Protein AF-0000000078023649 (afdb_homodimer)

Solvent-accessible surface area (backbone atoms only — not comparable to full-atom values): 36908 Å² total; per-residue (Å²): 114,70,68,65,34,49,43,49,63,65,55,51,54,44,46,54,42,48,53,51,37,50,54,46,42,53,52,38,46,53,52,41,53,49,56,52,53,49,59,76,74,43,96,65,57,76,69,56,55,54,53,51,54,51,48,48,48,50,42,55,51,49,47,55,50,39,54,50,50,44,53,52,48,48,54,45,43,43,65,66,44,53,50,52,46,50,50,52,38,52,48,36,45,39,44,41,66,22,41,54,66,72,78,81,72,87,64,49,66,17,79,69,18,62,38,46,58,35,49,51,52,29,43,52,54,46,50,51,41,45,52,50,47,51,53,42,22,52,50,39,36,52,43,18,51,49,44,40,50,52,30,52,52,51,47,53,46,40,52,51,45,51,53,37,51,52,52,36,52,53,36,50,52,52,40,51,52,42,37,51,49,39,32,51,44,23,51,51,38,31,51,40,28,53,52,33,42,53,36,30,51,52,20,35,52,25,33,53,50,27,51,54,34,48,52,52,41,47,55,46,50,53,53,41,49,53,47,36,52,52,41,31,50,47,19,50,50,39,28,49,52,17,48,53,41,30,53,51,16,58,72,52,47,81,85,13,52,71,47,30,52,52,18,51,50,43,28,51,46,17,52,51,41,32,51,47,31,52,51,44,50,54,48,48,54,52,36,50,52,38,46,53,54,26,47,53,26,42,50,49,26,36,52,26,30,52,52,34,41,53,37,36,52,51,37,34,50,46,26,51,51,38,32,51,40,28,51,52,38,51,51,37,52,50,54,39,51,52,35,51,52,53,46,51,52,49,40,55,49,48,55,53,49,30,52,55,43,43,52,44,19,53,51,36,38,51,43,18,50,52,45,43,57,57,39,62,54,41,49,57,78,75,76,126,115,70,68,66,33,48,44,51,64,65,56,51,54,45,47,53,42,49,51,53,39,50,55,46,42,51,53,37,47,54,51,42,53,49,56,52,54,49,61,75,75,44,96,65,55,77,68,56,56,55,53,50,54,51,49,47,49,51,41,54,50,48,46,56,48,41,53,50,50,45,54,52,50,48,53,46,43,43,66,66,43,52,49,53,46,50,51,52,36,53,48,37,44,40,43,41,65,22,41,55,63,74,79,80,72,88,64,50,66,18,79,70,18,62,39,45,58,35,48,52,52,29,44,53,54,48,50,52,43,46,51,51,48,51,51,42,22,50,51,38,38,52,43,17,51,49,44,41,49,51,29,51,52,51,47,53,46,39,52,51,46,53,51,36,49,51,52,36,51,53,36,49,52,53,40,51,51,41,36,52,48,40,32,52,44,22,52,52,39,31,51,38,28,53,52,34,40,54,37,29,52,53,21,36,51,25,33,52,50,28,50,53,34,46,52,52,41,48,54,46,50,52,52,40,49,53,46,34,52,50,42,31,49,45,19,50,53,39,27,49,51,16,51,52,40,31,53,52,15,58,73,50,48,83,82,12,51,71,49,30,53,51,18,51,50,42,27,51,47,18,52,51,40,32,51,46,31,51,50,43,50,53,48,48,54,52,38,50,51,38,46,52,53,27,48,54,27,41,51,48,26,34,51,27,30,52,53,35,39,53,37,35,52,52,38,33,51,45,24,51,50,38,31,52,38,28,52,52,38,53,52,36,51,50,52,39,51,52,35,50,52,52,47,50,51,48,40,56,50,48,56,51,48,31,53,55,43,44,53,44,19,53,50,36,38,51,44,20,50,50,45,43,56,55,39,64,53,41,49,60,77,74,77,128

Sequence (768 aa):
MKFIRNIKIRVMVVLILVFSTVAWLAISGLALWFLNDLEQNLALNAEQKRWIDIIQFLLGSSVVASIAITLITERYLYHCLVKPVENIREHMHILARGELETELPDLGSNCIGLMVSPIQKMQSNWKKAVSNIRTSATTIRGNATEVAGVNGELSSRSEQLAAALEETTASMEQLSSTVTLNAENASHASQLAKNATQTARNGGESVKKVMTTMETITSSSHKIVDITTVINSISFQTNILALNAAVEAARAGEQGRGFAVVASEVRNLAQRSALAAKEIETLLKESVDNIHTGSEQVKKAGEAMGEILDAVMQVNNIMGDIANASGEQSKGIGQVGIAVRQMDAVTQQNVSLVHQSALSSVDLEKQAHQLNDIVAMFRIAKSAMKFIRNIKIRVMVVLILVFSTVAWLAISGLALWFLNDLEQNLALNAEQKRWIDIIQFLLGSSVVASIAITLITERYLYHCLVKPVENIREHMHILARGELETELPDLGSNCIGLMVSPIQKMQSNWKKAVSNIRTSATTIRGNATEVAGVNGELSSRSEQLAAALEETTASMEQLSSTVTLNAENASHASQLAKNATQTARNGGESVKKVMTTMETITSSSHKIVDITTVINSISFQTNILALNAAVEAARAGEQGRGFAVVASEVRNLAQRSALAAKEIETLLKESVDNIHTGSEQVKKAGEAMGEILDAVMQVNNIMGDIANASGEQSKGIGQVGIAVRQMDAVTQQNVSLVHQSALSSVDLEKQAHQLNDIVAMFRIAKSA

Structure (mmCIF, N/CA/C/O backbone):
data_AF-0000000078023649-model_v1
#
loop_
_entity.id
_entity.type
_entity.pdbx_description
1 polymer 'Chemotaxis protein'
#
loop_
_atom_site.group_PDB
_atom_site.id
_atom_site.type_symbol
_atom_site.label_atom_id
_atom_site.label_alt_id
_atom_site.label_comp_id
_atom_site.label_asym_id
_atom_site.label_entity_id
_atom_site.label_seq_id
_atom_site.pdbx_PDB_ins_code
_atom_site.Cartn_x
_atom_site.Cartn_y
_atom_site.Cartn_z
_atom_site.occupancy
_atom_site.B_iso_or_equiv
_atom_site.auth_seq_id
_atom_site.auth_comp_id
_atom_site.auth_asym_id
_atom_site.auth_atom_id
_atom_site.pdbx_PDB_model_num
ATOM 1 N N . MET A 1 1 ? -1.94 74.5 53.031 1 43.94 1 MET A N 1
ATOM 2 C CA . MET A 1 1 ? -1.472 74.375 51.656 1 43.94 1 MET A CA 1
ATOM 3 C C . MET A 1 1 ? -2.48 73.562 50.812 1 43.94 1 MET A C 1
ATOM 5 O O . MET A 1 1 ? -2.605 73.875 49.625 1 43.94 1 MET A O 1
ATOM 9 N N . LYS A 1 2 ? -3.1 72.688 51.531 1 56.78 2 LYS A N 1
ATOM 10 C CA . LYS A 1 2 ? -4.148 71.938 50.906 1 56.78 2 LYS A CA 1
ATOM 11 C C . LYS A 1 2 ? -5.383 72.75 50.594 1 56.78 2 LYS A C 1
ATOM 13 O O . LYS A 1 2 ? -6.016 72.562 49.562 1 56.78 2 LYS A O 1
ATOM 18 N N . PHE A 1 3 ? -5.711 73.625 51.438 1 50.81 3 PHE A N 1
ATOM 19 C CA . PHE A 1 3 ? -6.891 74.5 51.312 1 50.81 3 PHE A CA 1
ATOM 20 C C . PHE A 1 3 ? -6.758 75.438 50.094 1 50.81 3 PHE A C 1
ATOM 22 O O . PHE A 1 3 ? -7.711 75.625 49.344 1 50.81 3 PHE A O 1
ATOM 29 N N . ILE A 1 4 ? -5.695 75.938 49.906 1 53.75 4 ILE A N 1
ATOM 30 C CA . ILE A 1 4 ? -5.441 76.875 48.812 1 53.75 4 ILE A CA 1
ATOM 31 C C . ILE A 1 4 ? -5.461 76.188 47.469 1 53.75 4 ILE A C 1
ATOM 33 O O . ILE A 1 4 ? -5.867 76.75 46.469 1 53.75 4 ILE A O 1
ATOM 37 N N . ARG A 1 5 ? -5.199 74.938 47.562 1 60.53 5 ARG A N 1
ATOM 38 C CA . ARG A 1 5 ? -5.129 74.188 46.344 1 60.53 5 ARG A CA 1
ATOM 39 C C . ARG A 1 5 ? -6.52 73.812 45.875 1 60.53 5 ARG A C 1
ATOM 41 O O . ARG A 1 5 ? -6.684 73.375 44.719 1 60.53 5 ARG A O 1
ATOM 48 N N . ASN A 1 6 ? -7.496 74.188 46.625 1 60.22 6 ASN A N 1
ATOM 49 C CA . ASN A 1 6 ? -8.859 73.75 46.281 1 60.22 6 ASN A CA 1
ATOM 50 C C . ASN A 1 6 ? -9.656 74.938 45.75 1 60.22 6 ASN A C 1
ATOM 52 O O . ASN A 1 6 ? -10.766 74.812 45.25 1 60.22 6 ASN A O 1
ATOM 56 N N . ILE A 1 7 ? -9.023 76.125 45.938 1 63.75 7 ILE A N 1
ATOM 57 C CA . ILE A 1 7 ? -9.773 77.25 45.531 1 63.75 7 ILE A CA 1
ATOM 58 C C . ILE A 1 7 ? -9.469 77.625 44.062 1 63.75 7 ILE A C 1
ATOM 60 O O . ILE A 1 7 ? -8.328 77.5 43.625 1 63.75 7 ILE A O 1
ATOM 64 N N . LYS A 1 8 ? -10.602 78 43.375 1 73.94 8 LYS A N 1
ATOM 65 C CA . LYS A 1 8 ? -10.453 78.375 41.969 1 73.94 8 LYS A CA 1
ATOM 66 C C . LYS A 1 8 ? -9.477 79.562 41.844 1 73.94 8 LYS A C 1
ATOM 68 O O . LYS A 1 8 ? -9.633 80.562 42.531 1 73.94 8 LYS A O 1
ATOM 73 N N . ILE A 1 9 ? -8.281 79.312 41.156 1 71.62 9 ILE A N 1
ATOM 74 C CA . ILE A 1 9 ? -7.207 80.25 41 1 71.62 9 ILE A CA 1
ATOM 75 C C . ILE A 1 9 ? -7.781 81.625 40.562 1 71.62 9 ILE A C 1
ATOM 77 O O . ILE A 1 9 ? -7.406 82.688 41.094 1 71.62 9 ILE A O 1
ATOM 81 N N . ARG A 1 10 ? -8.805 81.562 39.688 1 73.06 10 ARG A N 1
ATOM 82 C CA . ARG A 1 10 ? -9.43 82.812 39.219 1 73.06 10 ARG A CA 1
ATOM 83 C C . ARG A 1 10 ? -10.094 83.562 40.375 1 73.06 10 ARG A C 1
ATOM 85 O O . ARG A 1 10 ? -9.906 84.75 40.531 1 73.06 10 ARG A O 1
ATOM 92 N N . VAL A 1 11 ? -10.742 82.812 41.25 1 74.25 11 VAL A N 1
ATOM 93 C CA . VAL A 1 11 ? -11.508 83.438 42.312 1 74.25 11 VAL A CA 1
ATOM 94 C C . VAL A 1 11 ? -10.547 84.062 43.344 1 74.25 11 VAL A C 1
ATOM 96 O O . VAL A 1 11 ? -10.773 85.125 43.844 1 74.25 11 VAL A O 1
ATOM 99 N N . MET A 1 12 ? -9.555 83.312 43.438 1 76.56 12 MET A N 1
ATOM 100 C CA . MET A 1 12 ? -8.617 83.812 44.469 1 76.56 12 MET A CA 1
ATOM 101 C C . MET A 1 12 ? -7.91 85.062 44 1 76.56 12 MET A C 1
ATOM 103 O O . MET A 1 12 ? -7.789 86.062 44.75 1 76.56 12 MET A O 1
ATOM 107 N N . VAL A 1 13 ? -7.496 85.125 42.719 1 76.25 13 VAL A N 1
ATOM 108 C CA . VAL A 1 13 ? -6.797 86.312 42.219 1 76.25 13 VAL A CA 1
ATOM 109 C C . VAL A 1 13 ? -7.754 87.5 42.156 1 76.25 13 VAL A C 1
ATOM 111 O O . VAL A 1 13 ? -7.395 88.562 42.531 1 76.25 13 VAL A O 1
ATOM 114 N N . VAL A 1 14 ? -8.945 87.188 41.844 1 76.69 14 VAL A N 1
ATOM 115 C CA . VAL A 1 14 ? -9.93 88.25 41.75 1 76.69 14 VAL A CA 1
ATOM 116 C C . VAL A 1 14 ? -10.305 88.75 43.125 1 76.69 14 VAL A C 1
ATOM 118 O O . VAL A 1 14 ? -10.484 89.938 43.344 1 76.69 14 VAL A O 1
ATOM 121 N N . LEU A 1 15 ? -10.312 87.812 44.031 1 76.5 15 LEU A N 1
ATOM 122 C CA . LEU A 1 15 ? -10.625 88.25 45.406 1 76.5 15 LEU A CA 1
ATOM 123 C C . LEU A 1 15 ? -9.523 89.125 45.969 1 76.5 15 LEU A C 1
ATOM 125 O O . LEU A 1 15 ? -9.812 90.125 46.656 1 76.5 15 LEU A O 1
ATOM 129 N N . ILE A 1 16 ? -8.344 88.75 45.594 1 76.56 16 ILE A N 1
ATOM 130 C CA . ILE A 1 16 ? -7.211 89.5 46.094 1 76.56 16 ILE A CA 1
ATOM 131 C C . ILE A 1 16 ? -7.254 90.938 45.469 1 76.56 16 ILE A C 1
ATOM 133 O O . ILE A 1 16 ? -7.039 91.938 46.125 1 76.56 16 ILE A O 1
ATOM 137 N N . LEU A 1 17 ? -7.684 90.938 44.219 1 76.12 17 LEU A N 1
ATOM 138 C CA . LEU A 1 17 ? -7.75 92.25 43.531 1 76.12 17 LEU A CA 1
ATOM 139 C C . LEU A 1 17 ? -8.93 93.062 44 1 76.12 17 LEU A C 1
ATOM 141 O O . LEU A 1 17 ? -8.828 94.25 44.125 1 76.12 17 LEU A O 1
ATOM 145 N N . VAL A 1 18 ? -9.984 92.438 44.375 1 76.25 18 VAL A N 1
ATOM 146 C CA . VAL A 1 18 ? -11.164 93.188 44.875 1 76.25 18 VAL A CA 1
ATOM 147 C C . VAL A 1 18 ? -10.875 93.75 46.281 1 76.25 18 VAL A C 1
ATOM 149 O O . VAL A 1 18 ? -11.227 94.875 46.562 1 76.25 18 VAL A O 1
ATOM 152 N N . PHE A 1 19 ? -10.219 92.938 47 1 75.44 19 PHE A N 1
ATOM 153 C CA . PHE A 1 19 ? -9.875 93.438 48.344 1 75.44 19 PHE A CA 1
ATOM 154 C C . PHE A 1 19 ? -8.945 94.625 48.25 1 75.44 19 PHE A C 1
ATOM 156 O O . PHE A 1 19 ? -9.109 95.625 49.031 1 75.44 19 PHE A O 1
ATOM 163 N N . SER A 1 20 ? -8.07 94.562 47.281 1 74.25 20 SER A N 1
ATOM 164 C CA . SER A 1 20 ? -7.152 95.625 47.094 1 74.25 20 SER A CA 1
ATOM 165 C C . SER A 1 20 ? -7.887 96.875 46.625 1 74.25 20 SER A C 1
ATOM 167 O O . SER A 1 20 ? -7.617 98 47.094 1 74.25 20 SER A O 1
ATOM 169 N N . THR A 1 21 ? -8.898 96.688 45.844 1 73.94 21 THR A N 1
ATOM 170 C CA . THR A 1 21 ? -9.656 97.812 45.312 1 73.94 21 THR A CA 1
ATOM 171 C C . THR A 1 21 ? -10.562 98.438 46.375 1 73.94 21 THR A C 1
ATOM 173 O O . THR A 1 21 ? -10.719 99.688 46.438 1 73.94 21 THR A O 1
ATOM 176 N N . VAL A 1 22 ? -11.047 97.75 47.25 1 73.44 22 VAL A N 1
ATOM 177 C CA . VAL A 1 22 ? -11.93 98.25 48.312 1 73.44 22 VAL A CA 1
ATOM 178 C C . VAL A 1 22 ? -11.117 99 49.312 1 73.44 22 VAL A C 1
ATOM 180 O O . VAL A 1 22 ? -11.555 100.062 49.781 1 73.44 22 VAL A O 1
ATOM 183 N N . ALA A 1 23 ? -10.023 98.5 49.562 1 71.81 23 ALA A N 1
ATOM 184 C CA . ALA A 1 23 ? -9.141 99.188 50.5 1 71.81 23 ALA A CA 1
ATOM 185 C C . ALA A 1 23 ? -8.734 100.562 49.938 1 71.81 23 ALA A C 1
ATOM 187 O O . ALA A 1 23 ? -8.703 101.562 50.656 1 71.81 23 ALA A O 1
ATOM 188 N N . TRP A 1 24 ? -8.625 100.562 48.625 1 72.19 24 TRP A N 1
ATOM 189 C CA . TRP A 1 24 ? -8.242 101.812 47.969 1 72.19 24 TRP A CA 1
ATOM 190 C C . TRP A 1 24 ? -9.414 102.75 47.906 1 72.19 24 TRP A C 1
ATOM 192 O O . TRP A 1 24 ? -9.234 104 48.062 1 72.19 24 TRP A O 1
ATOM 202 N N . LEU A 1 25 ? -10.531 102.25 47.844 1 73.25 25 LEU A N 1
ATOM 203 C CA . LEU A 1 25 ? -11.727 103.125 47.812 1 73.25 25 LEU A CA 1
ATOM 204 C C . LEU A 1 25 ? -11.984 103.75 49.188 1 73.25 25 LEU A C 1
ATOM 206 O O . LEU A 1 25 ? -12.352 104.938 49.25 1 73.25 25 LEU A O 1
ATOM 210 N N . ALA A 1 26 ? -11.672 103 50.156 1 73.06 26 ALA A N 1
ATOM 211 C CA . ALA A 1 26 ? -11.898 103.438 51.5 1 73.06 26 ALA A CA 1
ATOM 212 C C . ALA A 1 26 ? -10.906 104.562 51.875 1 73.06 26 ALA A C 1
ATOM 214 O O . ALA A 1 26 ? -11.289 105.625 52.406 1 73.06 26 ALA A O 1
ATOM 215 N N . ILE A 1 27 ? -9.734 104.312 51.438 1 73.31 27 ILE A N 1
ATOM 216 C CA . ILE A 1 27 ? -8.688 105.25 51.812 1 73.31 27 ILE A CA 1
ATOM 217 C C . ILE A 1 27 ? -8.82 106.5 50.969 1 73.31 27 ILE A C 1
ATOM 219 O O . ILE A 1 27 ? -8.703 107.625 51.5 1 73.31 27 ILE A O 1
ATOM 223 N N . SER A 1 28 ? -9.195 106.312 49.719 1 73.31 28 SER A N 1
ATOM 224 C CA . SER A 1 28 ? -9.375 107.438 48.812 1 73.31 28 SER A CA 1
ATOM 225 C C . SER A 1 28 ? -10.625 108.25 49.188 1 73.31 28 SER A C 1
ATOM 227 O O . SER A 1 28 ? -10.641 109.5 49.094 1 73.31 28 SER A O 1
ATOM 229 N N . GLY A 1 29 ? -11.562 107.562 49.719 1 71.38 29 GLY A N 1
ATOM 230 C CA . GLY A 1 29 ? -12.781 108.25 50.156 1 71.38 29 GLY A CA 1
ATOM 231 C C . GLY A 1 29 ? -12.594 109.062 51.406 1 71.38 29 GLY A C 1
ATOM 232 O O . GLY A 1 29 ? -13.07 110.188 51.469 1 71.38 29 GLY A O 1
ATOM 233 N N . LEU A 1 30 ? -11.883 108.562 52.281 1 71.62 30 LEU A N 1
ATOM 234 C CA . LEU A 1 30 ? -11.602 109.312 53.5 1 71.62 30 LEU A CA 1
ATOM 235 C C . LEU A 1 30 ? -10.711 110.5 53.25 1 71.62 30 LEU A C 1
ATOM 237 O O . LEU A 1 30 ? -10.922 111.562 53.844 1 71.62 30 LEU A O 1
ATOM 241 N N . ALA A 1 31 ? -9.844 110.25 52.312 1 70.81 31 ALA A N 1
ATOM 242 C CA . ALA A 1 31 ? -8.93 111.312 51.969 1 70.81 31 ALA A CA 1
ATOM 243 C C . ALA A 1 31 ? -9.664 112.438 51.219 1 70.81 31 ALA A C 1
ATOM 245 O O . ALA A 1 31 ? -9.43 113.625 51.5 1 70.81 31 ALA A O 1
ATOM 246 N N . LEU A 1 32 ? -10.672 112.125 50.531 1 71.5 32 LEU A N 1
ATOM 247 C CA . LEU A 1 32 ? -11.453 113.125 49.781 1 71.5 32 LEU A CA 1
ATOM 248 C C . LEU A 1 32 ? -12.414 113.875 50.688 1 71.5 32 LEU A C 1
ATOM 250 O O . LEU A 1 32 ? -12.586 115.062 50.531 1 71.5 32 LEU A O 1
ATOM 254 N N . TRP A 1 33 ? -12.906 113.125 51.625 1 71.19 33 TRP A N 1
ATOM 255 C CA . TRP A 1 33 ? -13.805 113.75 52.594 1 71.19 33 TRP A CA 1
ATOM 256 C C . TRP A 1 33 ? -13.07 114.75 53.438 1 71.19 33 TRP A C 1
ATOM 258 O O . TRP A 1 33 ? -13.562 115.875 53.688 1 71.19 33 TRP A O 1
ATOM 268 N N . PHE A 1 34 ? -11.859 114.438 53.688 1 69 34 PHE A N 1
ATOM 269 C CA . PHE A 1 34 ? -11.055 115.312 54.531 1 69 34 PHE A CA 1
ATOM 270 C C . PHE A 1 34 ? -10.617 116.562 53.75 1 69 34 PHE A C 1
ATOM 272 O O . PHE A 1 34 ? -10.688 117.688 54.25 1 69 34 PHE A O 1
ATOM 279 N N . LEU A 1 35 ? -10.336 116.438 52.531 1 70.38 35 LEU A N 1
ATOM 280 C CA . LEU A 1 35 ? -9.867 117.5 51.719 1 70.38 35 LEU A CA 1
ATOM 281 C C . LEU A 1 35 ? -11.008 118.5 51.406 1 70.38 35 LEU A C 1
ATOM 283 O O . LEU A 1 35 ? -10.805 119.688 51.344 1 70.38 35 LEU A O 1
ATOM 287 N N . ASN A 1 36 ? -12.156 117.875 51.375 1 69.25 36 ASN A N 1
ATOM 288 C CA . ASN A 1 36 ? -13.328 118.688 51.156 1 69.25 36 ASN A CA 1
ATOM 289 C C . ASN A 1 36 ? -13.719 119.5 52.406 1 69.25 36 ASN A C 1
ATOM 291 O O . ASN A 1 36 ? -14.141 120.625 52.312 1 69.25 36 ASN A O 1
ATOM 295 N N . ASP A 1 37 ? -13.484 118.875 53.562 1 69.06 37 ASP A N 1
ATOM 296 C CA . ASP A 1 37 ? -13.766 119.562 54.844 1 69.06 37 ASP A CA 1
ATOM 297 C C . ASP A 1 37 ? -12.758 120.625 55.125 1 69.06 37 ASP A C 1
ATOM 299 O O . ASP A 1 37 ? -13.109 121.688 55.656 1 69.06 37 ASP A O 1
ATOM 303 N N . LEU A 1 38 ? -11.625 120.562 54.656 1 66.69 38 LEU A N 1
ATOM 304 C CA . LEU A 1 38 ? -10.578 121.562 54.844 1 66.69 38 LEU A CA 1
ATOM 305 C C . LEU A 1 38 ? -10.828 122.75 53.938 1 66.69 38 LEU A C 1
ATOM 307 O O . LEU A 1 38 ? -10.609 123.875 54.375 1 66.69 38 LEU A O 1
ATOM 311 N N . GLU A 1 39 ? -11.367 122.562 52.812 1 66.25 39 GLU A N 1
ATOM 312 C CA . GLU A 1 39 ? -11.648 123.625 51.844 1 66.25 39 GLU A CA 1
ATOM 313 C C . GLU A 1 39 ? -12.797 124.5 52.344 1 66.25 39 GLU A C 1
ATOM 315 O O . GLU A 1 39 ? -12.766 125.688 52.156 1 66.25 39 GLU A O 1
ATOM 320 N N . GLN A 1 40 ? -13.742 124.062 53.062 1 64.81 40 GLN A N 1
ATOM 321 C CA . GLN A 1 40 ? -14.922 124.812 53.469 1 64.81 40 GLN A CA 1
ATOM 322 C C . GLN A 1 40 ? -14.664 125.562 54.75 1 64.81 40 GLN A C 1
ATOM 324 O O . GLN A 1 40 ? -15.211 126.688 54.969 1 64.81 40 GLN A O 1
ATOM 329 N N . ASN A 1 41 ? -13.844 125.125 55.625 1 62.91 41 ASN A N 1
ATOM 330 C CA . ASN A 1 41 ? -13.75 125.75 56.938 1 62.91 41 ASN A CA 1
ATOM 331 C C . ASN A 1 41 ? -12.516 126.625 57.031 1 62.91 41 ASN A C 1
ATOM 333 O O . ASN A 1 41 ? -12.367 127.375 58 1 62.91 41 ASN A O 1
ATOM 337 N N . LEU A 1 42 ? -11.477 126.438 56.156 1 63.56 42 LEU A N 1
ATOM 338 C CA . LEU A 1 42 ? -10.281 127.25 56.344 1 63.56 42 LEU A CA 1
ATOM 339 C C . LEU A 1 42 ? -10.078 128.25 55.188 1 63.56 42 LEU A C 1
ATOM 341 O O . LEU A 1 42 ? -10.438 127.875 54.031 1 63.56 42 LEU A O 1
ATOM 345 N N . ALA A 1 43 ? -9.945 129.5 55.438 1 61.16 43 ALA A N 1
ATOM 346 C CA . ALA A 1 43 ? -9.641 130.625 54.469 1 61.16 43 ALA A CA 1
ATOM 347 C C . ALA A 1 43 ? -8.344 130.25 53.719 1 61.16 43 ALA A C 1
ATOM 349 O O . ALA A 1 43 ? -7.25 130.625 54.188 1 61.16 43 ALA A O 1
ATOM 350 N N . LEU A 1 44 ? -8.344 129.375 52.812 1 64.31 44 LEU A N 1
ATOM 351 C CA . LEU A 1 44 ? -7.148 128.875 52.094 1 64.31 44 LEU A CA 1
ATOM 352 C C . LEU A 1 44 ? -6.793 129.875 50.938 1 64.31 44 LEU A C 1
ATOM 354 O O . LEU A 1 44 ? -7.668 130.5 50.406 1 64.31 44 LEU A O 1
ATOM 358 N N . ASN A 1 45 ? -5.574 130.125 50.781 1 68.38 45 ASN A N 1
ATOM 359 C CA . ASN A 1 45 ? -5.082 131 49.688 1 68.38 45 ASN A CA 1
ATOM 360 C C . ASN A 1 45 ? -5.363 130.25 48.344 1 68.38 45 ASN A C 1
ATOM 362 O O . ASN A 1 45 ? -5.625 129.125 48.281 1 68.38 45 ASN A O 1
ATOM 366 N N . ALA A 1 46 ? -5.527 131 47.281 1 67.75 46 ALA A N 1
ATOM 367 C CA . ALA A 1 46 ? -5.875 130.625 45.906 1 67.75 46 ALA A CA 1
ATOM 368 C C . ALA A 1 46 ? -5 129.5 45.469 1 67.75 46 ALA A C 1
ATOM 370 O O . ALA A 1 46 ? -5.484 128.5 44.812 1 67.75 46 ALA A O 1
ATOM 371 N N . GLU A 1 47 ? -3.805 129.375 45.812 1 69.56 47 GLU A N 1
ATOM 372 C CA . GLU A 1 47 ? -2.873 128.25 45.406 1 69.56 47 GLU A CA 1
ATOM 373 C C . GLU A 1 47 ? -3.172 127 46.125 1 69.56 47 GLU A C 1
ATOM 375 O O . GLU A 1 47 ? -3.115 125.938 45.5 1 69.56 47 GLU A O 1
ATOM 380 N N . GLN A 1 48 ? -3.635 127.062 47.281 1 72 48 GLN A N 1
ATOM 381 C CA . GLN A 1 48 ? -3.914 125.812 48.031 1 72 48 GLN A CA 1
ATOM 382 C C . GLN A 1 48 ? -5.215 125.188 47.594 1 72 48 GLN A C 1
ATOM 384 O O . GLN A 1 48 ? -5.32 123.938 47.562 1 72 48 GLN A O 1
ATOM 389 N N . LYS A 1 49 ? -6.113 126.062 47.125 1 73.56 49 LYS A N 1
ATOM 390 C CA . LYS A 1 49 ? -7.367 125.5 46.594 1 73.56 49 LYS A CA 1
ATOM 391 C C . LYS A 1 49 ? -7.148 124.75 45.281 1 73.56 49 LYS A C 1
ATOM 393 O O . LYS A 1 49 ? -7.762 123.688 45.062 1 73.56 49 LYS A O 1
ATOM 398 N N . ARG A 1 50 ? -6.188 125.125 44.469 1 74.56 50 ARG A N 1
ATOM 399 C CA . ARG A 1 50 ? -5.883 124.438 43.219 1 74.56 50 ARG A CA 1
ATOM 400 C C . ARG A 1 50 ? -5.242 123.125 43.469 1 74.56 50 ARG A C 1
ATOM 402 O O . ARG A 1 50 ? -5.562 122.125 42.812 1 74.56 50 ARG A O 1
ATOM 409 N N . TRP A 1 51 ? -4.469 122.938 44.5 1 71.62 51 TRP A N 1
ATOM 410 C CA . TRP A 1 51 ? -3.809 121.688 44.812 1 71.62 51 TRP A CA 1
ATOM 411 C C . TRP A 1 51 ? -4.805 120.688 45.375 1 71.62 51 TRP A C 1
ATOM 413 O O . TRP A 1 51 ? -4.711 119.5 45.094 1 71.62 51 TRP A O 1
ATOM 423 N N . ILE A 1 52 ? -5.832 121.125 46.031 1 73.75 52 ILE A N 1
ATOM 424 C CA . ILE A 1 52 ? -6.832 120.25 46.594 1 73.75 52 ILE A CA 1
ATOM 425 C C . ILE A 1 52 ? -7.707 119.688 45.469 1 73.75 52 ILE A C 1
ATOM 427 O O . ILE A 1 52 ? -8.047 118.5 45.469 1 73.75 52 ILE A O 1
ATOM 431 N N . ASP A 1 53 ? -7.953 120.438 44.406 1 76.31 53 ASP A N 1
ATOM 432 C CA . ASP A 1 53 ? -8.75 119.938 43.281 1 76.31 53 ASP A CA 1
ATOM 433 C C . ASP A 1 53 ? -7.98 118.875 42.469 1 76.31 53 ASP A C 1
ATOM 435 O O . ASP A 1 53 ? -8.555 117.875 42.031 1 76.31 53 ASP A O 1
ATOM 439 N N . ILE A 1 54 ? -6.656 119 42.469 1 75.19 54 ILE A N 1
ATOM 440 C CA . ILE A 1 54 ? -5.836 118.062 41.719 1 75.19 54 ILE A CA 1
ATOM 441 C C . ILE A 1 54 ? -5.746 116.75 42.469 1 75.19 54 ILE A C 1
ATOM 443 O O . ILE A 1 54 ? -5.871 115.688 41.875 1 75.19 54 ILE A O 1
ATOM 447 N N . ILE A 1 55 ? -5.703 116.875 43.719 1 71.75 55 ILE A N 1
ATOM 448 C CA . ILE A 1 55 ? -5.562 115.625 44.5 1 71.75 55 ILE A CA 1
ATOM 449 C C . ILE A 1 55 ? -6.898 114.875 44.531 1 71.75 55 ILE A C 1
ATOM 451 O O . ILE A 1 55 ? -6.934 113.688 44.469 1 71.75 55 ILE A O 1
ATOM 455 N N . GLN A 1 56 ? -7.996 115.688 44.656 1 77.81 56 GLN A N 1
ATOM 456 C CA . GLN A 1 56 ? -9.305 115 44.625 1 77.81 56 GLN A CA 1
ATOM 457 C C . GLN A 1 56 ? -9.555 114.375 43.281 1 77.81 56 GLN A C 1
ATOM 459 O O . GLN A 1 56 ? -10.086 113.25 43.25 1 77.81 56 GLN A O 1
ATOM 464 N N . PHE A 1 57 ? -9 115 42.281 1 76.94 57 PHE A N 1
ATOM 465 C CA . PHE A 1 57 ? -9.18 114.375 40.969 1 76.94 57 PHE A CA 1
ATOM 466 C C . PHE A 1 57 ? -8.305 113.125 40.812 1 76.94 57 PHE A C 1
ATOM 468 O O . PHE A 1 57 ? -8.742 112.125 40.281 1 76.94 57 PHE A O 1
ATOM 475 N N . LEU A 1 58 ? -7.137 113.125 41.406 1 74.88 58 LEU A N 1
ATOM 476 C CA . LEU A 1 58 ? -6.215 112 41.281 1 74.88 58 LEU A CA 1
ATOM 477 C C . LEU A 1 58 ? -6.703 110.812 42.125 1 74.88 58 LEU A C 1
ATOM 479 O O . LEU A 1 58 ? -6.598 109.688 41.688 1 74.88 58 LEU A O 1
ATOM 483 N N . LEU A 1 59 ? -7.297 111.125 43.219 1 75.31 59 LEU A N 1
ATOM 484 C CA . LEU A 1 59 ? -7.809 110 44.062 1 75.31 59 LEU A CA 1
ATOM 485 C C . LEU A 1 59 ? -9.047 109.375 43.469 1 75.31 59 LEU A C 1
ATOM 487 O O . LEU A 1 59 ? -9.18 108.188 43.469 1 75.31 59 LEU A O 1
ATOM 491 N N . GLY A 1 60 ? -9.906 110.25 42.844 1 74.31 60 GLY A N 1
ATOM 492 C CA . GLY A 1 60 ? -11.086 109.75 42.156 1 74.31 60 GLY A CA 1
ATOM 493 C C . GLY A 1 60 ? -10.75 108.875 40.938 1 74.31 60 GLY A C 1
ATOM 494 O O . GLY A 1 60 ? -11.305 107.812 40.75 1 74.31 60 GLY A O 1
ATOM 495 N N . SER A 1 61 ? -9.727 109.312 40.188 1 77.25 61 SER A N 1
ATOM 496 C CA . SER A 1 61 ? -9.32 108.625 39 1 77.25 61 SER A CA 1
ATOM 497 C C . SER A 1 61 ? -8.625 107.312 39.344 1 77.25 61 SER A C 1
ATOM 499 O O . SER A 1 61 ? -8.742 106.312 38.594 1 77.25 61 SER A O 1
ATOM 501 N N . SER A 1 62 ? -8.055 107.188 40.469 1 76.75 62 SER A N 1
ATOM 502 C CA . SER A 1 62 ? -7.352 106 40.875 1 76.75 62 SER A CA 1
ATOM 503 C C . SER A 1 62 ? -8.336 104.875 41.25 1 76.75 62 SER A C 1
ATOM 505 O O . SER A 1 62 ? -8.07 103.688 41.031 1 76.75 62 SER A O 1
ATOM 507 N N . VAL A 1 63 ? -9.469 105.25 41.844 1 75.31 63 VAL A N 1
ATOM 508 C CA . VAL A 1 63 ? -10.477 104.312 42.188 1 75.31 63 VAL A CA 1
ATOM 509 C C . VAL A 1 63 ? -11.078 103.688 40.938 1 75.31 63 VAL A C 1
ATOM 511 O O . VAL A 1 63 ? -11.234 102.438 40.812 1 75.31 63 VAL A O 1
ATOM 514 N N . VAL A 1 64 ? -11.266 104.562 39.938 1 80.5 64 VAL A N 1
ATOM 515 C CA . VAL A 1 64 ? -11.852 104.062 38.688 1 80.5 64 VAL A CA 1
ATOM 516 C C . VAL A 1 64 ? -10.859 103.125 37.969 1 80.5 64 VAL A C 1
ATOM 518 O O . VAL A 1 64 ? -11.234 102.125 37.438 1 80.5 64 VAL A O 1
ATOM 521 N N . ALA A 1 65 ? -9.625 103.5 38.094 1 78.19 65 ALA A N 1
ATOM 522 C CA . ALA A 1 65 ? -8.586 102.688 37.469 1 78.19 65 ALA A CA 1
ATOM 523 C C . ALA A 1 65 ? -8.453 101.312 38.125 1 78.19 65 ALA A C 1
ATOM 525 O O . ALA A 1 65 ? -8.25 100.312 37.438 1 78.19 65 ALA A O 1
ATOM 526 N N . SER A 1 66 ? -8.641 101.25 39.406 1 78.31 66 SER A N 1
ATOM 527 C CA . SER A 1 66 ? -8.5 100 40.125 1 78.31 66 SER A CA 1
ATOM 528 C C . SER A 1 66 ? -9.641 99.062 39.781 1 78.31 66 SER A C 1
ATOM 530 O O . SER A 1 66 ? -9.43 97.875 39.656 1 78.31 66 SER A O 1
ATOM 532 N N . ILE A 1 67 ? -10.781 99.625 39.625 1 80.69 67 ILE A N 1
ATOM 533 C CA . ILE A 1 67 ? -11.93 98.75 39.25 1 80.69 67 ILE A CA 1
ATOM 534 C C . ILE A 1 67 ? -11.75 98.25 37.844 1 80.69 67 ILE A C 1
ATOM 536 O O . ILE A 1 67 ? -12.016 97.062 37.562 1 80.69 67 ILE A O 1
ATOM 540 N N . ALA A 1 68 ? -11.211 99.062 37.062 1 82.5 68 ALA A N 1
ATOM 541 C CA . ALA A 1 68 ? -11 98.688 35.656 1 82.5 68 ALA A CA 1
ATOM 542 C C . ALA A 1 68 ? -9.945 97.562 35.562 1 82.5 68 ALA A C 1
ATOM 544 O O . ALA A 1 68 ? -10.117 96.625 34.844 1 82.5 68 ALA A O 1
ATOM 545 N N . ILE A 1 69 ? -8.953 97.625 36.344 1 79.56 69 ILE A N 1
ATOM 546 C CA . ILE A 1 69 ? -7.871 96.625 36.344 1 79.56 69 ILE A CA 1
ATOM 547 C C . ILE A 1 69 ? -8.383 95.312 36.844 1 79.56 69 ILE A C 1
ATOM 549 O O . ILE A 1 69 ? -8.039 94.25 36.281 1 79.56 69 ILE A O 1
ATOM 553 N N . THR A 1 70 ? -9.25 95.375 37.844 1 79.62 70 THR A N 1
ATOM 554 C CA . THR A 1 70 ? -9.805 94.125 38.375 1 79.62 70 THR A CA 1
ATOM 555 C C . THR A 1 70 ? -10.672 93.438 37.344 1 79.62 70 THR A C 1
ATOM 557 O O . THR A 1 70 ? -10.602 92.188 37.188 1 79.62 70 THR A O 1
ATOM 560 N N . LEU A 1 71 ? -11.336 94.188 36.562 1 82.81 71 LEU A N 1
ATOM 561 C CA . LEU A 1 71 ? -12.234 93.625 35.594 1 82.81 71 LEU A CA 1
ATOM 562 C C . LEU A 1 71 ? -11.445 93.062 34.406 1 82.81 71 LEU A C 1
ATOM 564 O O . LEU A 1 71 ? -11.766 91.938 33.906 1 82.81 71 LEU A O 1
ATOM 568 N N . ILE A 1 72 ? -10.383 93.688 34.094 1 81.69 72 ILE A N 1
ATOM 569 C CA . ILE A 1 72 ? -9.562 93.312 32.969 1 81.69 72 ILE A CA 1
ATOM 570 C C . ILE A 1 72 ? -8.82 92 33.344 1 81.69 72 ILE A C 1
ATOM 572 O O . ILE A 1 72 ? -8.742 91.062 32.531 1 81.69 72 ILE A O 1
ATOM 576 N N . THR A 1 73 ? -8.367 91.875 34.531 1 80.56 73 THR A N 1
ATOM 577 C CA . THR A 1 73 ? -7.645 90.688 34.969 1 80.56 73 THR A CA 1
ATOM 578 C C . THR A 1 73 ? -8.578 89.5 35.031 1 80.56 73 THR A C 1
ATOM 580 O O . THR A 1 73 ? -8.188 88.375 34.688 1 80.56 73 THR A O 1
ATOM 583 N N . GLU A 1 74 ? -9.742 89.75 35.438 1 80.44 74 GLU A N 1
ATOM 584 C CA . GLU A 1 74 ? -10.727 88.688 35.531 1 80.44 74 GLU A CA 1
ATOM 585 C C . GLU A 1 74 ? -11.039 88.125 34.156 1 80.44 74 GLU A C 1
ATOM 587 O O . GLU A 1 74 ? -11.078 86.938 33.969 1 80.44 74 GLU A O 1
ATOM 592 N N . ARG A 1 75 ? -11.234 88.938 33.219 1 80.44 75 ARG A N 1
ATOM 593 C CA . ARG A 1 75 ? -11.547 88.562 31.859 1 80.44 75 ARG A CA 1
ATOM 594 C C . ARG A 1 75 ? -10.344 87.875 31.203 1 80.44 75 ARG A C 1
ATOM 596 O O . ARG A 1 75 ? -10.5 86.875 30.5 1 80.44 75 ARG A O 1
ATOM 603 N N . TYR A 1 76 ? -9.172 88.25 31.578 1 80.5 76 TYR A N 1
ATOM 604 C CA . TYR A 1 76 ? -7.945 87.688 31.047 1 80.5 76 TYR A CA 1
ATOM 605 C C . TYR A 1 76 ? -7.727 86.312 31.594 1 80.5 76 TYR A C 1
ATOM 607 O O . TYR A 1 76 ? -7.441 85.375 30.828 1 80.5 76 TYR A O 1
ATOM 615 N N . LEU A 1 77 ? -7.922 86.188 32.844 1 81.75 77 LEU A N 1
ATOM 616 C CA . LEU A 1 77 ? -7.711 84.875 33.438 1 81.75 77 LEU A CA 1
ATOM 617 C C . LEU A 1 77 ? -8.742 83.875 32.938 1 81.75 77 LEU A C 1
ATOM 619 O O . LEU A 1 77 ? -8.422 82.688 32.75 1 81.75 77 LEU A O 1
ATOM 623 N N . TYR A 1 78 ? -9.867 84.312 32.719 1 81.19 78 TYR A N 1
ATOM 624 C CA . TYR A 1 78 ? -10.914 83.438 32.25 1 81.19 78 TYR A CA 1
ATOM 625 C C . TYR A 1 78 ? -10.602 82.938 30.844 1 81.19 78 TYR A C 1
ATOM 627 O O . TYR A 1 78 ? -10.648 81.688 30.594 1 81.19 78 TYR A O 1
ATOM 635 N N . HIS A 1 79 ? -10.219 83.812 30 1 81.56 79 HIS A N 1
ATOM 636 C CA . HIS A 1 79 ? -10.039 83.438 28.594 1 81.56 79 HIS A CA 1
ATOM 637 C C . HIS A 1 79 ? -8.688 82.75 28.375 1 81.56 79 HIS A C 1
ATOM 639 O O . HIS A 1 79 ? -8.547 81.938 27.484 1 81.56 79 HIS A O 1
ATOM 645 N N . CYS A 1 80 ? -7.754 83 29.25 1 79.56 80 CYS A N 1
ATOM 646 C CA . CYS A 1 80 ? -6.406 82.5 28.969 1 79.56 80 CYS A CA 1
ATOM 647 C C . CYS A 1 80 ? -6.059 81.375 29.875 1 79.56 80 CYS A C 1
ATOM 649 O O . CYS A 1 80 ? -5.148 80.562 29.562 1 79.56 80 CYS A O 1
ATOM 651 N N . LEU A 1 81 ? -6.742 81.125 30.875 1 80.88 81 LEU A N 1
ATOM 652 C CA . LEU A 1 81 ? -6.414 80.062 31.797 1 80.88 81 LEU A CA 1
ATOM 653 C C . LEU A 1 81 ? -7.566 79.062 31.906 1 80.88 81 LEU A C 1
ATOM 655 O O . LEU A 1 81 ? -7.414 77.875 31.562 1 80.88 81 LEU A O 1
ATOM 659 N N . VAL A 1 82 ? -8.703 79.562 32.344 1 81.56 82 VAL A N 1
ATOM 660 C CA . VAL A 1 82 ? -9.812 78.688 32.656 1 81.56 82 VAL A CA 1
ATOM 661 C C . VAL A 1 82 ? -10.32 78 31.391 1 81.56 82 VAL A C 1
ATOM 663 O O . VAL A 1 82 ? -10.461 76.75 31.359 1 81.56 82 VAL A O 1
ATOM 666 N N . LYS A 1 83 ? -10.539 78.625 30.359 1 84.56 83 LYS A N 1
ATOM 667 C CA . LYS A 1 83 ? -11.117 78.125 29.141 1 84.56 83 LYS A CA 1
ATOM 668 C C . LYS A 1 83 ? -10.172 77.125 28.484 1 84.56 83 LYS A C 1
ATOM 670 O O . LYS A 1 83 ? -10.57 75.938 28.188 1 84.56 83 LYS A O 1
ATOM 675 N N . PRO A 1 84 ? -8.883 77.438 28.312 1 83.94 84 PRO A N 1
ATOM 676 C CA . PRO A 1 84 ? -7.973 76.438 27.703 1 83.94 84 PRO A CA 1
ATOM 677 C C . PRO A 1 84 ? -7.789 75.188 28.562 1 83.94 84 PRO A C 1
ATOM 679 O O . PRO A 1 84 ? -7.672 74.125 28.031 1 83.94 84 PRO A O 1
ATOM 682 N N . VAL A 1 85 ? -7.707 75.312 29.781 1 83.94 85 VAL A N 1
ATOM 683 C CA . VAL A 1 85 ? -7.555 74.188 30.672 1 83.94 85 VAL A CA 1
ATOM 684 C C . VAL A 1 85 ? -8.781 73.312 30.578 1 83.94 85 VAL A C 1
ATOM 686 O O . VAL A 1 85 ? -8.656 72.062 30.609 1 83.94 85 VAL A O 1
ATOM 689 N N . GLU A 1 86 ? -9.906 73.938 30.516 1 86.12 86 GLU A N 1
ATOM 690 C CA . GLU A 1 86 ? -11.133 73.188 30.359 1 86.12 86 GLU A CA 1
ATOM 691 C C . GLU A 1 86 ? -11.148 72.375 29.047 1 86.12 86 GLU A C 1
ATOM 693 O O . GLU A 1 86 ? -11.609 71.25 28.984 1 86.12 86 GLU A O 1
ATOM 698 N N . ASN A 1 87 ? -10.617 73 28.031 1 88.19 87 ASN A N 1
ATOM 699 C CA . ASN A 1 87 ? -10.516 72.312 26.734 1 88.19 87 ASN A CA 1
ATOM 700 C C . ASN A 1 87 ? -9.602 71.125 26.797 1 88.19 87 ASN A C 1
ATOM 702 O O . ASN A 1 87 ? -9.938 70.062 26.266 1 88.19 87 ASN A O 1
ATOM 706 N N . ILE A 1 88 ? -8.5 71.188 27.375 1 88.56 88 ILE A N 1
ATOM 707 C CA . ILE A 1 88 ? -7.566 70.125 27.516 1 88.56 88 ILE A CA 1
ATOM 708 C C . ILE A 1 88 ? -8.195 69 28.375 1 88.56 88 ILE A C 1
ATOM 710 O O . ILE A 1 88 ? -8.078 67.812 28.078 1 88.56 88 ILE A O 1
ATOM 714 N N . ARG A 1 89 ? -8.82 69.5 29.469 1 87.88 89 ARG A N 1
ATOM 715 C CA . ARG A 1 89 ? -9.484 68.5 30.344 1 87.88 89 ARG A CA 1
ATOM 716 C C . ARG A 1 89 ? -10.539 67.688 29.578 1 87.88 89 ARG A C 1
ATOM 718 O O . ARG A 1 89 ? -10.609 66.5 29.703 1 87.88 89 ARG A O 1
ATOM 725 N N . GLU A 1 90 ? -11.359 68.375 28.859 1 89.44 90 GLU A N 1
ATOM 726 C CA . GLU A 1 90 ? -12.383 67.688 28.062 1 89.44 90 GLU A CA 1
ATOM 727 C C . GLU A 1 90 ? -11.758 66.75 27.047 1 89.44 90 GLU A C 1
ATOM 729 O O . GLU A 1 90 ? -12.25 65.625 26.844 1 89.44 90 GLU A O 1
ATOM 734 N N . HIS A 1 91 ? -10.688 67.188 26.453 1 90.31 91 HIS A N 1
ATOM 735 C CA . HIS A 1 91 ? -9.992 66.375 25.484 1 90.31 91 HIS A CA 1
ATOM 736 C C . HIS A 1 91 ? -9.422 65.125 26.156 1 90.31 91 HIS A C 1
ATOM 738 O O . HIS A 1 91 ? -9.477 64 25.594 1 90.31 91 HIS A O 1
ATOM 744 N N . MET A 1 92 ? -8.891 65.25 27.297 1 87.62 92 MET A N 1
ATOM 745 C CA . MET A 1 92 ? -8.359 64.125 28.031 1 87.62 92 MET A CA 1
ATOM 746 C C . MET A 1 92 ? -9.469 63.125 28.391 1 87.62 92 MET A C 1
ATOM 748 O O . MET A 1 92 ? -9.242 61.906 28.391 1 87.62 92 MET A O 1
ATOM 752 N N . HIS A 1 93 ? -10.688 63.656 28.656 1 88.75 93 HIS A N 1
ATOM 753 C CA . HIS A 1 93 ? -11.828 62.781 28.891 1 88.75 93 HIS A CA 1
ATOM 754 C C . HIS A 1 93 ? -12.172 61.969 27.641 1 88.75 93 HIS A C 1
ATOM 756 O O . HIS A 1 93 ? -12.484 60.781 27.719 1 88.75 93 HIS A O 1
ATOM 762 N N . ILE A 1 94 ? -12.055 62.625 26.578 1 88.5 94 ILE A N 1
ATOM 763 C CA . ILE A 1 94 ? -12.328 62 25.312 1 88.5 94 ILE A CA 1
ATOM 764 C C . ILE A 1 94 ? -11.305 60.906 25.047 1 88.5 94 ILE A C 1
ATOM 766 O O . ILE A 1 94 ? -11.656 59.781 24.656 1 88.5 94 ILE A O 1
ATOM 770 N N . LEU A 1 95 ? -10.094 61.156 25.281 1 86.06 95 LEU A N 1
ATOM 771 C CA . LEU A 1 95 ? -9.031 60.188 25.094 1 86.06 95 LEU A CA 1
ATOM 772 C C . LEU A 1 95 ? -9.172 59.031 26.094 1 86.06 95 LEU A C 1
ATOM 774 O O . LEU A 1 95 ? -8.898 57.875 25.75 1 86.06 95 LEU A O 1
ATOM 778 N N . ALA A 1 96 ? -9.555 59.344 27.266 1 84.75 96 ALA A N 1
ATOM 779 C CA . ALA A 1 96 ? -9.742 58.312 28.281 1 84.75 96 ALA A CA 1
ATOM 780 C C . ALA A 1 96 ? -10.852 57.344 27.891 1 84.75 96 ALA A C 1
ATOM 782 O O . ALA A 1 96 ? -10.852 56.188 28.312 1 84.75 96 ALA A O 1
ATOM 783 N N . ARG A 1 97 ? -11.836 57.812 27.094 1 83.88 97 ARG A N 1
ATOM 784 C CA . ARG A 1 97 ? -12.922 56.969 26.609 1 83.88 97 ARG A CA 1
ATOM 785 C C . ARG A 1 97 ? -12.508 56.219 25.359 1 83.88 97 ARG A C 1
ATOM 787 O O . ARG A 1 97 ? -13.273 55.406 24.844 1 83.88 97 ARG A O 1
ATOM 794 N N . GLY A 1 98 ? -11.344 56.5 24.891 1 84.56 98 GLY A N 1
ATOM 795 C CA . GLY A 1 98 ? -10.812 55.75 23.781 1 84.56 98 GLY A CA 1
ATOM 796 C C . GLY A 1 98 ? -10.984 56.406 22.438 1 84.56 98 GLY A C 1
ATOM 797 O O . GLY A 1 98 ? -10.641 55.844 21.406 1 84.56 98 GLY A O 1
ATOM 798 N N . GLU A 1 99 ? -11.492 57.625 22.406 1 86.81 99 GLU A N 1
ATOM 799 C CA . GLU A 1 99 ? -11.672 58.375 21.156 1 86.81 99 GLU A CA 1
ATOM 800 C C . GLU A 1 99 ? -10.383 59.062 20.734 1 86.81 99 GLU A C 1
ATOM 802 O O . GLU A 1 99 ? -10.008 60.094 21.297 1 86.81 99 GLU A O 1
ATOM 807 N N . LEU A 1 100 ? -9.789 58.469 19.719 1 87.38 100 LEU A N 1
ATOM 808 C CA . LEU A 1 100 ? -8.484 58.969 19.312 1 87.38 100 LEU A CA 1
ATOM 809 C C . LEU A 1 100 ? -8.602 59.844 18.062 1 87.38 100 LEU A C 1
ATOM 811 O O . LEU A 1 100 ? -7.598 60.375 17.578 1 87.38 100 LEU A O 1
ATOM 815 N N . GLU A 1 101 ? -9.758 60.125 17.625 1 87.38 101 GLU A N 1
ATOM 816 C CA . GLU A 1 101 ? -9.953 60.812 16.359 1 87.38 101 GLU A CA 1
ATOM 817 C C . GLU A 1 101 ? -10.023 62.344 16.578 1 87.38 101 GLU A C 1
ATOM 819 O O . GLU A 1 101 ? -9.633 63.125 15.703 1 87.38 101 GLU A O 1
ATOM 824 N N . THR A 1 102 ? -10.469 62.719 17.734 1 86.25 102 THR A N 1
ATOM 825 C CA . THR A 1 102 ? -10.656 64.125 18 1 86.25 102 THR A CA 1
ATOM 826 C C . THR A 1 102 ? -9.312 64.812 18.125 1 86.25 102 THR A C 1
ATOM 828 O O . THR A 1 102 ? -8.422 64.375 18.828 1 86.25 102 THR A O 1
ATOM 831 N N . GLU A 1 103 ? -9.141 65.875 17.438 1 87.12 103 GLU A N 1
ATOM 832 C CA . GLU A 1 103 ? -7.898 66.625 17.453 1 87.12 103 GLU A CA 1
ATOM 833 C C . GLU A 1 103 ? -7.953 67.75 18.5 1 87.12 103 GLU A C 1
ATOM 835 O O . GLU A 1 103 ? -9.008 68.375 18.719 1 87.12 103 GLU A O 1
ATOM 840 N N . LEU A 1 104 ? -6.879 67.938 19.172 1 86.69 104 LEU A N 1
ATOM 841 C CA . LEU A 1 104 ? -6.723 69 20.109 1 86.69 104 LEU A CA 1
ATOM 842 C C . LEU A 1 104 ? -6.168 70.25 19.406 1 86.69 104 LEU A C 1
ATOM 844 O O . LEU A 1 104 ? -5.07 70.25 18.859 1 86.69 104 LEU A O 1
ATOM 848 N N . PRO A 1 105 ? -6.992 71.312 19.406 1 84.38 105 PRO A N 1
ATOM 849 C CA . PRO A 1 105 ? -6.523 72.562 18.734 1 84.38 105 PRO A CA 1
ATOM 850 C C . PRO A 1 105 ? -5.355 73.188 19.469 1 84.38 105 PRO A C 1
ATOM 852 O O . PRO A 1 105 ? -5.133 72.938 20.656 1 84.38 105 PRO A O 1
ATOM 855 N N . ASP A 1 106 ? -4.633 74 18.719 1 82.81 106 ASP A N 1
ATOM 856 C CA . ASP A 1 106 ? -3.533 74.75 19.297 1 82.81 106 ASP A CA 1
ATOM 857 C C . ASP A 1 106 ? -4.051 75.875 20.234 1 82.81 106 ASP A C 1
ATOM 859 O O . ASP A 1 106 ? -4.945 76.625 19.875 1 82.81 106 ASP A O 1
ATOM 863 N N . LEU A 1 107 ? -3.602 75.875 21.453 1 79.81 107 LEU A N 1
ATOM 864 C CA . LEU A 1 107 ? -4.098 76.812 22.469 1 79.81 107 LEU A CA 1
ATOM 865 C C . LEU A 1 107 ? -3.059 77.875 22.781 1 79.81 107 LEU A C 1
ATOM 867 O O . LEU A 1 107 ? -3.154 78.562 23.797 1 79.81 107 LEU A O 1
ATOM 871 N N . GLY A 1 108 ? -2.053 78 21.891 1 77.38 108 GLY A N 1
ATOM 872 C CA . GLY A 1 108 ? -1.076 79.062 22.094 1 77.38 108 GLY A CA 1
ATOM 873 C C . GLY A 1 108 ? 0.232 78.562 22.672 1 77.38 108 GLY A C 1
ATOM 874 O O . GLY A 1 108 ? 0.493 77.375 22.688 1 77.38 108 GLY A O 1
ATOM 875 N N . SER A 1 109 ? 1.113 79.688 23.156 1 75.88 109 SER A N 1
ATOM 876 C CA . SER A 1 109 ? 2.453 79.312 23.625 1 75.88 109 SER A CA 1
ATOM 877 C C . SER A 1 109 ? 2.615 79.625 25.109 1 75.88 109 SER A C 1
ATOM 879 O O . SER A 1 109 ? 3.738 79.75 25.609 1 75.88 109 SER A O 1
ATOM 881 N N . ASN A 1 110 ? 1.479 79.75 25.734 1 76.25 110 ASN A N 1
ATOM 882 C CA . ASN A 1 110 ? 1.566 79.938 27.172 1 76.25 110 ASN A CA 1
ATOM 883 C C . ASN A 1 110 ? 1.753 78.625 27.906 1 76.25 110 ASN A C 1
ATOM 885 O O . ASN A 1 110 ? 1.947 77.625 27.266 1 76.25 110 ASN A O 1
ATOM 889 N N . CYS A 1 111 ? 1.718 78.688 29.281 1 75.88 111 CYS A N 1
ATOM 890 C CA . CYS A 1 111 ? 1.973 77.5 30.078 1 75.88 111 CYS A CA 1
ATOM 891 C C . CYS A 1 111 ? 0.982 76.375 29.75 1 75.88 111 CYS A C 1
ATOM 893 O O . CYS A 1 111 ? 1.34 75.188 29.766 1 75.88 111 CYS A O 1
ATOM 895 N N . ILE A 1 112 ? -0.2 76.688 29.359 1 78 112 ILE A N 1
ATOM 896 C CA . ILE A 1 112 ? -1.24 75.75 29.047 1 78 112 ILE A CA 1
ATOM 897 C C . ILE A 1 112 ? -1.081 75.25 27.609 1 78 112 ILE A C 1
ATOM 899 O O . ILE A 1 112 ? -1.225 74.062 27.344 1 78 112 ILE A O 1
ATOM 903 N N . GLY A 1 113 ? -0.784 76.188 26.719 1 80.5 113 GLY A N 1
ATOM 904 C CA . GLY A 1 113 ? -0.622 75.812 25.312 1 80.5 113 GLY A CA 1
ATOM 905 C C . GLY A 1 113 ? 0.516 74.875 25.062 1 80.5 113 GLY A C 1
ATOM 906 O O . GLY A 1 113 ? 0.456 74.062 24.125 1 80.5 113 GLY A O 1
ATOM 907 N N . LEU A 1 114 ? 1.523 74.812 25.844 1 84.06 114 LEU A N 1
ATOM 908 C CA . LEU A 1 114 ? 2.697 74 25.688 1 84.06 114 LEU A CA 1
ATOM 909 C C . LEU A 1 114 ? 2.361 72.5 26.016 1 84.06 114 LEU A C 1
ATOM 911 O O . LEU A 1 114 ? 3.115 71.625 25.672 1 84.06 114 LEU A O 1
ATOM 915 N N . MET A 1 115 ? 1.208 72.25 26.547 1 86.06 115 MET A N 1
ATOM 916 C CA . MET A 1 115 ? 0.783 70.875 26.875 1 86.06 115 MET A CA 1
ATOM 917 C C . MET A 1 115 ? 0.155 70.25 25.656 1 86.06 115 MET A C 1
ATOM 919 O O . MET A 1 115 ? 0.015 69 25.625 1 86.06 115 MET A O 1
ATOM 923 N N . VAL A 1 116 ? -0.233 71 24.703 1 88.44 116 VAL A N 1
ATOM 924 C CA . VAL A 1 116 ? -0.989 70.5 23.562 1 88.44 116 VAL A CA 1
ATOM 925 C C . VAL A 1 116 ? -0.1 69.625 22.719 1 88.44 116 VAL A C 1
ATOM 927 O O . VAL A 1 116 ? -0.519 68.5 22.297 1 88.44 116 VAL A O 1
ATOM 930 N N . SER A 1 117 ? 1.209 69.938 22.516 1 88.5 117 SER A N 1
ATOM 931 C CA . SER A 1 117 ? 2.113 69.188 21.625 1 88.5 117 SER A CA 1
ATOM 932 C C . SER A 1 117 ? 2.361 67.75 22.109 1 88.5 117 SER A C 1
ATOM 934 O O . SER A 1 117 ? 2.174 66.812 21.359 1 88.5 117 SER A O 1
ATOM 936 N N . PRO A 1 118 ? 2.717 67.562 23.328 1 87.38 118 PRO A N 1
ATOM 937 C CA . PRO A 1 118 ? 2.916 66.188 23.797 1 87.38 118 PRO A CA 1
ATOM 938 C C . PRO A 1 118 ? 1.633 65.312 23.766 1 87.38 118 PRO A C 1
ATOM 940 O O . PRO A 1 118 ? 1.679 64.125 23.516 1 87.38 118 PRO A O 1
ATOM 943 N N . ILE A 1 119 ? 0.521 65.938 23.984 1 88.75 119 ILE A N 1
ATOM 944 C CA . ILE A 1 119 ? -0.755 65.25 23.938 1 88.75 119 ILE A CA 1
ATOM 945 C C . ILE A 1 119 ? -1.043 64.812 22.5 1 88.75 119 ILE A C 1
ATOM 947 O O . ILE A 1 119 ? -1.45 63.656 22.266 1 88.75 119 ILE A O 1
ATOM 951 N N . GLN A 1 120 ? -0.777 65.75 21.609 1 90 120 GLN A N 1
ATOM 952 C CA . GLN A 1 120 ? -0.986 65.438 20.203 1 90 120 GLN A CA 1
ATOM 953 C C . GLN A 1 120 ? -0.059 64.25 19.766 1 90 120 GLN A C 1
ATOM 955 O O . GLN A 1 120 ? -0.472 63.375 19.031 1 90 120 GLN A O 1
ATOM 960 N N . LYS A 1 121 ? 1.187 64.25 20.125 1 88.62 121 LYS A N 1
ATOM 961 C CA . LYS A 1 121 ? 2.148 63.219 19.781 1 88.62 121 LYS A CA 1
ATOM 962 C C . LYS A 1 121 ? 1.729 61.875 20.375 1 88.62 121 LYS A C 1
ATOM 964 O O . LYS A 1 121 ? 1.789 60.844 19.688 1 88.62 121 LYS A O 1
ATOM 969 N N . MET A 1 122 ? 1.349 61.938 21.562 1 86.56 122 MET A N 1
ATOM 970 C CA . MET A 1 122 ? 0.863 60.719 22.219 1 86.56 122 MET A CA 1
ATOM 971 C C . MET A 1 122 ? -0.354 60.156 21.5 1 86.56 122 MET A C 1
ATOM 973 O O . MET A 1 122 ? -0.438 58.938 21.266 1 86.56 122 MET A O 1
ATOM 977 N N . GLN A 1 123 ? -1.325 61 21.219 1 88.25 123 GLN A N 1
ATOM 978 C CA . GLN A 1 123 ? -2.533 60.562 20.516 1 88.25 123 GLN A CA 1
ATOM 979 C C . GLN A 1 123 ? -2.193 59.969 19.156 1 88.25 123 GLN A C 1
ATOM 981 O O . GLN A 1 123 ? -2.76 58.938 18.766 1 88.25 123 GLN A O 1
ATOM 986 N N . SER A 1 124 ? -1.263 60.531 18.438 1 88.62 124 SER A N 1
ATOM 987 C CA . SER A 1 124 ? -0.848 60.031 17.125 1 88.62 124 SER A CA 1
ATOM 988 C C . SER A 1 124 ? -0.187 58.656 17.25 1 88.62 124 SER A C 1
ATOM 990 O O . SER A 1 124 ? -0.462 57.781 16.453 1 88.62 124 SER A O 1
ATOM 992 N N . ASN A 1 125 ? 0.661 58.469 18.172 1 85.44 125 ASN A N 1
ATOM 993 C CA . ASN A 1 125 ? 1.319 57.188 18.422 1 85.44 125 ASN A CA 1
ATOM 994 C C . ASN A 1 125 ? 0.311 56.094 18.75 1 85.44 125 ASN A C 1
ATOM 996 O O . ASN A 1 125 ? 0.419 54.969 18.266 1 85.44 125 ASN A O 1
ATOM 1000 N N . TRP A 1 126 ? -0.651 56.375 19.406 1 86.81 126 TRP A N 1
ATOM 1001 C CA . TRP A 1 126 ? -1.656 55.406 19.812 1 86.81 126 TRP A CA 1
ATOM 1002 C C . TRP A 1 126 ? -2.572 55.031 18.656 1 86.81 126 TRP A C 1
ATOM 1004 O O . TRP A 1 126 ? -2.957 53.875 18.484 1 86.81 126 TRP A O 1
ATOM 1014 N N . LYS A 1 127 ? -2.887 56.125 17.984 1 88.81 127 LYS A N 1
ATOM 1015 C CA . LYS A 1 127 ? -3.689 55.875 16.797 1 88.81 127 LYS A CA 1
ATOM 1016 C C . LYS A 1 127 ? -2.992 54.875 15.859 1 88.81 127 LYS A C 1
ATOM 1018 O O . LYS A 1 127 ? -3.613 53.938 15.367 1 88.81 127 LYS A O 1
ATOM 1023 N N . LYS A 1 128 ? -1.705 55.031 15.633 1 87.56 128 LYS A N 1
ATOM 1024 C CA . LYS A 1 128 ? -0.918 54.125 14.789 1 87.56 128 LYS A CA 1
ATOM 1025 C C . LYS A 1 128 ? -0.842 52.719 15.383 1 87.56 128 LYS A C 1
ATOM 1027 O O . LYS A 1 128 ? -0.985 51.75 14.664 1 87.56 128 LYS A O 1
ATOM 1032 N N . ALA A 1 129 ? -0.633 52.656 16.625 1 86 129 ALA A N 1
ATOM 1033 C CA . ALA A 1 129 ? -0.553 51.375 17.297 1 86 129 ALA A CA 1
ATOM 1034 C C . ALA A 1 129 ? -1.865 50.594 17.172 1 86 129 ALA A C 1
ATOM 1036 O O . ALA A 1 129 ? -1.867 49.406 16.828 1 86 129 ALA A O 1
ATOM 1037 N N . VAL A 1 130 ? -2.967 51.25 17.484 1 87.81 130 VAL A N 1
ATOM 1038 C CA . VAL A 1 130 ? -4.281 50.625 17.422 1 87.81 130 VAL A CA 1
ATOM 1039 C C . VAL A 1 130 ? -4.562 50.156 15.992 1 87.81 130 VAL A C 1
ATOM 1041 O O . VAL A 1 130 ? -5.055 49.062 15.781 1 87.81 130 VAL A O 1
ATOM 1044 N N . SER A 1 131 ? -4.199 50.969 15.047 1 89.69 131 SER A N 1
ATOM 1045 C CA . SER A 1 131 ? -4.391 50.594 13.648 1 89.69 131 SER A CA 1
ATOM 1046 C C . SER A 1 131 ? -3.578 49.375 13.289 1 89.69 131 SER A C 1
ATOM 1048 O O . SER A 1 131 ? -4.094 48.438 12.648 1 89.69 131 SER A O 1
ATOM 1050 N N . ASN A 1 132 ? -2.369 49.344 13.688 1 87.94 132 ASN A N 1
ATOM 1051 C CA . ASN A 1 132 ? -1.495 48.219 13.406 1 87.94 132 ASN A CA 1
ATOM 1052 C C . ASN A 1 132 ? -1.991 46.938 14.086 1 87.94 132 ASN A C 1
ATOM 1054 O O . ASN A 1 132 ? -1.931 45.844 13.508 1 87.94 132 ASN A O 1
ATOM 1058 N N . ILE A 1 133 ? -2.459 47.031 15.242 1 88.19 133 ILE A N 1
ATOM 1059 C CA . ILE A 1 133 ? -2.982 45.875 15.969 1 88.19 133 ILE A CA 1
ATOM 1060 C C . ILE A 1 133 ? -4.23 45.344 15.273 1 88.19 133 ILE A C 1
ATOM 1062 O O . ILE A 1 133 ? -4.422 44.125 15.164 1 88.19 133 ILE A O 1
ATOM 1066 N N . ARG A 1 134 ? -5.066 46.219 14.828 1 88 134 ARG A N 1
ATOM 1067 C CA . ARG A 1 134 ? -6.258 45.812 14.102 1 88 134 ARG A CA 1
ATOM 1068 C C . ARG A 1 134 ? -5.887 45.031 12.844 1 88 134 ARG A C 1
ATOM 1070 O O . ARG A 1 134 ? -6.488 44 12.547 1 88 134 ARG A O 1
ATOM 1077 N N . THR A 1 135 ? -4.895 45.5 12.133 1 88.94 135 THR A N 1
ATOM 1078 C CA . THR A 1 135 ? -4.418 44.812 10.938 1 88.94 135 THR A CA 1
ATOM 1079 C C . THR A 1 135 ? -3.855 43.438 11.289 1 88.94 135 THR A C 1
ATOM 1081 O O . THR A 1 135 ? -4.145 42.438 10.609 1 88.94 135 THR A O 1
ATOM 1084 N N . SER A 1 136 ? -3.068 43.375 12.312 1 88.38 136 SER A N 1
ATOM 1085 C CA . SER A 1 136 ? -2.502 42.125 12.766 1 88.38 136 SER A CA 1
ATOM 1086 C C . SER A 1 136 ? -3.598 41.125 13.156 1 88.38 136 SER A C 1
ATOM 1088 O O . SER A 1 136 ? -3.529 39.938 12.812 1 88.38 136 SER A O 1
ATOM 1090 N N . ALA A 1 137 ? -4.59 41.594 13.898 1 89.12 137 ALA A N 1
ATOM 1091 C CA . ALA A 1 137 ? -5.703 40.75 14.32 1 89.12 137 ALA A CA 1
ATOM 1092 C C . ALA A 1 137 ? -6.418 40.156 13.109 1 89.12 137 ALA A C 1
ATOM 1094 O O . ALA A 1 137 ? -6.754 38.969 13.109 1 89.12 137 ALA A O 1
ATOM 1095 N N . THR A 1 138 ? -6.578 40.938 12.062 1 89.31 138 THR A N 1
ATOM 1096 C CA . THR A 1 138 ? -7.219 40.469 10.836 1 89.31 138 THR A CA 1
ATOM 1097 C C . THR A 1 138 ? -6.367 39.375 10.156 1 89.31 138 THR A C 1
ATOM 1099 O O . THR A 1 138 ? -6.883 38.375 9.719 1 89.31 138 THR A O 1
ATOM 1102 N N . THR A 1 139 ? -5.113 39.656 10.133 1 89 139 THR A N 1
ATOM 1103 C CA . THR A 1 139 ? -4.203 38.688 9.508 1 89 139 THR A CA 1
ATOM 1104 C C . THR A 1 139 ? -4.176 37.375 10.297 1 89 139 THR A C 1
ATOM 1106 O O . THR A 1 139 ? -4.199 36.312 9.703 1 89 139 THR A O 1
ATOM 1109 N N . ILE A 1 140 ? -4.117 37.469 11.57 1 89 140 ILE A N 1
ATOM 1110 C CA . ILE A 1 140 ? -4.102 36.281 12.422 1 89 140 ILE A CA 1
ATOM 1111 C C . ILE A 1 140 ? -5.395 35.5 12.234 1 89 140 ILE A C 1
ATOM 1113 O O . ILE A 1 140 ? -5.375 34.25 12.164 1 89 140 ILE A O 1
ATOM 1117 N N . ARG A 1 141 ? -6.48 36.156 12.148 1 88.94 141 ARG A N 1
ATOM 1118 C CA . ARG A 1 141 ? -7.754 35.5 11.898 1 88.94 141 ARG A CA 1
ATOM 1119 C C . ARG A 1 141 ? -7.73 34.781 10.555 1 88.94 141 ARG A C 1
ATOM 1121 O O . ARG A 1 141 ? -8.203 33.625 10.453 1 88.94 141 ARG A O 1
ATOM 1128 N N . GLY A 1 142 ? -7.227 35.406 9.586 1 89.5 142 GLY A N 1
ATOM 1129 C CA . GLY A 1 142 ? -7.062 34.781 8.297 1 89.5 142 GLY A CA 1
ATOM 1130 C C . GLY A 1 142 ? -6.207 33.531 8.359 1 89.5 142 GLY A C 1
ATOM 1131 O O . GLY A 1 142 ? -6.57 32.469 7.805 1 89.5 142 GLY A O 1
ATOM 1132 N N . ASN A 1 143 ? -5.125 33.594 9.016 1 86.88 143 ASN A N 1
ATOM 1133 C CA . ASN A 1 143 ? -4.238 32.438 9.172 1 86.88 143 ASN A CA 1
ATOM 1134 C C . ASN A 1 143 ? -4.918 31.328 9.945 1 86.88 143 ASN A C 1
ATOM 1136 O O . ASN A 1 143 ? -4.734 30.156 9.617 1 86.88 143 ASN A O 1
ATOM 1140 N N . ALA A 1 144 ? -5.633 31.672 10.984 1 87.75 144 ALA A N 1
ATOM 1141 C CA . ALA A 1 144 ? -6.379 30.672 11.75 1 87.75 144 ALA A CA 1
ATOM 1142 C C . ALA A 1 144 ? -7.352 29.922 10.852 1 87.75 144 ALA A C 1
ATOM 1144 O O . ALA A 1 144 ? -7.465 28.688 10.945 1 87.75 144 ALA A O 1
ATOM 1145 N N . THR A 1 145 ? -7.977 30.625 9.977 1 87.75 145 THR A N 1
ATOM 1146 C CA . THR A 1 145 ? -8.906 30.016 9.023 1 87.75 145 THR A CA 1
ATOM 1147 C C . THR A 1 145 ? -8.164 29.094 8.055 1 87.75 145 THR A C 1
ATOM 1149 O O . THR A 1 145 ? -8.648 28 7.738 1 87.75 145 THR A O 1
ATOM 1152 N N . GLU A 1 146 ? -7.098 29.531 7.668 1 85.69 146 GLU A N 1
ATOM 1153 C CA . GLU A 1 146 ? -6.293 28.734 6.758 1 85.69 146 GLU A CA 1
ATOM 1154 C C . GLU A 1 146 ? -5.824 27.438 7.43 1 85.69 146 GLU A C 1
ATOM 1156 O O . GLU A 1 146 ? -5.906 26.359 6.844 1 85.69 146 GLU A O 1
ATOM 1161 N N . VAL A 1 147 ? -5.332 27.531 8.594 1 84.5 147 VAL A N 1
ATOM 1162 C CA . VAL A 1 147 ? -4.875 26.359 9.336 1 84.5 147 VAL A CA 1
ATOM 1163 C C . VAL A 1 147 ? -6.043 25.406 9.578 1 84.5 147 VAL A C 1
ATOM 1165 O O . VAL A 1 147 ? -5.895 24.188 9.461 1 84.5 147 VAL A O 1
ATOM 1168 N N . ALA A 1 148 ? -7.129 25.969 9.891 1 86 148 ALA A N 1
ATOM 1169 C CA . ALA A 1 148 ? -8.328 25.156 10.062 1 86 148 ALA A CA 1
ATOM 1170 C C . ALA A 1 148 ? -8.68 24.422 8.773 1 86 148 ALA A C 1
ATOM 1172 O O . ALA A 1 148 ? -9.062 23.25 8.805 1 86 148 ALA A O 1
ATOM 1173 N N . GLY A 1 149 ? -8.562 25.062 7.695 1 85.12 149 GLY A N 1
ATOM 1174 C CA . GLY A 1 149 ? -8.781 24.438 6.402 1 85.12 149 GLY A CA 1
ATOM 1175 C C . GLY A 1 149 ? -7.812 23.297 6.125 1 85.12 149 GLY A C 1
ATOM 1176 O O . GLY A 1 149 ? -8.219 22.234 5.676 1 85.12 149 GLY A O 1
ATOM 1177 N N . VAL A 1 150 ? -6.578 23.5 6.355 1 83.06 150 VAL A N 1
ATOM 1178 C CA . VAL A 1 150 ? -5.543 22.484 6.191 1 83.06 150 VAL A CA 1
ATOM 1179 C C . VAL A 1 150 ? -5.875 21.266 7.047 1 83.06 150 VAL A C 1
ATOM 1181 O O . VAL A 1 150 ? -5.734 20.125 6.598 1 83.06 150 VAL A O 1
ATOM 1184 N N . ASN A 1 151 ? -6.32 21.469 8.203 1 85.12 151 ASN A N 1
ATOM 1185 C CA . ASN A 1 151 ? -6.691 20.391 9.109 1 85.12 151 ASN A CA 1
ATOM 1186 C C . ASN A 1 151 ? -7.855 19.578 8.562 1 85.12 151 ASN A C 1
ATOM 1188 O O . ASN A 1 151 ? -7.875 18.359 8.688 1 85.12 151 ASN A O 1
ATOM 1192 N N . GLY A 1 152 ? -8.75 20.281 8.094 1 85.81 152 GLY A N 1
ATOM 1193 C CA . GLY A 1 152 ? -9.867 19.594 7.492 1 85.81 152 GLY A CA 1
ATOM 1194 C C . GLY A 1 152 ? -9.461 18.703 6.332 1 85.81 152 GLY A C 1
ATOM 1195 O O . GLY A 1 152 ? -9.906 17.547 6.238 1 85.81 152 GLY A O 1
ATOM 1196 N N . GLU A 1 153 ? -8.664 19.156 5.535 1 85.88 153 GLU A N 1
ATOM 1197 C CA . GLU A 1 153 ? -8.172 18.391 4.391 1 85.88 153 GLU A CA 1
ATOM 1198 C C . GLU A 1 153 ? -7.32 17.219 4.84 1 85.88 153 GLU A C 1
ATOM 1200 O O . GLU A 1 153 ? -7.449 16.109 4.309 1 85.88 153 GLU A O 1
ATOM 1205 N N . LEU A 1 154 ? -6.457 17.516 5.762 1 84.88 154 LEU A N 1
ATOM 1206 C CA . LEU A 1 154 ? -5.594 16.469 6.281 1 84.88 154 LEU A CA 1
ATOM 1207 C C . LEU A 1 154 ? -6.418 15.344 6.91 1 84.88 154 LEU A C 1
ATOM 1209 O O . LEU A 1 154 ? -6.102 14.164 6.738 1 84.88 154 LEU A O 1
ATOM 1213 N N . SER A 1 155 ? -7.406 15.711 7.637 1 89.5 155 SER A N 1
ATOM 1214 C CA . SER A 1 155 ? -8.289 14.727 8.258 1 89.5 155 SER A CA 1
ATOM 1215 C C . SER A 1 155 ? -8.969 13.852 7.211 1 89.5 155 SER A C 1
ATOM 1217 O O . SER A 1 155 ? -8.961 12.625 7.324 1 89.5 155 SER A O 1
ATOM 1219 N N . SER A 1 156 ? -9.523 14.43 6.234 1 90.31 156 SER A N 1
ATOM 1220 C CA . SER A 1 156 ? -10.203 13.695 5.168 1 90.31 156 SER A CA 1
ATOM 1221 C C . SER A 1 156 ? -9.234 12.758 4.441 1 90.31 156 SER A C 1
ATOM 1223 O O . SER A 1 156 ? -9.578 11.609 4.16 1 90.31 156 SER A O 1
ATOM 1225 N N . ARG A 1 157 ? -8.125 13.227 4.219 1 86.19 157 ARG A N 1
ATOM 1226 C CA . ARG A 1 157 ? -7.117 12.438 3.52 1 86.19 157 ARG A CA 1
ATOM 1227 C C . ARG A 1 157 ? -6.645 11.273 4.379 1 86.19 157 ARG A C 1
ATOM 1229 O O . ARG A 1 157 ? -6.391 10.18 3.863 1 86.19 157 ARG A O 1
ATOM 1236 N N . SER A 1 158 ? -6.484 11.516 5.594 1 87.12 158 SER A N 1
ATOM 1237 C CA . SER A 1 158 ? -6.098 10.445 6.508 1 87.12 158 SER A CA 1
ATOM 1238 C C . SER A 1 158 ? -7.152 9.344 6.543 1 87.12 158 SER A C 1
ATOM 1240 O O . SER A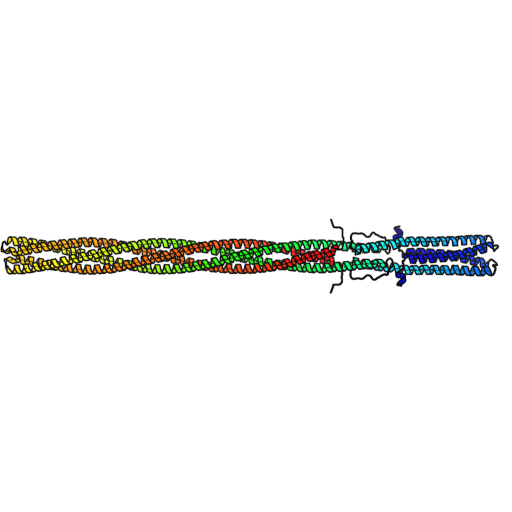 1 158 ? -6.816 8.156 6.617 1 87.12 158 SER A O 1
ATOM 1242 N N . GLU A 1 159 ? -8.383 9.727 6.438 1 90.69 159 GLU A N 1
ATOM 1243 C CA . GLU A 1 159 ? -9.469 8.75 6.398 1 90.69 159 GLU A CA 1
ATOM 1244 C C . GLU A 1 159 ? -9.422 7.922 5.117 1 90.69 159 GLU A C 1
ATOM 1246 O O . GLU A 1 159 ? -9.609 6.707 5.156 1 90.69 159 GLU A O 1
ATOM 1251 N N . GLN A 1 160 ? -9.18 8.578 4.082 1 88.88 160 GLN A N 1
ATOM 1252 C CA . GLN A 1 160 ? -9.062 7.891 2.801 1 88.88 160 GLN A CA 1
ATOM 1253 C C . GLN A 1 160 ? -7.883 6.918 2.803 1 88.88 160 GLN A C 1
ATOM 1255 O O . GLN A 1 160 ? -7.992 5.801 2.299 1 88.88 160 GLN A O 1
ATOM 1260 N N . LEU A 1 161 ? -6.785 7.355 3.34 1 88.94 161 LEU A N 1
ATOM 1261 C CA . LEU A 1 161 ? -5.605 6.5 3.434 1 88.94 161 LEU A CA 1
ATOM 1262 C C . LEU A 1 161 ? -5.895 5.27 4.289 1 88.94 161 LEU A C 1
ATOM 1264 O O . LEU A 1 161 ? -5.508 4.156 3.934 1 88.94 161 LEU A O 1
ATOM 1268 N N . ALA A 1 162 ? -6.578 5.508 5.387 1 90.5 162 ALA A N 1
ATOM 1269 C CA . ALA A 1 162 ? -6.922 4.391 6.258 1 90.5 162 ALA A CA 1
ATOM 1270 C C . ALA A 1 162 ? -7.77 3.359 5.52 1 90.5 162 ALA A C 1
ATOM 1272 O O . ALA A 1 162 ? -7.531 2.154 5.633 1 90.5 162 ALA A O 1
ATOM 1273 N N . ALA A 1 163 ? -8.68 3.803 4.766 1 91.56 163 ALA A N 1
ATOM 1274 C CA . ALA A 1 163 ? -9.547 2.908 4 1 91.56 163 ALA A CA 1
ATOM 1275 C C . ALA A 1 163 ? -8.742 2.141 2.951 1 91.56 163 ALA A C 1
ATOM 1277 O O . ALA A 1 163 ? -8.914 0.929 2.795 1 91.56 163 ALA A O 1
ATOM 1278 N N . ALA A 1 164 ? -7.922 2.857 2.25 1 91 164 ALA A N 1
ATOM 1279 C CA . ALA A 1 164 ? -7.082 2.238 1.228 1 91 164 ALA A CA 1
ATOM 1280 C C . ALA A 1 164 ? -6.148 1.201 1.842 1 91 164 ALA A C 1
ATOM 1282 O O . ALA A 1 164 ? -5.91 0.143 1.253 1 91 164 ALA A O 1
ATOM 1283 N N . LEU A 1 165 ? -5.672 1.486 2.982 1 92.44 165 LEU A N 1
ATOM 1284 C CA . LEU A 1 165 ? -4.777 0.567 3.678 1 92.44 165 LEU A CA 1
ATOM 1285 C C . LEU A 1 165 ? -5.52 -0.69 4.113 1 92.44 165 LEU A C 1
ATOM 1287 O O . LEU A 1 165 ? -4.977 -1.795 4.035 1 92.44 165 LEU A O 1
ATOM 1291 N N . GLU A 1 166 ? -6.738 -0.568 4.566 1 92.88 166 GLU A N 1
ATOM 1292 C CA . GLU A 1 166 ? -7.551 -1.723 4.93 1 92.88 166 GLU A CA 1
ATOM 1293 C C . GLU A 1 166 ? -7.805 -2.621 3.723 1 92.88 166 GLU A C 1
ATOM 1295 O O . GLU A 1 166 ? -7.688 -3.846 3.816 1 92.88 166 GLU A O 1
ATOM 1300 N N . GLU A 1 167 ? -8.125 -1.995 2.662 1 92.06 167 GLU A N 1
ATOM 1301 C CA . GLU A 1 167 ? -8.344 -2.744 1.429 1 92.06 167 GLU A CA 1
ATOM 1302 C C . GLU A 1 167 ? -7.07 -3.461 0.987 1 92.06 167 GLU A C 1
ATOM 1304 O O . GLU A 1 167 ? -7.113 -4.625 0.583 1 92.06 167 GLU A O 1
ATOM 1309 N N . THR A 1 168 ? -5.988 -2.797 1.051 1 93.25 168 THR A N 1
ATOM 1310 C CA . THR A 1 168 ? -4.707 -3.379 0.661 1 93.25 168 THR A CA 1
ATOM 1311 C C . THR A 1 168 ? -4.355 -4.562 1.557 1 93.25 168 THR A C 1
ATOM 1313 O O . THR A 1 168 ? -3.922 -5.609 1.069 1 93.25 168 THR A O 1
ATOM 1316 N N . THR A 1 169 ? -4.57 -4.383 2.82 1 95.31 169 THR A N 1
ATOM 1317 C CA . THR A 1 169 ? -4.289 -5.461 3.762 1 95.31 169 THR A CA 1
ATOM 1318 C C . THR A 1 169 ? -5.133 -6.691 3.441 1 95.31 169 THR A C 1
ATOM 1320 O O . THR A 1 169 ? -4.625 -7.812 3.422 1 95.31 169 THR A O 1
ATOM 1323 N N . ALA A 1 170 ? -6.375 -6.5 3.168 1 94.44 170 ALA A N 1
ATOM 1324 C CA . ALA A 1 170 ? -7.27 -7.602 2.818 1 94.44 170 ALA A CA 1
ATOM 1325 C C . ALA A 1 170 ? -6.809 -8.297 1.545 1 94.44 170 ALA A C 1
ATOM 1327 O O . ALA A 1 170 ? -6.773 -9.531 1.483 1 94.44 170 ALA A O 1
ATOM 1328 N N . SER A 1 171 ? -6.5 -7.527 0.562 1 94.25 171 SER A N 1
ATOM 1329 C CA . SER A 1 171 ? -6.023 -8.078 -0.704 1 94.25 171 SER A CA 1
ATOM 1330 C C . SER A 1 171 ? -4.727 -8.859 -0.515 1 94.25 171 SER A C 1
ATOM 1332 O O . SER A 1 171 ? -4.547 -9.922 -1.11 1 94.25 171 SER A O 1
ATOM 1334 N N . MET A 1 172 ? -3.896 -8.375 0.315 1 93.38 172 MET A N 1
ATOM 1335 C CA . MET A 1 172 ? -2.623 -9.047 0.559 1 93.38 172 MET A CA 1
ATOM 1336 C C . MET A 1 172 ? -2.836 -10.375 1.282 1 93.38 172 MET A C 1
ATOM 1338 O O . MET A 1 172 ? -2.107 -11.336 1.047 1 93.38 172 MET A O 1
ATOM 1342 N N . GLU A 1 173 ? -3.771 -10.414 2.146 1 94.56 173 GLU A N 1
ATOM 1343 C CA . GLU A 1 173 ? -4.105 -11.672 2.814 1 94.56 173 GLU A CA 1
ATOM 1344 C C . GLU A 1 173 ? -4.625 -12.703 1.818 1 94.56 173 GLU A C 1
ATOM 1346 O O . GLU A 1 173 ? -4.242 -13.875 1.877 1 94.56 173 GLU A O 1
ATOM 1351 N N . GLN A 1 174 ? -5.465 -12.266 0.956 1 94.62 174 GLN A N 1
ATOM 1352 C CA . GLN A 1 174 ? -5.98 -13.148 -0.083 1 94.62 174 GLN A CA 1
ATOM 1353 C C . GLN A 1 174 ? -4.859 -13.641 -0.997 1 94.62 174 GLN A C 1
ATOM 1355 O O . GLN A 1 174 ? -4.812 -14.812 -1.356 1 94.62 174 GLN A O 1
ATOM 1360 N N . LEU A 1 175 ? -4.012 -12.742 -1.361 1 94.62 175 LEU A N 1
ATOM 1361 C CA . LEU A 1 175 ? -2.875 -13.102 -2.201 1 94.62 175 LEU A CA 1
ATOM 1362 C C . LEU A 1 175 ? -1.983 -14.125 -1.501 1 94.62 175 LEU A C 1
ATOM 1364 O O . LEU A 1 175 ? -1.549 -15.102 -2.115 1 94.62 175 LEU A O 1
ATOM 1368 N N . SER A 1 176 ? -1.734 -13.906 -0.256 1 96.56 176 SER A N 1
ATOM 1369 C CA . SER A 1 176 ? -0.917 -14.828 0.523 1 96.56 176 SER A CA 1
ATOM 1370 C C . SER A 1 176 ? -1.523 -16.234 0.535 1 96.56 176 SER A C 1
ATOM 1372 O O . SER A 1 176 ? -0.815 -17.219 0.348 1 96.56 176 SER A O 1
ATOM 1374 N N . SER A 1 177 ? -2.771 -16.328 0.693 1 96.94 177 SER A N 1
ATOM 1375 C CA . SER A 1 177 ? -3.473 -17.609 0.728 1 96.94 177 SER A CA 1
ATOM 1376 C C . SER A 1 177 ? -3.391 -18.312 -0.618 1 96.94 177 SER A C 1
ATOM 1378 O O . SER A 1 177 ? -3.096 -19.516 -0.675 1 96.94 177 SER A O 1
ATOM 1380 N N . THR A 1 178 ? -3.656 -17.562 -1.614 1 96.19 178 THR A N 1
ATOM 1381 C CA . THR A 1 178 ? -3.662 -18.156 -2.943 1 96.19 178 THR A CA 1
ATOM 1382 C C . THR A 1 178 ? -2.256 -18.594 -3.348 1 96.19 178 THR A C 1
ATOM 1384 O O . THR A 1 178 ? -2.086 -19.609 -4.031 1 96.19 178 THR A O 1
ATOM 1387 N N . VAL A 1 179 ? -1.246 -17.859 -2.977 1 96.88 179 VAL A N 1
ATOM 1388 C CA . VAL A 1 179 ? 0.141 -18.203 -3.27 1 96.88 179 VAL A CA 1
ATOM 1389 C C . VAL A 1 179 ? 0.522 -19.484 -2.531 1 96.88 179 VAL A C 1
ATOM 1391 O O . VAL A 1 179 ? 1.19 -20.359 -3.092 1 96.88 179 VAL A O 1
ATOM 1394 N N . THR A 1 180 ? 0.087 -19.562 -1.289 1 96.44 180 THR A N 1
ATOM 1395 C CA . THR A 1 180 ? 0.33 -20.781 -0.522 1 96.44 180 THR A CA 1
ATOM 1396 C C . THR A 1 180 ? -0.343 -21.984 -1.183 1 96.44 180 THR A C 1
ATOM 1398 O O . THR A 1 180 ? 0.26 -23.047 -1.302 1 96.44 180 THR A O 1
ATOM 1401 N N . LEU A 1 181 ? -1.504 -21.781 -1.652 1 95.5 181 LEU A N 1
ATOM 1402 C CA . LEU A 1 181 ? -2.234 -22.828 -2.348 1 95.5 181 LEU A CA 1
ATOM 1403 C C . LEU A 1 181 ? -1.506 -23.25 -3.619 1 95.5 181 LEU A C 1
ATOM 1405 O O . LEU A 1 181 ? -1.414 -24.438 -3.926 1 95.5 181 LEU A O 1
ATOM 1409 N N . ASN A 1 182 ? -1.031 -22.312 -4.371 1 96.69 182 ASN A N 1
ATOM 1410 C CA . ASN A 1 182 ? -0.282 -22.609 -5.586 1 96.69 182 ASN A CA 1
ATOM 1411 C C . ASN A 1 182 ? 0.972 -23.422 -5.285 1 96.69 182 ASN A C 1
ATOM 1413 O O . ASN A 1 182 ? 1.284 -24.375 -6 1 96.69 182 ASN A O 1
ATOM 1417 N N . ALA A 1 183 ? 1.662 -23.031 -4.23 1 96.5 183 ALA A N 1
ATOM 1418 C CA . ALA A 1 183 ? 2.863 -23.766 -3.84 1 96.5 183 ALA A CA 1
ATOM 1419 C C . ALA A 1 183 ? 2.529 -25.203 -3.459 1 96.5 183 ALA A C 1
ATOM 1421 O O . ALA A 1 183 ? 3.219 -26.141 -3.871 1 96.5 183 ALA A O 1
ATOM 1422 N N . GLU A 1 184 ? 1.445 -25.438 -2.738 1 96.62 184 GLU A N 1
ATOM 1423 C CA . GLU A 1 184 ? 1.005 -26.766 -2.336 1 96.62 184 GLU A CA 1
ATOM 1424 C C . GLU A 1 184 ? 0.567 -27.594 -3.545 1 96.62 184 GLU A C 1
ATOM 1426 O O . GLU A 1 184 ? 0.915 -28.766 -3.658 1 96.62 184 GLU A O 1
ATOM 1431 N N . ASN A 1 185 ? -0.151 -26.938 -4.379 1 97.25 185 ASN A N 1
ATOM 1432 C CA . ASN A 1 185 ? -0.595 -27.594 -5.602 1 97.25 185 ASN A CA 1
ATOM 1433 C C . ASN A 1 185 ? 0.586 -28.016 -6.469 1 97.25 185 ASN A C 1
ATOM 1435 O O . ASN A 1 185 ? 0.595 -29.125 -7.008 1 97.25 185 ASN A O 1
ATOM 1439 N N . ALA A 1 186 ? 1.54 -27.141 -6.566 1 97.25 186 ALA A N 1
ATOM 1440 C CA . ALA A 1 186 ? 2.729 -27.469 -7.352 1 97.25 186 ALA A CA 1
ATOM 1441 C C . ALA A 1 186 ? 3.473 -28.656 -6.746 1 97.25 186 ALA A C 1
ATOM 1443 O O . ALA A 1 186 ? 3.898 -29.562 -7.469 1 97.25 186 ALA A O 1
ATOM 1444 N N . SER A 1 187 ? 3.564 -28.703 -5.457 1 96.94 187 SER A N 1
ATOM 1445 C CA . SER A 1 187 ? 4.223 -29.797 -4.766 1 96.94 187 SER A CA 1
ATOM 1446 C C . SER A 1 187 ? 3.473 -31.109 -4.98 1 96.94 187 SER A C 1
ATOM 1448 O O . SER A 1 187 ? 4.086 -32.156 -5.266 1 96.94 187 SER A O 1
ATOM 1450 N N . HIS A 1 188 ? 2.199 -31.062 -4.887 1 96.81 188 HIS A N 1
ATOM 1451 C CA . HIS A 1 188 ? 1.372 -32.25 -5.102 1 96.81 188 HIS A CA 1
ATOM 1452 C C . HIS A 1 188 ? 1.494 -32.75 -6.535 1 96.81 188 HIS A C 1
ATOM 1454 O O . HIS A 1 188 ? 1.662 -33.938 -6.762 1 96.81 188 HIS A O 1
ATOM 1460 N N . ALA A 1 189 ? 1.431 -31.828 -7.43 1 96.56 189 ALA A N 1
ATOM 1461 C CA . ALA A 1 189 ? 1.558 -32.188 -8.836 1 96.56 189 ALA A CA 1
ATOM 1462 C C . ALA A 1 189 ? 2.928 -32.812 -9.125 1 96.56 189 ALA A C 1
ATOM 1464 O O . ALA A 1 189 ? 3.041 -33.75 -9.891 1 96.56 189 ALA A O 1
ATOM 1465 N N . SER A 1 190 ? 3.941 -32.219 -8.523 1 96.31 190 SER A N 1
ATOM 1466 C CA . SER A 1 190 ? 5.293 -32.75 -8.68 1 96.31 190 SER A CA 1
ATOM 1467 C C . SER A 1 190 ? 5.383 -34.188 -8.18 1 96.31 190 SER A C 1
ATOM 1469 O O . SER A 1 190 ? 6 -35.062 -8.828 1 96.31 190 SER A O 1
ATOM 1471 N N . GLN A 1 191 ? 4.742 -34.5 -7.066 1 96.19 191 GLN A N 1
ATOM 1472 C CA . GLN A 1 191 ? 4.734 -35.875 -6.52 1 96.19 191 GLN A CA 1
ATOM 1473 C C . GLN A 1 191 ? 4.004 -36.812 -7.449 1 96.19 191 GLN A C 1
ATOM 1475 O O . GLN A 1 191 ? 4.465 -37.938 -7.676 1 96.19 191 GLN A O 1
ATOM 1480 N N . LEU A 1 192 ? 2.906 -36.375 -7.973 1 94.44 192 LEU A N 1
ATOM 1481 C CA . LEU A 1 192 ? 2.154 -37.188 -8.93 1 94.44 192 LEU A CA 1
ATOM 1482 C C . LEU A 1 192 ? 2.99 -37.469 -10.172 1 94.44 192 LEU A C 1
ATOM 1484 O O . LEU A 1 192 ? 2.994 -38.594 -10.672 1 94.44 192 LEU A O 1
ATOM 1488 N N . ALA A 1 193 ? 3.676 -36.469 -10.633 1 94.38 193 ALA A N 1
ATOM 1489 C CA . ALA A 1 193 ? 4.523 -36.594 -11.812 1 94.38 193 ALA A CA 1
ATOM 1490 C C . ALA A 1 193 ? 5.66 -37.594 -11.555 1 94.38 193 ALA A C 1
ATOM 1492 O O . ALA A 1 193 ? 5.969 -38.438 -12.406 1 94.38 193 ALA A O 1
ATOM 1493 N N . LYS A 1 194 ? 6.246 -37.562 -10.391 1 93.88 194 LYS A N 1
ATOM 1494 C CA . LYS A 1 194 ? 7.316 -38.5 -10.023 1 93.88 194 LYS A CA 1
ATOM 1495 C C . LYS A 1 194 ? 6.812 -39.938 -9.984 1 93.88 194 LYS A C 1
ATOM 1497 O O . LYS A 1 194 ? 7.461 -40.844 -10.508 1 93.88 194 LYS A O 1
ATOM 1502 N N . ASN A 1 195 ? 5.656 -40.062 -9.422 1 93.94 195 ASN A N 1
ATOM 1503 C CA . ASN A 1 195 ? 5.051 -41.406 -9.383 1 93.94 195 ASN A CA 1
ATOM 1504 C C . ASN A 1 195 ? 4.742 -41.906 -10.781 1 93.94 195 ASN A C 1
ATOM 1506 O O . ASN A 1 195 ? 4.984 -43.094 -11.094 1 93.94 195 ASN A O 1
ATOM 1510 N N . ALA A 1 196 ? 4.242 -41.031 -11.586 1 94.12 196 ALA A N 1
ATOM 1511 C CA . ALA A 1 196 ? 3.93 -41.406 -12.961 1 94.12 196 ALA A CA 1
ATOM 1512 C C . ALA A 1 196 ? 5.195 -41.781 -13.727 1 94.12 196 ALA A C 1
ATOM 1514 O O . ALA A 1 196 ? 5.18 -42.719 -14.539 1 94.12 196 ALA A O 1
ATOM 1515 N N . THR A 1 197 ? 6.277 -41.062 -13.453 1 93.19 197 THR A N 1
ATOM 1516 C CA . THR A 1 197 ? 7.559 -41.375 -14.086 1 93.19 197 THR A CA 1
ATOM 1517 C C . THR A 1 197 ? 8.023 -42.781 -13.727 1 93.19 197 THR A C 1
ATOM 1519 O O . THR A 1 197 ? 8.43 -43.531 -14.609 1 93.19 197 THR A O 1
ATOM 1522 N N . GLN A 1 198 ? 7.887 -43.156 -12.516 1 93.94 198 GLN A N 1
ATOM 1523 C CA . GLN A 1 198 ? 8.289 -44.5 -12.07 1 93.94 198 GLN A CA 1
ATOM 1524 C C . GLN A 1 198 ? 7.402 -45.562 -12.68 1 93.94 198 GLN A C 1
ATOM 1526 O O . GLN A 1 198 ? 7.895 -46.625 -13.117 1 93.94 198 GLN A O 1
ATOM 1531 N N . THR A 1 199 ? 6.176 -45.281 -12.75 1 94.19 199 THR A N 1
ATOM 1532 C CA . THR A 1 199 ? 5.227 -46.219 -13.336 1 94.19 199 THR A CA 1
ATOM 1533 C C . THR A 1 199 ? 5.512 -46.406 -14.82 1 94.19 199 THR A C 1
ATOM 1535 O O . THR A 1 199 ? 5.5 -47.562 -15.312 1 94.19 199 THR A O 1
ATOM 1538 N N . ALA A 1 200 ? 5.781 -45.344 -15.508 1 92.88 200 ALA A N 1
ATOM 1539 C CA . ALA A 1 200 ? 6.094 -45.406 -16.938 1 92.88 200 ALA A CA 1
ATOM 1540 C C . ALA A 1 200 ? 7.375 -46.188 -17.188 1 92.88 200 ALA A C 1
ATOM 1542 O O . ALA A 1 200 ? 7.457 -46.969 -18.125 1 92.88 200 ALA A O 1
ATOM 1543 N N . ARG A 1 201 ? 8.375 -46.031 -16.328 1 93.44 201 ARG A N 1
ATOM 1544 C CA . ARG A 1 201 ? 9.625 -46.781 -16.453 1 93.44 201 ARG A CA 1
ATOM 1545 C C . ARG A 1 201 ? 9.398 -48.281 -16.266 1 93.44 201 ARG A C 1
ATOM 1547 O O . ARG A 1 201 ? 9.898 -49.094 -17.047 1 93.44 201 ARG A O 1
ATOM 1554 N N . ASN A 1 202 ? 8.586 -48.625 -15.305 1 93.69 202 ASN A N 1
ATOM 1555 C CA . ASN A 1 202 ? 8.25 -50 -15.062 1 93.69 202 ASN A CA 1
ATOM 1556 C C . ASN A 1 202 ? 7.453 -50.594 -16.219 1 93.69 202 ASN A C 1
ATOM 1558 O O . ASN A 1 202 ? 7.707 -51.719 -16.656 1 93.69 202 ASN A O 1
ATOM 1562 N N . GLY A 1 203 ? 6.562 -49.75 -16.641 1 91.62 203 GLY A N 1
ATOM 1563 C CA . GLY A 1 203 ? 5.801 -50.188 -17.812 1 91.62 203 GLY A CA 1
ATOM 1564 C C . GLY A 1 203 ? 6.664 -50.406 -19.031 1 91.62 203 GLY A C 1
ATOM 1565 O O . GLY A 1 203 ? 6.496 -51.375 -19.766 1 91.62 203 GLY A O 1
ATOM 1566 N N . GLY A 1 204 ? 7.59 -49.5 -19.25 1 91.25 204 GLY A N 1
ATOM 1567 C CA . GLY A 1 204 ? 8.523 -49.625 -20.359 1 91.25 204 GLY A CA 1
ATOM 1568 C C . GLY A 1 204 ? 9.367 -50.875 -20.281 1 91.25 204 GLY A C 1
ATOM 1569 O O . GLY A 1 204 ? 9.602 -51.531 -21.297 1 91.25 204 GLY A O 1
ATOM 1570 N N . GLU A 1 205 ? 9.797 -51.312 -19.141 1 93.94 205 GLU A N 1
ATOM 1571 C CA . GLU A 1 205 ? 10.578 -52.531 -18.938 1 93.94 205 GLU A CA 1
ATOM 1572 C C . GLU A 1 205 ? 9.742 -53.781 -19.25 1 93.94 205 GLU A C 1
ATOM 1574 O O . GLU A 1 205 ? 10.234 -54.75 -19.828 1 93.94 205 GLU A O 1
ATOM 1579 N N . SER A 1 206 ? 8.516 -53.688 -18.812 1 93.88 206 SER A N 1
ATOM 1580 C CA . SER A 1 206 ? 7.609 -54.812 -19.094 1 93.88 206 SER A CA 1
ATOM 1581 C C . SER A 1 206 ? 7.418 -55 -20.594 1 93.88 206 SER A C 1
ATOM 1583 O O . SER A 1 206 ? 7.422 -56.125 -21.078 1 93.88 206 SER A O 1
ATOM 1585 N N . VAL A 1 207 ? 7.309 -53.906 -21.266 1 93.88 207 VAL A N 1
ATOM 1586 C CA . VAL A 1 207 ? 7.133 -53.938 -22.719 1 93.88 207 VAL A CA 1
ATOM 1587 C C . VAL A 1 207 ? 8.367 -54.531 -23.375 1 93.88 207 VAL A C 1
ATOM 1589 O O . VAL A 1 207 ? 8.25 -55.344 -24.297 1 93.88 207 VAL A O 1
ATOM 1592 N N . LYS A 1 208 ? 9.539 -54.219 -22.906 1 93.5 208 LYS A N 1
ATOM 1593 C CA . LYS A 1 208 ? 10.781 -54.75 -23.453 1 93.5 208 LYS A CA 1
ATOM 1594 C C . LYS A 1 208 ? 10.844 -56.281 -23.266 1 93.5 208 LYS A C 1
ATOM 1596 O O . LYS A 1 208 ? 11.273 -57 -24.172 1 93.5 208 LYS A O 1
ATOM 1601 N N . LYS A 1 209 ? 10.367 -56.75 -22.172 1 94.06 209 LYS A N 1
ATOM 1602 C CA . LYS A 1 209 ? 10.344 -58.188 -21.906 1 94.06 209 LYS A CA 1
ATOM 1603 C C . LYS A 1 209 ? 9.375 -58.906 -22.844 1 94.06 209 LYS A C 1
ATOM 1605 O O . LYS A 1 209 ? 9.656 -60.031 -23.312 1 94.06 209 LYS A O 1
ATOM 1610 N N . VAL A 1 210 ? 8.289 -58.219 -23.094 1 93.69 210 VAL A N 1
ATOM 1611 C CA . VAL A 1 210 ? 7.312 -58.812 -24.016 1 93.69 210 VAL A CA 1
ATOM 1612 C C . VAL A 1 210 ? 7.918 -58.938 -25.406 1 93.69 210 VAL A C 1
ATOM 1614 O O . VAL A 1 210 ? 7.742 -59.938 -26.078 1 93.69 210 VAL A O 1
ATOM 1617 N N . MET A 1 211 ? 8.648 -57.938 -25.812 1 92.12 211 MET A N 1
ATOM 1618 C CA . MET A 1 211 ? 9.281 -57.938 -27.141 1 92.12 211 MET A CA 1
ATOM 1619 C C . MET A 1 211 ? 10.258 -59.125 -27.266 1 92.12 211 MET A C 1
ATOM 1621 O O . MET A 1 211 ? 10.289 -59.812 -28.281 1 92.12 211 MET A O 1
ATOM 1625 N N . THR A 1 212 ? 11.008 -59.406 -26.234 1 92.56 212 THR A N 1
ATOM 1626 C CA . THR A 1 212 ? 11.953 -60.5 -26.234 1 92.56 212 THR A CA 1
ATOM 1627 C C . THR A 1 212 ? 11.227 -61.844 -26.281 1 92.56 212 THR A C 1
ATOM 1629 O O . THR A 1 212 ? 11.641 -62.75 -27 1 92.56 212 THR A O 1
ATOM 1632 N N . THR A 1 213 ? 10.148 -61.875 -25.547 1 91.38 213 THR A N 1
ATOM 1633 C CA . THR A 1 213 ? 9.352 -63.094 -25.531 1 91.38 213 THR A CA 1
ATOM 1634 C C . THR A 1 213 ? 8.773 -63.375 -26.922 1 91.38 213 THR A C 1
ATOM 1636 O O . THR A 1 213 ? 8.812 -64.5 -27.391 1 91.38 213 THR A O 1
ATOM 1639 N N . MET A 1 214 ? 8.336 -62.406 -27.609 1 90.31 214 MET A N 1
ATOM 1640 C CA . MET A 1 214 ? 7.766 -62.531 -28.938 1 90.31 214 MET A CA 1
ATOM 1641 C C . MET A 1 214 ? 8.82 -63 -29.938 1 90.31 214 MET A C 1
ATOM 1643 O O . MET A 1 214 ? 8.531 -63.812 -30.828 1 90.31 214 MET A O 1
ATOM 1647 N N . GLU A 1 215 ? 10.016 -62.531 -29.781 1 91.94 215 GLU A N 1
ATOM 1648 C CA . GLU A 1 215 ? 11.109 -63 -30.641 1 91.94 215 GLU A CA 1
ATOM 1649 C C . GLU A 1 215 ? 11.414 -64.438 -30.422 1 91.94 215 GLU A C 1
ATOM 1651 O O . GLU A 1 215 ? 11.656 -65.188 -31.375 1 91.94 215 GLU A O 1
ATOM 1656 N N . THR A 1 216 ? 11.352 -64.875 -29.156 1 92.44 216 THR A N 1
ATOM 1657 C CA . THR A 1 216 ?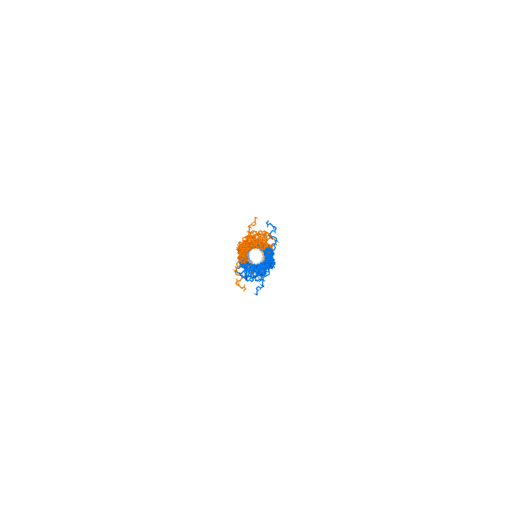 11.602 -66.312 -28.828 1 92.44 216 THR A CA 1
ATOM 1658 C C . THR A 1 216 ? 10.516 -67.188 -29.422 1 92.44 216 THR A C 1
ATOM 1660 O O . THR A 1 216 ? 10.812 -68.25 -29.953 1 92.44 216 THR A O 1
ATOM 1663 N N . ILE A 1 217 ? 9.328 -66.688 -29.375 1 91 217 ILE A N 1
ATOM 1664 C CA . ILE A 1 217 ? 8.211 -67.438 -29.906 1 91 217 ILE A CA 1
ATOM 1665 C C . ILE A 1 217 ? 8.328 -67.562 -31.422 1 91 217 ILE A C 1
ATOM 1667 O O . ILE A 1 217 ? 8.07 -68.625 -31.984 1 91 217 ILE A O 1
ATOM 1671 N N . THR A 1 218 ? 8.711 -66.5 -32.031 1 90.94 218 THR A N 1
ATOM 1672 C CA . THR A 1 218 ? 8.906 -66.5 -33.469 1 90.94 218 THR A CA 1
ATOM 1673 C C . THR A 1 218 ? 9.977 -67.562 -33.875 1 90.94 218 THR A C 1
ATOM 1675 O O . THR A 1 218 ? 9.781 -68.312 -34.812 1 90.94 218 THR A O 1
ATOM 1678 N N . SER A 1 219 ? 11.07 -67.562 -33.156 1 93.62 219 SER A N 1
ATOM 1679 C CA . SER A 1 219 ? 12.164 -68.5 -33.438 1 93.62 219 SER A CA 1
ATOM 1680 C C . SER A 1 219 ? 11.711 -69.938 -33.25 1 93.62 219 SER A C 1
ATOM 1682 O O . SER A 1 219 ? 12.023 -70.812 -34.094 1 93.62 219 SER A O 1
ATOM 1684 N N . SER A 1 220 ? 10.969 -70.125 -32.219 1 92.75 220 SER A N 1
ATOM 1685 C CA . SER A 1 220 ? 10.438 -71.5 -31.969 1 92.75 220 SER A CA 1
ATOM 1686 C C . SER A 1 220 ? 9.477 -71.875 -33.062 1 92.75 220 SER A C 1
ATOM 1688 O O . SER A 1 220 ? 9.5 -73.062 -33.5 1 92.75 220 SER A O 1
ATOM 1690 N N . SER A 1 221 ? 8.711 -71 -33.5 1 92.69 221 SER A N 1
ATOM 1691 C CA . SER A 1 221 ? 7.738 -71.25 -34.562 1 92.69 221 SER A CA 1
ATOM 1692 C C . SER A 1 221 ? 8.43 -71.688 -35.875 1 92.69 221 SER A C 1
ATOM 1694 O O . SER A 1 221 ? 8.008 -72.562 -36.562 1 92.69 221 SER A O 1
ATOM 1696 N N . HIS A 1 222 ? 9.508 -71 -36.156 1 93 222 HIS A N 1
ATOM 1697 C CA . HIS A 1 222 ? 10.258 -71.375 -37.375 1 93 222 HIS A CA 1
ATOM 1698 C C . HIS A 1 222 ? 10.867 -72.75 -37.281 1 93 222 HIS A C 1
ATOM 1700 O O . HIS A 1 222 ? 10.867 -73.5 -38.25 1 93 222 HIS A O 1
ATOM 1706 N N . LYS A 1 223 ? 11.344 -73.125 -36.125 1 95.5 223 LYS A N 1
ATOM 1707 C CA . LYS A 1 223 ? 11.883 -74.438 -35.906 1 95.5 223 LYS A CA 1
ATOM 1708 C C . LYS A 1 223 ? 10.805 -75.5 -36.094 1 95.5 223 LYS A C 1
ATOM 1710 O O . LYS A 1 223 ? 11.055 -76.562 -36.688 1 95.5 223 LYS A O 1
ATOM 1715 N N . ILE A 1 224 ? 9.68 -75.125 -35.625 1 95.38 224 ILE A N 1
ATOM 1716 C CA . ILE A 1 224 ? 8.578 -76.062 -35.75 1 95.38 224 ILE A CA 1
ATOM 1717 C C . ILE A 1 224 ? 8.18 -76.25 -37.219 1 95.38 224 ILE A C 1
ATOM 1719 O O . ILE A 1 224 ? 7.867 -77.312 -37.656 1 95.38 224 ILE A O 1
ATOM 1723 N N . VAL A 1 225 ? 8.195 -75.188 -37.906 1 93.69 225 VAL A N 1
ATOM 1724 C CA . VAL A 1 225 ? 7.91 -75.25 -39.344 1 93.69 225 VAL A CA 1
ATOM 1725 C C . VAL A 1 225 ? 8.906 -76.188 -40.031 1 93.69 225 VAL A C 1
ATOM 1727 O O . VAL A 1 225 ? 8.516 -77 -40.844 1 93.69 225 VAL A O 1
ATOM 1730 N N . ASP A 1 226 ? 10.133 -76.125 -39.656 1 95.12 226 ASP A N 1
ATOM 1731 C CA . ASP A 1 226 ? 11.164 -77 -40.25 1 95.12 226 ASP A CA 1
ATOM 1732 C C . ASP A 1 226 ? 10.922 -78.438 -39.906 1 95.12 226 ASP A C 1
ATOM 1734 O O . ASP A 1 226 ? 11.023 -79.312 -40.781 1 95.12 226 ASP A O 1
ATOM 1738 N N . ILE A 1 227 ? 10.586 -78.625 -38.75 1 96.62 227 ILE A N 1
ATOM 1739 C CA . ILE A 1 227 ? 10.359 -80 -38.312 1 96.62 227 ILE A CA 1
ATOM 1740 C C . ILE A 1 227 ? 9.117 -80.562 -39 1 96.62 227 ILE A C 1
ATOM 1742 O O . ILE A 1 227 ? 9.094 -81.75 -39.406 1 96.62 227 ILE A O 1
ATOM 1746 N N . THR A 1 228 ? 8.172 -79.75 -39.125 1 95.94 228 THR A N 1
ATOM 1747 C CA . THR A 1 228 ? 6.941 -80.188 -39.781 1 95.94 228 THR A CA 1
ATOM 1748 C C . THR A 1 228 ? 7.195 -80.5 -41.25 1 95.94 228 THR A C 1
ATOM 1750 O O . THR A 1 228 ? 6.59 -81.438 -41.812 1 95.94 228 THR A O 1
ATOM 1753 N N . THR A 1 229 ? 8.047 -79.812 -41.844 1 95 229 THR A N 1
ATOM 1754 C CA . THR A 1 229 ? 8.43 -80.125 -43.219 1 95 229 THR A CA 1
ATOM 1755 C C . THR A 1 229 ? 9.109 -81.438 -43.312 1 95 229 THR A C 1
ATOM 1757 O O . THR A 1 229 ? 8.883 -82.188 -44.25 1 95 229 THR A O 1
ATOM 1760 N N . VAL A 1 230 ? 9.875 -81.75 -42.312 1 95.75 230 VAL A N 1
ATOM 1761 C CA . VAL A 1 230 ? 10.531 -83.062 -42.25 1 95.75 230 VAL A CA 1
ATOM 1762 C C . VAL A 1 230 ? 9.484 -84.188 -42.094 1 95.75 230 VAL A C 1
ATOM 1764 O O . VAL A 1 230 ? 9.531 -85.188 -42.781 1 95.75 230 VAL A O 1
ATOM 1767 N N . ILE A 1 231 ? 8.539 -83.875 -41.281 1 96.31 231 ILE A N 1
ATOM 1768 C CA . ILE A 1 231 ? 7.48 -84.875 -41.062 1 96.31 231 ILE A CA 1
ATOM 1769 C C . ILE A 1 231 ? 6.691 -85.062 -42.344 1 96.31 231 ILE A C 1
ATOM 1771 O O . ILE A 1 231 ? 6.348 -86.188 -42.688 1 96.31 231 ILE A O 1
ATOM 1775 N N . ASN A 1 232 ? 6.434 -84.062 -43 1 95.25 232 ASN A N 1
ATOM 1776 C CA . ASN A 1 232 ? 5.734 -84.188 -44.281 1 95.25 232 ASN A CA 1
ATOM 1777 C C . ASN A 1 232 ? 6.535 -85 -45.281 1 95.25 232 ASN A C 1
ATOM 1779 O O . ASN A 1 232 ? 5.973 -85.812 -46 1 95.25 232 ASN A O 1
ATOM 1783 N N . SER A 1 233 ? 7.762 -84.812 -45.312 1 96.62 233 SER A N 1
ATOM 1784 C CA . SER A 1 233 ? 8.633 -85.562 -46.188 1 96.62 233 SER A CA 1
ATOM 1785 C C . SER A 1 233 ? 8.656 -87.062 -45.844 1 96.62 233 SER A C 1
ATOM 1787 O O . SER A 1 233 ? 8.688 -87.875 -46.719 1 96.62 233 SER A O 1
ATOM 1789 N N . ILE A 1 234 ? 8.68 -87.188 -44.594 1 96.94 234 ILE A N 1
ATOM 1790 C CA . ILE A 1 234 ? 8.68 -88.562 -44.094 1 96.94 234 ILE A CA 1
ATOM 1791 C C . ILE A 1 234 ? 7.367 -89.25 -44.469 1 96.94 234 ILE A C 1
ATOM 1793 O O . ILE A 1 234 ? 7.367 -90.438 -44.906 1 96.94 234 ILE A O 1
ATOM 1797 N N . SER A 1 235 ? 6.344 -88.562 -44.312 1 96.69 235 SER A N 1
ATOM 1798 C CA . SER A 1 235 ? 5.035 -89.125 -44.688 1 96.69 235 SER A CA 1
ATOM 1799 C C . SER A 1 235 ? 4.941 -89.438 -46.156 1 96.69 235 SER A C 1
ATOM 1801 O O . SER A 1 235 ? 4.375 -90.438 -46.562 1 96.69 235 SER A O 1
ATOM 1803 N N . PHE A 1 236 ? 5.508 -88.625 -46.906 1 95.38 236 PHE A N 1
ATOM 1804 C CA . PHE A 1 236 ? 5.531 -88.875 -48.344 1 95.38 236 PHE A CA 1
ATOM 1805 C C . PHE A 1 236 ? 6.375 -90.062 -48.719 1 95.38 236 PHE A C 1
ATOM 1807 O O . PHE A 1 236 ? 5.961 -90.938 -49.5 1 95.38 236 PHE A O 1
ATOM 1814 N N . GLN A 1 237 ? 7.473 -90.125 -48.125 1 96.44 237 GLN A N 1
ATOM 1815 C CA . GLN A 1 237 ? 8.359 -91.312 -48.375 1 96.44 237 GLN A CA 1
ATOM 1816 C C . GLN A 1 237 ? 7.723 -92.625 -47.906 1 96.44 237 GLN A C 1
ATOM 1818 O O . GLN A 1 237 ? 7.824 -93.625 -48.594 1 96.44 237 GLN A O 1
ATOM 1823 N N . THR A 1 238 ? 7.074 -92.438 -46.781 1 96.62 238 THR A N 1
ATOM 1824 C CA . THR A 1 238 ? 6.379 -93.562 -46.281 1 96.62 238 THR A CA 1
ATOM 1825 C C . THR A 1 238 ? 5.234 -94 -47.219 1 96.62 238 THR A C 1
ATOM 1827 O O . THR A 1 238 ? 5.008 -95.188 -47.438 1 96.62 238 THR A O 1
ATOM 1830 N N . ASN A 1 239 ? 4.605 -93.062 -47.656 1 94.94 239 ASN A N 1
ATOM 1831 C CA . ASN A 1 239 ? 3.525 -93.312 -48.625 1 94.94 239 ASN A CA 1
ATOM 1832 C C . ASN A 1 239 ? 4.035 -94 -49.875 1 94.94 239 ASN A C 1
ATOM 1834 O O . ASN A 1 239 ? 3.408 -94.938 -50.406 1 94.94 239 ASN A O 1
ATOM 1838 N N . ILE A 1 240 ? 5.102 -93.688 -50.375 1 95 240 ILE A N 1
ATOM 1839 C CA . ILE A 1 240 ? 5.695 -94.25 -51.562 1 95 240 ILE A CA 1
ATOM 1840 C C . ILE A 1 240 ? 6.16 -95.625 -51.281 1 95 240 ILE A C 1
ATOM 1842 O O . ILE A 1 240 ? 5.965 -96.562 -52.125 1 95 240 ILE A O 1
ATOM 1846 N N . LEU A 1 241 ? 6.766 -95.812 -50.219 1 94.12 241 LEU A N 1
ATOM 1847 C CA . LEU A 1 241 ? 7.227 -97.125 -49.844 1 94.12 241 LEU A CA 1
ATOM 1848 C C . LEU A 1 241 ? 6.051 -98.125 -49.688 1 94.12 241 LEU A C 1
ATOM 1850 O O . LEU A 1 241 ? 6.137 -99.25 -50.125 1 94.12 241 LEU A O 1
ATOM 1854 N N . ALA A 1 242 ? 5.004 -97.5 -49.188 1 93.62 242 ALA A N 1
ATOM 1855 C CA . ALA A 1 242 ? 3.795 -98.312 -49 1 93.62 242 ALA A CA 1
ATOM 1856 C C . ALA A 1 242 ? 3.17 -98.625 -50.344 1 93.62 242 ALA A C 1
ATOM 1858 O O . ALA A 1 242 ? 2.676 -99.75 -50.562 1 93.62 242 ALA A O 1
ATOM 1859 N N . LEU A 1 243 ? 3.283 -97.812 -51.281 1 92.12 243 LEU A N 1
ATOM 1860 C CA . LEU A 1 243 ? 2.77 -98.062 -52.625 1 92.12 243 LEU A CA 1
ATOM 1861 C C . LEU A 1 243 ? 3.6 -99.125 -53.344 1 92.12 243 LEU A C 1
ATOM 1863 O O . LEU A 1 243 ? 3.049 -100 -53.969 1 92.12 243 LEU A O 1
ATOM 1867 N N . ASN A 1 244 ? 4.797 -99 -53.188 1 90.06 244 ASN A N 1
ATOM 1868 C CA . ASN A 1 244 ? 5.684 -100 -53.812 1 90.06 244 ASN A CA 1
ATOM 1869 C C . ASN A 1 244 ? 5.484 -101.375 -53.188 1 90.06 244 ASN A C 1
ATOM 1871 O O . ASN A 1 244 ? 5.52 -102.375 -53.906 1 90.06 244 ASN A O 1
ATOM 1875 N N . ALA A 1 245 ? 5.25 -101.25 -51.906 1 89.25 245 ALA A N 1
ATOM 1876 C CA . ALA A 1 245 ? 5 -102.5 -51.219 1 89.25 245 ALA A CA 1
ATOM 1877 C C . ALA A 1 245 ? 3.668 -103.125 -51.656 1 89.25 245 ALA A C 1
ATOM 1879 O O . ALA A 1 245 ? 3.543 -104.375 -51.781 1 89.25 245 ALA A O 1
ATOM 1880 N N . ALA A 1 246 ? 2.75 -102.375 -51.969 1 89 246 ALA A N 1
ATOM 1881 C CA . ALA A 1 246 ? 1.451 -102.812 -52.438 1 89 246 ALA A CA 1
ATOM 1882 C C . ALA A 1 246 ? 1.56 -103.438 -53.844 1 89 246 ALA A C 1
ATOM 1884 O O . ALA A 1 246 ? 0.922 -104.438 -54.125 1 89 246 ALA A O 1
ATOM 1885 N N . VAL A 1 247 ? 2.344 -102.938 -54.594 1 88 247 VAL A N 1
ATOM 1886 C CA . VAL A 1 247 ? 2.545 -103.438 -55.969 1 88 247 VAL A CA 1
ATOM 1887 C C . VAL A 1 247 ? 3.27 -104.75 -55.906 1 88 247 VAL A C 1
ATOM 1889 O O . VAL A 1 247 ? 2.887 -105.688 -56.625 1 88 247 VAL A O 1
ATOM 1892 N N . GLU A 1 248 ? 4.227 -104.812 -55.062 1 83.31 248 GLU A N 1
ATOM 1893 C CA . GLU A 1 248 ? 4.98 -106 -54.938 1 83.31 248 GLU A CA 1
ATOM 1894 C C . GLU A 1 248 ? 4.117 -107.125 -54.375 1 83.31 248 GLU A C 1
ATOM 1896 O O . GLU A 1 248 ? 4.215 -108.312 -54.781 1 83.31 248 GLU A O 1
ATOM 1901 N N . ALA A 1 249 ? 3.275 -106.75 -53.438 1 86.19 249 ALA A N 1
ATOM 1902 C CA . ALA A 1 249 ? 2.361 -107.75 -52.844 1 86.19 249 ALA A CA 1
ATOM 1903 C C . ALA A 1 249 ? 1.367 -108.25 -53.875 1 86.19 249 ALA A C 1
ATOM 1905 O O . ALA A 1 249 ? 1.012 -109.438 -53.875 1 86.19 249 ALA A O 1
ATOM 1906 N N . ALA A 1 250 ? 0.97 -107.5 -54.75 1 85.88 250 ALA A N 1
ATOM 1907 C CA . ALA A 1 250 ? 0.069 -107.938 -55.812 1 85.88 250 ALA A CA 1
ATOM 1908 C C . ALA A 1 250 ? 0.772 -108.875 -56.781 1 85.88 250 ALA A C 1
ATOM 1910 O O . ALA A 1 250 ? 0.171 -109.812 -57.281 1 85.88 250 ALA A O 1
ATOM 1911 N N . ARG A 1 251 ? 1.945 -108.625 -57.031 1 84.12 251 ARG A N 1
ATOM 1912 C CA . ARG A 1 251 ? 2.746 -109.438 -57.938 1 84.12 251 ARG A CA 1
ATOM 1913 C C . ARG A 1 251 ? 2.973 -110.875 -57.375 1 84.12 251 ARG A C 1
ATOM 1915 O O . ARG A 1 251 ? 3.119 -111.812 -58.125 1 84.12 251 ARG A O 1
ATOM 1922 N N . ALA A 1 252 ? 2.967 -110.875 -56.062 1 80.56 252 ALA A N 1
ATOM 1923 C CA . ALA A 1 252 ? 3.254 -112.188 -55.375 1 80.56 252 ALA A CA 1
ATOM 1924 C C . ALA A 1 252 ? 1.998 -113.062 -55.281 1 80.56 252 ALA A C 1
ATOM 1926 O O . ALA A 1 252 ? 2.051 -114.188 -54.781 1 80.56 252 ALA A O 1
ATOM 1927 N N . GLY A 1 253 ? 0.805 -112.562 -55.75 1 80.5 253 GLY A N 1
ATOM 1928 C CA . GLY A 1 253 ? -0.433 -113.312 -55.844 1 80.5 253 GLY A CA 1
ATOM 1929 C C . GLY A 1 253 ? -1.026 -113.688 -54.5 1 80.5 253 GLY A C 1
ATOM 1930 O O . GLY A 1 253 ? -1.216 -112.812 -53.656 1 80.5 253 GLY A O 1
ATOM 1931 N N . GLU A 1 254 ? -1.131 -115 -54.25 1 78.44 254 GLU A N 1
ATOM 1932 C CA . GLU A 1 254 ? -1.799 -115.5 -53.031 1 78.44 254 GLU A CA 1
ATOM 1933 C C . GLU A 1 254 ? -0.887 -115.375 -51.812 1 78.44 254 GLU A C 1
ATOM 1935 O O . GLU A 1 254 ? -1.359 -115.188 -50.688 1 78.44 254 GLU A O 1
ATOM 1940 N N . GLN A 1 255 ? 0.408 -115.438 -52 1 76.31 255 GLN A N 1
ATOM 1941 C CA . GLN A 1 255 ? 1.376 -115.375 -50.906 1 76.31 255 GLN A CA 1
ATOM 1942 C C . GLN A 1 255 ? 1.563 -113.938 -50.406 1 76.31 255 GLN A C 1
ATOM 1944 O O . GLN A 1 255 ? 2.09 -113.688 -49.312 1 76.31 255 GLN A O 1
ATOM 1949 N N . GLY A 1 256 ? 0.96 -113.062 -51.25 1 82.12 256 GLY A N 1
ATOM 1950 C CA . GLY A 1 256 ? 1.17 -111.625 -50.875 1 82.12 256 GLY A CA 1
ATOM 1951 C C . GLY A 1 256 ? -0.059 -111 -50.281 1 82.12 256 GLY A C 1
ATOM 1952 O O . GLY A 1 256 ? -0.057 -109.812 -50.031 1 82.12 256 GLY A O 1
ATOM 1953 N N . ARG A 1 257 ? -1.014 -111.688 -50.094 1 85.94 257 ARG A N 1
ATOM 1954 C CA . ARG A 1 257 ? -2.279 -111.125 -49.656 1 85.94 257 ARG A CA 1
ATOM 1955 C C . ARG A 1 257 ? -2.127 -110.438 -48.281 1 85.94 257 ARG A C 1
ATOM 1957 O O . ARG A 1 257 ? -2.674 -109.375 -48.062 1 85.94 257 ARG A O 1
ATOM 1964 N N . GLY A 1 258 ? -1.415 -111 -47.312 1 83.19 258 GLY A N 1
ATOM 1965 C CA . GLY A 1 258 ? -1.18 -110.438 -46 1 83.19 258 GLY A CA 1
ATOM 1966 C C . GLY A 1 258 ? -0.39 -109.125 -46.062 1 83.19 258 GLY A C 1
ATOM 1967 O O . GLY A 1 258 ? -0.718 -108.188 -45.344 1 83.19 258 GLY A O 1
ATOM 1968 N N . PHE A 1 259 ? 0.545 -109.062 -47.031 1 85.38 259 PHE A N 1
ATOM 1969 C CA . PHE A 1 259 ? 1.393 -107.875 -47.188 1 85.38 259 PHE A CA 1
ATOM 1970 C C . PHE A 1 259 ? 0.629 -106.75 -47.844 1 85.38 259 PHE A C 1
ATOM 1972 O O . PHE A 1 259 ? 0.862 -105.562 -47.531 1 85.38 259 PHE A O 1
ATOM 1979 N N . ALA A 1 260 ? -0.242 -107.125 -48.719 1 88.38 260 ALA A N 1
ATOM 1980 C CA . ALA A 1 260 ? -1.053 -106.125 -49.375 1 88.38 260 ALA A CA 1
ATOM 1981 C C . ALA A 1 260 ? -1.912 -105.375 -48.375 1 88.38 260 ALA A C 1
ATOM 1983 O O . ALA A 1 260 ? -2.078 -104.125 -48.5 1 88.38 260 ALA A O 1
ATOM 1984 N N . VAL A 1 261 ? -2.33 -106.062 -47.312 1 90.25 261 VAL A N 1
ATOM 1985 C CA . VAL A 1 261 ? -3.162 -105.438 -46.281 1 90.25 261 VAL A CA 1
ATOM 1986 C C . VAL A 1 261 ? -2.312 -104.5 -45.438 1 90.25 261 VAL A C 1
ATOM 1988 O O . VAL A 1 261 ? -2.717 -103.375 -45.156 1 90.25 261 VAL A O 1
ATOM 1991 N N . VAL A 1 262 ? -1.182 -104.938 -45.156 1 91.31 262 VAL A N 1
ATOM 1992 C CA . VAL A 1 262 ? -0.272 -104.125 -44.344 1 91.31 262 VAL A CA 1
ATOM 1993 C C . VAL A 1 262 ? 0.153 -102.875 -45.156 1 91.31 262 VAL A C 1
ATOM 1995 O O . VAL A 1 262 ? 0.162 -101.75 -44.625 1 91.31 262 VAL A O 1
ATOM 1998 N N . ALA A 1 263 ? 0.466 -103.062 -46.375 1 92.69 263 ALA A N 1
ATOM 1999 C CA . ALA A 1 263 ? 0.894 -102 -47.25 1 92.69 263 ALA A CA 1
ATOM 2000 C C . ALA A 1 263 ? -0.21 -100.938 -47.406 1 92.69 263 ALA A C 1
ATOM 2002 O O . ALA A 1 263 ? 0.058 -99.75 -47.375 1 92.69 263 ALA A O 1
ATOM 2003 N N . SER A 1 264 ? -1.413 -101.375 -47.469 1 93.75 264 SER A N 1
ATOM 2004 C CA . SER A 1 264 ? -2.543 -100.5 -47.594 1 93.75 264 SER A CA 1
ATOM 2005 C C . SER A 1 264 ? -2.764 -99.688 -46.312 1 93.75 264 SER A C 1
ATOM 2007 O O . SER A 1 264 ? -3.059 -98.5 -46.375 1 93.75 264 SER A O 1
ATOM 2009 N N . GLU A 1 265 ? -2.539 -100.312 -45.281 1 95 265 GLU A N 1
ATOM 2010 C CA . GLU A 1 265 ? -2.723 -99.625 -44 1 95 265 GLU A CA 1
ATOM 2011 C C . GLU A 1 265 ? -1.616 -98.625 -43.75 1 95 265 GLU A C 1
ATOM 2013 O O . GLU A 1 265 ? -1.879 -97.5 -43.25 1 95 265 GLU A O 1
ATOM 2018 N N . VAL A 1 266 ? -0.431 -98.938 -44.062 1 95.94 266 VAL A N 1
ATOM 2019 C CA . VAL A 1 266 ? 0.693 -98 -43.906 1 95.94 266 VAL A CA 1
ATOM 2020 C C . VAL A 1 266 ? 0.499 -96.812 -44.812 1 95.94 266 VAL A C 1
ATOM 2022 O O . VAL A 1 266 ? 0.811 -95.688 -44.438 1 95.94 266 VAL A O 1
ATOM 2025 N N . ARG A 1 267 ? -0.017 -97.125 -45.969 1 95.62 267 ARG A N 1
ATOM 2026 C CA . ARG A 1 267 ? -0.298 -96 -46.906 1 95.62 267 ARG A CA 1
ATOM 2027 C C . ARG A 1 267 ? -1.337 -95.062 -46.344 1 95.62 267 ARG A C 1
ATOM 2029 O O . ARG A 1 267 ? -1.166 -93.812 -46.406 1 95.62 267 ARG A O 1
ATOM 2036 N N . ASN A 1 268 ? -2.33 -95.562 -45.688 1 96.25 268 ASN A N 1
ATOM 2037 C CA . ASN A 1 268 ? -3.373 -94.75 -45.062 1 96.25 268 ASN A CA 1
ATOM 2038 C C . ASN A 1 268 ? -2.824 -93.938 -43.906 1 96.25 268 ASN A C 1
ATOM 2040 O O . ASN A 1 268 ? -3.145 -92.75 -43.781 1 96.25 268 ASN A O 1
ATOM 2044 N N . LEU A 1 269 ? -2.025 -94.5 -43.188 1 96.31 269 LEU A N 1
ATOM 2045 C CA . LEU A 1 269 ? -1.42 -93.812 -42.062 1 96.31 269 LEU A CA 1
ATOM 2046 C C . LEU A 1 269 ? -0.483 -92.688 -42.531 1 96.31 269 LEU A C 1
ATOM 2048 O O . LEU A 1 269 ? -0.449 -91.625 -41.969 1 96.31 269 LEU A O 1
ATOM 2052 N N . ALA A 1 270 ? 0.23 -93 -43.562 1 96.62 270 ALA A N 1
ATOM 2053 C CA . ALA A 1 270 ? 1.125 -92 -44.156 1 96.62 270 ALA A CA 1
ATOM 2054 C C . ALA A 1 270 ? 0.341 -90.812 -44.656 1 96.62 270 ALA A C 1
ATOM 2056 O O . ALA A 1 270 ? 0.756 -89.625 -44.5 1 96.62 270 ALA A O 1
ATOM 2057 N N . GLN A 1 271 ? -0.76 -91.062 -45.25 1 96.25 271 GLN A N 1
ATOM 2058 C CA . GLN A 1 271 ? -1.605 -90 -45.781 1 96.25 271 GLN A CA 1
ATOM 2059 C C . GLN A 1 271 ? -2.207 -89.188 -44.656 1 96.25 271 GLN A C 1
ATOM 2061 O O . GLN A 1 271 ? -2.283 -87.938 -44.75 1 96.25 271 GLN A O 1
ATOM 2066 N N . ARG A 1 272 ? -2.549 -89.812 -43.656 1 96.19 272 ARG A N 1
ATOM 2067 C CA . ARG A 1 272 ? -3.09 -89.125 -42.5 1 96.19 272 ARG A CA 1
ATOM 2068 C C . ARG A 1 272 ? -2.023 -88.25 -41.844 1 96.19 272 ARG A C 1
ATOM 2070 O O . ARG A 1 272 ? -2.311 -87.125 -41.375 1 96.19 272 ARG A O 1
ATOM 2077 N N . SER A 1 273 ? -0.859 -88.688 -41.75 1 96.69 273 SER A N 1
ATOM 2078 C CA . SER A 1 273 ? 0.247 -87.938 -41.156 1 96.69 273 SER A CA 1
ATOM 2079 C C . SER A 1 273 ? 0.579 -86.75 -42.031 1 96.69 273 SER A C 1
ATOM 2081 O O . SER A 1 273 ? 0.867 -85.688 -41.5 1 96.69 273 SER A O 1
ATOM 2083 N N . ALA A 1 274 ? 0.542 -86.938 -43.312 1 95.94 274 ALA A N 1
ATOM 2084 C CA . ALA A 1 274 ? 0.802 -85.812 -44.219 1 95.94 274 ALA A CA 1
ATOM 2085 C C . ALA A 1 274 ? -0.249 -84.75 -44.062 1 95.94 274 ALA A C 1
ATOM 2087 O O . ALA A 1 274 ? 0.076 -83.562 -44.094 1 95.94 274 ALA A O 1
ATOM 2088 N N . LEU A 1 275 ? -1.495 -85.125 -43.844 1 96.88 275 LEU A N 1
ATOM 2089 C CA . LEU A 1 275 ? -2.578 -84.188 -43.656 1 96.88 275 LEU A CA 1
ATOM 2090 C C . LEU A 1 275 ? -2.42 -83.438 -42.344 1 96.88 275 LEU A C 1
ATOM 2092 O O . LEU A 1 275 ? -2.654 -82.25 -42.25 1 96.88 275 LEU A O 1
ATOM 2096 N N . ALA A 1 276 ? -2.021 -84.125 -41.406 1 96.38 276 ALA A N 1
ATOM 2097 C CA . ALA A 1 276 ? -1.773 -83.5 -40.094 1 96.38 276 ALA A CA 1
ATOM 2098 C C . ALA A 1 276 ? -0.621 -82.5 -40.156 1 96.38 276 ALA A C 1
ATOM 2100 O O . ALA A 1 276 ? -0.704 -81.438 -39.594 1 96.38 276 ALA A O 1
ATOM 2101 N N . ALA A 1 277 ? 0.411 -82.812 -40.812 1 95.62 277 ALA A N 1
ATOM 2102 C CA . ALA A 1 277 ? 1.561 -81.938 -40.969 1 95.62 277 ALA A CA 1
ATOM 2103 C C . ALA A 1 277 ? 1.17 -80.688 -41.719 1 95.62 277 ALA A C 1
ATOM 2105 O O . ALA A 1 277 ? 1.62 -79.562 -41.344 1 95.62 277 ALA A O 1
ATOM 2106 N N . LYS A 1 278 ? 0.345 -80.875 -42.688 1 95.31 278 LYS A N 1
ATOM 2107 C CA . LYS A 1 278 ? -0.114 -79.688 -43.469 1 95.31 278 LYS A CA 1
ATOM 2108 C C . LYS A 1 278 ? -0.975 -78.812 -42.594 1 95.31 278 LYS A C 1
ATOM 2110 O O . LYS A 1 278 ? -0.912 -77.562 -42.719 1 95.31 278 LYS A O 1
ATOM 2115 N N . GLU A 1 279 ? -1.712 -79.375 -41.719 1 96.31 279 GLU A N 1
ATOM 2116 C CA . GLU A 1 279 ? -2.529 -78.562 -40.812 1 96.31 279 GLU A CA 1
ATOM 2117 C C . GLU A 1 279 ? -1.661 -77.812 -39.812 1 96.31 279 GLU A C 1
ATOM 2119 O O . GLU A 1 279 ? -1.939 -76.625 -39.531 1 96.31 279 GLU A O 1
ATOM 2124 N N . ILE A 1 280 ? -0.677 -78.375 -39.375 1 95.81 280 ILE A N 1
ATOM 2125 C CA . ILE A 1 280 ? 0.248 -77.688 -38.438 1 95.81 280 ILE A CA 1
ATOM 2126 C C . ILE A 1 280 ? 0.911 -76.5 -39.156 1 95.81 280 ILE A C 1
ATOM 2128 O O . ILE A 1 280 ? 1.048 -75.438 -38.594 1 95.81 280 ILE A O 1
ATOM 2132 N N . GLU A 1 281 ? 1.308 -76.75 -40.375 1 93.88 281 GLU A N 1
ATOM 2133 C CA . GLU A 1 281 ? 1.943 -75.688 -41.156 1 93.88 281 GLU A CA 1
ATOM 2134 C C . GLU A 1 281 ? 1.03 -74.5 -41.312 1 93.88 281 GLU A C 1
ATOM 2136 O O . GLU A 1 281 ? 1.487 -73.312 -41.188 1 93.88 281 GLU A O 1
ATOM 2141 N N . THR A 1 282 ? -0.265 -74.75 -41.531 1 94.81 282 THR A N 1
ATOM 2142 C CA . THR A 1 282 ? -1.23 -73.625 -41.656 1 94.81 282 THR A CA 1
ATOM 2143 C C . THR A 1 282 ? -1.4 -72.875 -40.344 1 94.81 282 THR A C 1
ATOM 2145 O O . THR A 1 282 ? -1.382 -71.625 -40.344 1 94.81 282 THR A O 1
ATOM 2148 N N . LEU A 1 283 ? -1.454 -73.562 -39.281 1 94 283 LEU A N 1
ATOM 2149 C CA . LEU A 1 283 ? -1.626 -73 -37.969 1 94 283 LEU A CA 1
ATOM 2150 C C . LEU A 1 283 ? -0.388 -72.188 -37.594 1 94 283 LEU A C 1
ATOM 2152 O O . LEU A 1 283 ? -0.501 -71.125 -36.969 1 94 283 LEU A O 1
ATOM 2156 N N . LEU A 1 284 ? 0.704 -72.688 -37.969 1 93.12 284 LEU A N 1
ATOM 2157 C CA . LEU A 1 284 ? 1.955 -72 -37.625 1 93.12 284 LEU A CA 1
ATOM 2158 C C . LEU A 1 284 ? 2.113 -70.688 -38.406 1 93.12 284 LEU A C 1
ATOM 2160 O O . LEU A 1 284 ? 2.629 -69.75 -37.906 1 93.12 284 LEU A O 1
ATOM 2164 N N . LYS A 1 285 ? 1.735 -70.812 -39.625 1 91.62 285 LYS A N 1
ATOM 2165 C CA . LYS A 1 285 ? 1.782 -69.562 -40.438 1 91.62 285 LYS A CA 1
ATOM 2166 C C . LYS A 1 285 ? 0.894 -68.5 -39.844 1 91.62 285 LYS A C 1
ATOM 2168 O O . LYS A 1 285 ? 1.299 -67.312 -39.781 1 91.62 285 LYS A O 1
ATOM 2173 N N . GLU A 1 286 ? -0.247 -68.875 -39.375 1 91.38 286 GLU A N 1
ATOM 2174 C CA . GLU A 1 286 ? -1.158 -67.938 -38.719 1 91.38 286 GLU A CA 1
ATOM 2175 C C . GLU A 1 286 ? -0.58 -67.438 -37.406 1 91.38 286 GLU A C 1
ATOM 2177 O O . GLU A 1 286 ? -0.709 -66.25 -37.094 1 91.38 286 GLU A O 1
ATOM 2182 N N . SER A 1 287 ? 0.063 -68.25 -36.719 1 90 287 SER A N 1
ATOM 2183 C CA . SER A 1 287 ? 0.651 -67.875 -35.438 1 90 287 SER A CA 1
ATOM 2184 C C . SER A 1 287 ? 1.785 -66.875 -35.625 1 90 287 SER A C 1
ATOM 2186 O O . SER A 1 287 ? 1.871 -65.875 -34.906 1 90 287 SER A O 1
ATOM 2188 N N . VAL A 1 288 ? 2.607 -67.188 -36.594 1 89.81 288 VAL A N 1
ATOM 2189 C CA . VAL A 1 288 ? 3.736 -66.312 -36.875 1 89.81 288 VAL A CA 1
ATOM 2190 C C . VAL A 1 288 ? 3.223 -64.938 -37.281 1 89.81 288 VAL A C 1
ATOM 2192 O O . VAL A 1 288 ? 3.777 -63.906 -36.906 1 89.81 288 VAL A O 1
ATOM 2195 N N . ASP A 1 289 ? 2.111 -64.875 -38.062 1 92.5 289 ASP A N 1
ATOM 2196 C CA . ASP A 1 289 ? 1.505 -63.594 -38.438 1 92.5 289 ASP A CA 1
ATOM 2197 C C . ASP A 1 289 ? 0.959 -62.844 -37.25 1 92.5 289 ASP A C 1
ATOM 2199 O O . ASP A 1 289 ? 1.139 -61.625 -37.125 1 92.5 289 ASP A O 1
ATOM 2203 N N . ASN A 1 290 ? 0.385 -63.562 -36.344 1 90.62 290 ASN A N 1
ATOM 2204 C CA . ASN A 1 290 ? -0.146 -62.969 -35.125 1 90.62 290 ASN A CA 1
ATOM 2205 C C . ASN A 1 290 ? 0.97 -62.438 -34.25 1 90.62 290 ASN A C 1
ATOM 2207 O O . ASN A 1 290 ? 0.833 -61.375 -33.625 1 90.62 290 ASN A O 1
ATOM 2211 N N . ILE A 1 291 ? 2.033 -63.094 -34.156 1 89.94 291 ILE A N 1
ATOM 2212 C CA . ILE A 1 291 ? 3.174 -62.656 -33.375 1 89.94 291 ILE A CA 1
ATOM 2213 C C . ILE A 1 291 ? 3.734 -61.375 -33.938 1 89.94 291 ILE A C 1
ATOM 2215 O O . ILE A 1 291 ? 4.066 -60.438 -33.188 1 89.94 291 ILE A O 1
ATOM 2219 N N . HIS A 1 292 ? 3.77 -61.344 -35.281 1 90.75 292 HIS A N 1
ATOM 2220 C CA . HIS A 1 292 ? 4.262 -60.156 -35.938 1 90.75 292 HIS A CA 1
ATOM 2221 C C . HIS A 1 292 ? 3.369 -58.938 -35.625 1 90.75 292 HIS A C 1
ATOM 2223 O O . HIS A 1 292 ? 3.861 -57.875 -35.25 1 90.75 292 HIS A O 1
ATOM 2229 N N . THR A 1 293 ? 2.082 -59.156 -35.688 1 90.88 293 THR A N 1
ATOM 2230 C CA . THR A 1 293 ? 1.129 -58.094 -35.375 1 90.88 293 THR A CA 1
ATOM 2231 C C . THR A 1 293 ? 1.213 -57.688 -33.906 1 90.88 293 THR A C 1
ATOM 2233 O O . THR A 1 293 ? 1.215 -56.5 -33.594 1 90.88 293 THR A O 1
ATOM 2236 N N . GLY A 1 294 ? 1.319 -58.625 -33.094 1 90.38 294 GLY A N 1
ATOM 2237 C CA . GLY A 1 294 ? 1.469 -58.344 -31.672 1 90.38 294 GLY A CA 1
ATOM 2238 C C . GLY A 1 294 ? 2.738 -57.594 -31.328 1 90.38 294 GLY A C 1
ATOM 2239 O O . GLY A 1 294 ? 2.719 -56.688 -30.516 1 90.38 294 GLY A O 1
ATOM 2240 N N . SER A 1 295 ? 3.801 -58.031 -31.969 1 91.38 295 SER A N 1
ATOM 2241 C CA . SER A 1 295 ? 5.082 -57.375 -31.734 1 91.38 295 SER A CA 1
ATOM 2242 C C . SER A 1 295 ? 5.035 -55.906 -32.125 1 91.38 295 SER A C 1
ATOM 2244 O O . SER A 1 295 ? 5.609 -55.031 -31.453 1 91.38 295 SER A O 1
ATOM 2246 N N . GLU A 1 296 ? 4.297 -55.562 -33.188 1 94 296 GLU A N 1
ATOM 2247 C CA . GLU A 1 296 ? 4.137 -54.156 -33.625 1 94 296 GLU A CA 1
ATOM 2248 C C . GLU A 1 296 ? 3.336 -53.375 -32.625 1 94 296 GLU A C 1
ATOM 2250 O O . GLU A 1 296 ? 3.654 -52.219 -32.344 1 94 296 GLU A O 1
ATOM 2255 N N . GLN A 1 297 ? 2.354 -54.031 -32.062 1 93 297 GLN A N 1
ATOM 2256 C CA . GLN A 1 297 ? 1.524 -53.344 -31.078 1 93 297 GLN A CA 1
ATOM 2257 C C . GLN A 1 297 ? 2.299 -53.125 -29.781 1 93 297 GLN A C 1
ATOM 2259 O O . GLN A 1 297 ? 2.135 -52.062 -29.141 1 93 297 GLN A O 1
ATOM 2264 N N . VAL A 1 298 ? 3.111 -54 -29.391 1 92.56 298 VAL A N 1
ATOM 2265 C CA . VAL A 1 298 ? 3.941 -53.844 -28.203 1 92.56 298 VAL A CA 1
ATOM 2266 C C . VAL A 1 298 ? 4.938 -52.719 -28.406 1 92.56 298 VAL A C 1
ATOM 2268 O O . VAL A 1 298 ? 5.195 -51.938 -27.484 1 92.56 298 VAL A O 1
ATOM 2271 N N . LYS A 1 299 ? 5.438 -52.656 -29.594 1 92.25 299 LYS A N 1
ATOM 2272 C CA . LYS A 1 299 ? 6.363 -51.594 -29.922 1 92.25 299 LYS A CA 1
ATOM 2273 C C . LYS A 1 299 ? 5.691 -50.219 -29.781 1 92.25 299 LYS A C 1
ATOM 2275 O O . LYS A 1 299 ? 6.277 -49.281 -29.219 1 92.25 299 LYS A O 1
ATOM 2280 N N . LYS A 1 300 ? 4.508 -50.094 -30.219 1 93.5 300 LYS A N 1
ATOM 2281 C CA . LYS A 1 300 ? 3.748 -48.875 -30.094 1 93.5 300 LYS A CA 1
ATOM 2282 C C . LYS A 1 300 ? 3.488 -48.531 -28.625 1 93.5 300 LYS A C 1
ATOM 2284 O O . LYS A 1 300 ? 3.564 -47.344 -28.234 1 93.5 300 LYS A O 1
ATOM 2289 N N . ALA A 1 301 ? 3.203 -49.5 -27.859 1 92.06 301 ALA A N 1
ATOM 2290 C CA . ALA A 1 301 ? 2.992 -49.281 -26.422 1 92.06 301 ALA A CA 1
ATOM 2291 C C . ALA A 1 301 ? 4.266 -48.781 -25.75 1 92.06 301 ALA A C 1
ATOM 2293 O O . ALA A 1 301 ? 4.215 -47.875 -24.906 1 92.06 301 ALA A O 1
ATOM 2294 N N . GLY A 1 302 ? 5.316 -49.406 -26.156 1 92 302 GLY A N 1
ATOM 2295 C CA . GLY A 1 302 ? 6.594 -48.938 -25.625 1 92 302 GLY A CA 1
ATOM 2296 C C . GLY A 1 302 ? 6.918 -47.5 -26 1 92 302 GLY A C 1
ATOM 2297 O O . GLY A 1 302 ? 7.398 -46.75 -25.172 1 92 302 GLY A O 1
ATOM 2298 N N . GLU A 1 303 ? 6.645 -47.094 -27.234 1 93.69 303 GLU A N 1
ATOM 2299 C CA . GLU A 1 303 ? 6.844 -45.719 -27.688 1 93.69 303 GLU A CA 1
ATOM 2300 C C . GLU A 1 303 ? 5.945 -44.75 -26.906 1 93.69 303 GLU A C 1
ATOM 2302 O O . GLU A 1 303 ? 6.371 -43.656 -26.547 1 93.69 303 GLU A O 1
ATOM 2307 N N . ALA A 1 304 ? 4.777 -45.219 -26.656 1 93.06 304 ALA A N 1
ATOM 2308 C CA . ALA A 1 304 ? 3.852 -44.406 -25.875 1 93.06 304 ALA A CA 1
ATOM 2309 C C . ALA A 1 304 ? 4.379 -44.156 -24.469 1 93.06 304 ALA A C 1
ATOM 2311 O O . ALA A 1 304 ? 4.316 -43.031 -23.953 1 93.06 304 ALA A O 1
ATOM 2312 N N . MET A 1 305 ? 4.934 -45.188 -23.891 1 92.12 305 MET A N 1
ATOM 2313 C CA . MET A 1 305 ? 5.504 -45.062 -22.547 1 92.12 305 MET A CA 1
ATOM 2314 C C . MET A 1 305 ? 6.66 -44.062 -22.547 1 92.12 305 MET A C 1
ATOM 2316 O O . MET A 1 305 ? 6.789 -43.25 -21.625 1 92.12 305 MET A O 1
ATOM 2320 N N . GLY A 1 306 ? 7.414 -44.094 -23.594 1 93.38 306 GLY A N 1
ATOM 2321 C CA . GLY A 1 306 ? 8.508 -43.125 -23.719 1 93.38 306 GLY A CA 1
ATOM 2322 C C . GLY A 1 306 ? 8.039 -41.688 -23.844 1 93.38 306 GLY A C 1
ATOM 2323 O O . GLY A 1 306 ? 8.578 -40.812 -23.203 1 93.38 306 GLY A O 1
ATOM 2324 N N . GLU A 1 307 ? 7.023 -41.5 -24.641 1 93.69 307 GLU A N 1
ATOM 2325 C CA . GLU A 1 307 ? 6.457 -40.156 -24.812 1 93.69 307 GLU A CA 1
ATOM 2326 C C . GLU A 1 307 ? 5.852 -39.625 -23.516 1 93.69 307 GLU A C 1
ATOM 2328 O O . GLU A 1 307 ? 5.98 -38.438 -23.203 1 93.69 307 GLU A O 1
ATOM 2333 N N . ILE A 1 308 ? 5.273 -40.469 -22.844 1 92.06 308 ILE A N 1
ATOM 2334 C CA . ILE A 1 308 ? 4.652 -40.094 -21.578 1 92.06 308 ILE A CA 1
ATOM 2335 C C . ILE A 1 308 ? 5.73 -39.719 -20.562 1 92.06 308 ILE A C 1
ATOM 2337 O O . ILE A 1 308 ? 5.582 -38.719 -19.844 1 92.06 308 ILE A O 1
ATOM 2341 N N . LEU A 1 309 ? 6.742 -40.5 -20.531 1 92.12 309 LEU A N 1
ATOM 2342 C CA . LEU A 1 309 ? 7.855 -40.188 -19.641 1 92.12 309 LEU A CA 1
ATOM 2343 C C . LEU A 1 309 ? 8.406 -38.781 -19.922 1 92.12 309 LEU A C 1
ATOM 2345 O O . LEU A 1 309 ? 8.625 -38 -18.984 1 92.12 309 LEU A O 1
ATOM 2349 N N . ASP A 1 310 ? 8.477 -38.406 -21.156 1 94.06 310 ASP A N 1
ATOM 2350 C CA . ASP A 1 310 ? 8.977 -37.094 -21.547 1 94.06 310 ASP A CA 1
ATOM 2351 C C . ASP A 1 310 ? 8.023 -36 -21.094 1 94.06 310 ASP A C 1
ATOM 2353 O O . ASP A 1 310 ? 8.453 -34.969 -20.531 1 94.06 310 ASP A O 1
ATOM 2357 N N . ALA A 1 311 ? 6.812 -36.219 -21.328 1 93.31 311 ALA A N 1
ATOM 2358 C CA . ALA A 1 311 ? 5.801 -35.219 -20.969 1 93.31 311 ALA A CA 1
ATOM 2359 C C . ALA A 1 311 ? 5.758 -35 -19.453 1 93.31 311 ALA A C 1
ATOM 2361 O O . ALA A 1 311 ? 5.691 -33.875 -18.984 1 93.31 311 ALA A O 1
ATOM 2362 N N . VAL A 1 312 ? 5.824 -36.062 -18.719 1 93.75 312 VAL A N 1
ATOM 2363 C CA . VAL A 1 312 ? 5.723 -36 -17.25 1 93.75 312 VAL A CA 1
ATOM 2364 C C . VAL A 1 312 ? 6.965 -35.312 -16.688 1 93.75 312 VAL A C 1
ATOM 2366 O O . VAL A 1 312 ? 6.875 -34.562 -15.703 1 93.75 312 VAL A O 1
ATOM 2369 N N . MET A 1 313 ? 8.047 -35.531 -17.25 1 94.25 313 MET A N 1
ATOM 2370 C CA . MET A 1 313 ? 9.266 -34.875 -16.812 1 94.25 313 MET A CA 1
ATOM 2371 C C . MET A 1 313 ? 9.172 -33.375 -17.047 1 94.25 313 MET A C 1
ATOM 2373 O O . MET A 1 313 ? 9.594 -32.594 -16.203 1 94.25 313 MET A O 1
ATOM 2377 N N . GLN A 1 314 ? 8.609 -33.031 -18.141 1 95.5 314 GLN A N 1
ATOM 2378 C CA . GLN A 1 314 ? 8.414 -31.609 -18.438 1 95.5 314 GLN A CA 1
ATOM 2379 C C . GLN A 1 314 ? 7.453 -30.969 -17.438 1 95.5 314 GLN A C 1
ATOM 2381 O O . GLN A 1 314 ? 7.684 -29.859 -16.969 1 95.5 314 GLN A O 1
ATOM 2386 N N . VAL A 1 315 ? 6.426 -31.672 -17.094 1 95.06 315 VAL A N 1
ATOM 2387 C CA . VAL A 1 315 ? 5.469 -31.188 -16.109 1 95.06 315 VAL A CA 1
ATOM 2388 C C . VAL A 1 315 ? 6.168 -30.984 -14.773 1 95.06 315 VAL A C 1
ATOM 2390 O O . VAL A 1 315 ? 5.961 -29.969 -14.102 1 95.06 315 VAL A O 1
ATOM 2393 N N . ASN A 1 316 ? 6.934 -31.906 -14.43 1 95.62 316 ASN A N 1
ATOM 2394 C CA . ASN A 1 316 ? 7.664 -31.797 -13.172 1 95.62 316 ASN A CA 1
ATOM 2395 C C . ASN A 1 316 ? 8.547 -30.562 -13.141 1 95.62 316 ASN A C 1
ATOM 2397 O O . ASN A 1 316 ? 8.625 -29.875 -12.109 1 95.62 316 ASN A O 1
ATOM 2401 N N . ASN A 1 317 ? 9.164 -30.203 -14.211 1 96.5 317 ASN A N 1
ATOM 2402 C CA . ASN A 1 317 ? 9.969 -28.984 -14.297 1 96.5 317 ASN A CA 1
ATOM 2403 C C . ASN A 1 317 ? 9.125 -27.734 -14.141 1 96.5 317 ASN A C 1
ATOM 2405 O O . ASN A 1 317 ? 9.508 -26.797 -13.438 1 96.5 317 ASN A O 1
ATOM 2409 N N . ILE A 1 318 ? 8.039 -27.812 -14.789 1 96.88 318 ILE A N 1
ATOM 2410 C CA . ILE A 1 318 ? 7.133 -26.672 -14.719 1 96.88 318 ILE A CA 1
ATOM 2411 C C . ILE A 1 318 ? 6.664 -26.469 -13.281 1 96.88 318 ILE A C 1
ATOM 2413 O O . ILE A 1 318 ? 6.543 -25.328 -12.805 1 96.88 318 ILE A O 1
ATOM 2417 N N . MET A 1 319 ? 6.406 -27.562 -12.617 1 96.62 319 MET A N 1
ATOM 2418 C CA . MET A 1 319 ? 5.992 -27.469 -11.227 1 96.62 319 MET A CA 1
ATOM 2419 C C . MET A 1 319 ? 7.102 -26.875 -10.367 1 96.62 319 MET A C 1
ATOM 2421 O O . MET A 1 319 ? 6.828 -26.125 -9.414 1 96.62 319 MET A O 1
ATOM 2425 N N . GLY A 1 320 ? 8.281 -27.219 -10.719 1 96.75 320 GLY A N 1
ATOM 2426 C CA . GLY A 1 320 ? 9.398 -26.562 -10.055 1 96.75 320 GLY A CA 1
ATOM 2427 C C . GLY A 1 320 ? 9.414 -25.062 -10.266 1 96.75 320 GLY A C 1
ATOM 2428 O O . GLY A 1 320 ? 9.648 -24.297 -9.328 1 96.75 320 GLY A O 1
ATOM 2429 N N . ASP A 1 321 ? 9.125 -24.641 -11.414 1 97.19 321 ASP A N 1
ATOM 2430 C CA . ASP A 1 321 ? 9.062 -23.219 -11.742 1 97.19 321 ASP A CA 1
ATOM 2431 C C . ASP A 1 321 ? 7.945 -22.516 -10.969 1 97.19 321 ASP A C 1
ATOM 2433 O O . ASP A 1 321 ? 8.125 -21.422 -10.453 1 97.19 321 ASP A O 1
ATOM 2437 N N . ILE A 1 322 ? 6.879 -23.125 -10.844 1 96.81 322 ILE A N 1
ATOM 2438 C CA . ILE A 1 322 ? 5.73 -22.562 -10.148 1 96.81 322 ILE A CA 1
ATOM 2439 C C . ILE A 1 322 ? 6.035 -22.453 -8.656 1 96.81 322 ILE A C 1
ATOM 2441 O O . ILE A 1 322 ? 5.719 -21.438 -8.031 1 96.81 322 ILE A O 1
ATOM 2445 N N . ALA A 1 323 ? 6.586 -23.5 -8.203 1 96.69 323 ALA A N 1
ATOM 2446 C CA . ALA A 1 323 ? 6.98 -23.469 -6.801 1 96.69 323 ALA A CA 1
ATOM 2447 C C . ALA A 1 323 ? 7.938 -22.312 -6.531 1 96.69 323 ALA A C 1
ATOM 2449 O O . ALA A 1 323 ? 7.777 -21.578 -5.551 1 96.69 323 ALA A O 1
ATOM 2450 N N . ASN A 1 324 ? 8.898 -22.125 -7.352 1 96.81 324 ASN A N 1
ATOM 2451 C CA . ASN A 1 324 ? 9.852 -21.031 -7.215 1 96.81 324 ASN A CA 1
ATOM 2452 C C . ASN A 1 324 ? 9.164 -19.672 -7.32 1 96.81 324 ASN A C 1
ATOM 2454 O O . ASN A 1 324 ? 9.438 -18.766 -6.523 1 96.81 324 ASN A O 1
ATOM 2458 N N . ALA A 1 325 ? 8.359 -19.578 -8.289 1 96.62 325 ALA A N 1
ATOM 2459 C CA . ALA A 1 325 ? 7.605 -18.344 -8.477 1 96.62 325 ALA A CA 1
ATOM 2460 C C . ALA A 1 325 ? 6.738 -18.047 -7.254 1 96.62 325 ALA A C 1
ATOM 2462 O O . ALA A 1 325 ? 6.66 -16.891 -6.809 1 96.62 325 ALA A O 1
ATOM 2463 N N . SER A 1 326 ? 6.105 -19.016 -6.75 1 96.81 326 SER A N 1
ATOM 2464 C CA . SER A 1 326 ? 5.277 -18.844 -5.562 1 96.81 326 SER A CA 1
ATOM 2465 C C . SER A 1 326 ? 6.109 -18.422 -4.359 1 96.81 326 SER A C 1
ATOM 2467 O O . SER A 1 326 ? 5.66 -17.641 -3.529 1 96.81 326 SER A O 1
ATOM 2469 N N . GLY A 1 327 ? 7.289 -18.984 -4.293 1 95.56 327 GLY A N 1
ATOM 2470 C CA . GLY A 1 327 ? 8.203 -18.531 -3.256 1 95.56 327 GLY A CA 1
ATOM 2471 C C . GLY A 1 327 ? 8.562 -17.062 -3.375 1 95.56 327 GLY A C 1
ATOM 2472 O O . GLY A 1 327 ? 8.578 -16.328 -2.375 1 95.56 327 GLY A O 1
ATOM 2473 N N . GLU A 1 328 ? 8.836 -16.594 -4.539 1 95.19 328 GLU A N 1
ATOM 2474 C CA . GLU A 1 328 ? 9.125 -15.188 -4.797 1 95.19 328 GLU A CA 1
ATOM 2475 C C . GLU A 1 328 ? 7.922 -14.312 -4.469 1 95.19 328 GLU A C 1
ATOM 2477 O O . GLU A 1 328 ? 8.07 -13.227 -3.912 1 95.19 328 GLU A O 1
ATOM 2482 N N . GLN A 1 329 ? 6.812 -14.758 -4.805 1 95.12 329 GLN A N 1
ATOM 2483 C CA . GLN A 1 329 ? 5.582 -14.031 -4.516 1 95.12 329 GLN A CA 1
ATOM 2484 C C . GLN A 1 329 ? 5.383 -13.867 -3.012 1 95.12 329 GLN A C 1
ATOM 2486 O O . GLN A 1 329 ? 5.008 -12.789 -2.541 1 95.12 329 GLN A O 1
ATOM 2491 N N . SER A 1 330 ? 5.625 -14.961 -2.383 1 96.62 330 SER A N 1
ATOM 2492 C CA . SER A 1 330 ? 5.496 -14.898 -0.93 1 96.62 330 SER A CA 1
ATOM 2493 C C . SER A 1 330 ? 6.414 -13.836 -0.339 1 96.62 330 SER A C 1
ATOM 2495 O O . SER A 1 330 ? 6.012 -13.078 0.55 1 96.62 330 SER A O 1
ATOM 2497 N N . LYS A 1 331 ? 7.602 -13.742 -0.823 1 94.81 331 LYS A N 1
ATOM 2498 C CA . LYS A 1 331 ? 8.539 -12.711 -0.386 1 94.81 331 LYS A CA 1
ATOM 2499 C C . LYS A 1 331 ? 8.023 -11.312 -0.736 1 94.81 331 LYS A C 1
ATOM 2501 O O . LYS A 1 331 ? 8.109 -10.398 0.078 1 94.81 331 LYS A O 1
ATOM 2506 N N . GLY A 1 332 ? 7.555 -11.242 -1.972 1 94.5 332 GLY A N 1
ATOM 2507 C CA . GLY A 1 332 ? 6.984 -9.977 -2.396 1 94.5 332 GLY A CA 1
ATOM 2508 C C . GLY A 1 332 ? 5.812 -9.531 -1.538 1 94.5 332 GLY A C 1
ATOM 2509 O O . GLY A 1 332 ? 5.719 -8.359 -1.166 1 94.5 332 GLY A O 1
ATOM 2510 N N . ILE A 1 333 ? 4.98 -10.383 -1.182 1 95 333 ILE A N 1
ATOM 2511 C CA . ILE A 1 333 ? 3.832 -10.109 -0.327 1 95 333 ILE A CA 1
ATOM 2512 C C . ILE A 1 333 ? 4.309 -9.648 1.048 1 95 333 ILE A C 1
ATOM 2514 O O . ILE A 1 333 ? 3.754 -8.711 1.623 1 95 333 ILE A O 1
ATOM 2518 N N . GLY A 1 334 ? 5.312 -10.305 1.55 1 93.88 334 GLY A N 1
ATOM 2519 C CA . GLY A 1 334 ? 5.891 -9.875 2.812 1 93.88 334 GLY A CA 1
ATOM 2520 C C . GLY A 1 334 ? 6.398 -8.445 2.783 1 93.88 334 GLY A C 1
ATOM 2521 O O . GLY A 1 334 ? 6.18 -7.688 3.729 1 93.88 334 GLY A O 1
ATOM 2522 N N . GLN A 1 335 ? 7.027 -8.055 1.773 1 92.5 335 GLN A N 1
ATOM 2523 C CA . GLN A 1 335 ? 7.559 -6.707 1.613 1 92.5 335 GLN A CA 1
ATOM 2524 C C . GLN A 1 335 ? 6.434 -5.676 1.575 1 92.5 335 GLN A C 1
ATOM 2526 O O . GLN A 1 335 ? 6.535 -4.613 2.189 1 92.5 335 GLN A O 1
ATOM 2531 N N . VAL A 1 336 ? 5.402 -5.957 0.9 1 93.12 336 VAL A N 1
ATOM 2532 C CA . VAL A 1 336 ? 4.258 -5.055 0.854 1 93.12 336 VAL A CA 1
ATOM 2533 C C . VAL A 1 336 ? 3.627 -4.945 2.24 1 93.12 336 VAL A C 1
ATOM 2535 O O . VAL A 1 336 ? 3.215 -3.861 2.658 1 93.12 336 VAL A O 1
ATOM 2538 N N . GLY A 1 337 ? 3.598 -6.117 2.873 1 92.69 337 GLY A N 1
ATOM 2539 C CA . GLY A 1 337 ? 3.092 -6.102 4.234 1 92.69 337 GLY A CA 1
ATOM 2540 C C . GLY A 1 337 ? 3.85 -5.156 5.145 1 92.69 337 GLY A C 1
ATOM 2541 O O . GLY A 1 337 ? 3.246 -4.43 5.938 1 92.69 337 GLY A O 1
ATOM 2542 N N . ILE A 1 338 ? 5.09 -5.078 5.043 1 92.38 338 ILE A N 1
ATOM 2543 C CA . ILE A 1 338 ? 5.93 -4.184 5.828 1 92.38 338 ILE A CA 1
ATOM 2544 C C . ILE A 1 338 ? 5.625 -2.732 5.457 1 92.38 338 ILE A C 1
ATOM 2546 O O . ILE A 1 338 ? 5.449 -1.887 6.336 1 92.38 338 ILE A O 1
ATOM 2550 N N . ALA A 1 339 ? 5.562 -2.518 4.199 1 91.44 339 ALA A N 1
ATOM 2551 C CA . ALA A 1 339 ? 5.262 -1.173 3.713 1 91.44 339 ALA A CA 1
ATOM 2552 C C . ALA A 1 339 ? 3.896 -0.703 4.203 1 91.44 339 ALA A C 1
ATOM 2554 O O . ALA A 1 339 ? 3.74 0.448 4.617 1 91.44 339 ALA A O 1
ATOM 2555 N N . VAL A 1 340 ? 2.941 -1.512 4.227 1 91.88 340 VAL A N 1
ATOM 2556 C CA . VAL A 1 340 ? 1.584 -1.198 4.66 1 91.88 340 VAL A CA 1
ATOM 2557 C C . VAL A 1 340 ? 1.577 -0.882 6.152 1 91.88 340 VAL A C 1
ATOM 2559 O O . VAL A 1 340 ? 0.896 0.046 6.594 1 91.88 340 VAL A O 1
ATOM 2562 N N . ARG A 1 341 ? 2.314 -1.582 6.887 1 91.12 341 ARG A N 1
ATOM 2563 C CA . ARG A 1 341 ? 2.422 -1.304 8.312 1 91.12 341 ARG A CA 1
ATOM 2564 C C . ARG A 1 341 ? 3.033 0.072 8.562 1 91.12 341 ARG A C 1
ATOM 2566 O O . ARG A 1 341 ? 2.58 0.811 9.438 1 91.12 341 ARG A O 1
ATOM 2573 N N . GLN A 1 342 ? 3.998 0.395 7.84 1 89.94 342 GLN A N 1
ATOM 2574 C CA . GLN A 1 342 ? 4.625 1.71 7.934 1 89.94 342 GLN A CA 1
ATOM 2575 C C . GLN A 1 342 ? 3.637 2.814 7.566 1 89.94 342 GLN A C 1
ATOM 2577 O O . GLN A 1 342 ? 3.549 3.83 8.258 1 89.94 342 GLN A O 1
ATOM 2582 N N . MET A 1 343 ? 2.902 2.592 6.578 1 89.06 343 MET A N 1
ATOM 2583 C CA . MET A 1 343 ? 1.908 3.566 6.137 1 89.06 343 MET A CA 1
ATOM 2584 C C . MET A 1 343 ? 0.797 3.719 7.168 1 89.06 343 MET A C 1
ATOM 2586 O O . MET A 1 343 ? 0.276 4.816 7.367 1 89.06 343 MET A O 1
ATOM 2590 N N . ASP A 1 344 ? 0.437 2.652 7.793 1 93.12 344 ASP A N 1
ATOM 2591 C CA . ASP A 1 344 ? -0.562 2.695 8.859 1 93.12 344 ASP A CA 1
ATOM 2592 C C . ASP A 1 344 ? -0.073 3.535 10.039 1 93.12 344 ASP A C 1
ATOM 2594 O O . ASP A 1 344 ? -0.833 4.32 10.602 1 93.12 344 ASP A O 1
ATOM 2598 N N . ALA A 1 345 ? 1.168 3.395 10.344 1 90.62 345 ALA A N 1
ATOM 2599 C CA . ALA A 1 345 ? 1.763 4.199 11.406 1 90.62 345 ALA A CA 1
ATOM 2600 C C . ALA A 1 345 ? 1.744 5.684 11.047 1 90.62 345 ALA A C 1
ATOM 2602 O O . ALA A 1 345 ? 1.405 6.523 11.883 1 90.62 345 ALA A O 1
ATOM 2603 N N . VAL A 1 346 ? 2.07 5.957 9.859 1 86.69 346 VAL A N 1
ATOM 2604 C CA . VAL A 1 346 ? 2.076 7.332 9.375 1 86.69 346 VAL A CA 1
ATOM 2605 C C . VAL A 1 346 ? 0.657 7.895 9.406 1 86.69 346 VAL A C 1
ATOM 2607 O O . VAL A 1 346 ? 0.446 9.039 9.82 1 86.69 346 VAL A O 1
ATOM 2610 N N . THR A 1 347 ? -0.323 7.129 9.016 1 88 347 THR A N 1
ATOM 2611 C CA . THR A 1 347 ? -1.721 7.547 9.008 1 88 347 THR A CA 1
ATOM 2612 C C . THR A 1 347 ? -2.201 7.867 10.422 1 88 347 THR A C 1
ATOM 2614 O O . THR A 1 347 ? -2.875 8.875 10.641 1 88 347 THR A O 1
ATOM 2617 N N . GLN A 1 348 ? -1.819 7.078 11.406 1 88.56 348 GLN A N 1
ATOM 2618 C CA . GLN A 1 348 ? -2.188 7.316 12.797 1 88.56 348 GLN A CA 1
ATOM 2619 C C . GLN A 1 348 ? -1.554 8.602 13.32 1 88.56 348 GLN A C 1
ATOM 2621 O O . GLN A 1 348 ? -2.188 9.352 14.062 1 88.56 348 GLN A O 1
ATOM 2626 N N . GLN A 1 349 ? -0.371 8.789 12.93 1 86.81 349 GLN A N 1
ATOM 2627 C CA . GLN A 1 349 ? 0.324 10.008 13.336 1 86.81 349 GLN A CA 1
ATOM 2628 C C . GLN A 1 349 ? -0.31 11.242 12.703 1 86.81 349 GLN A C 1
ATOM 2630 O O . GLN A 1 349 ? -0.377 12.297 13.328 1 86.81 349 GLN A O 1
ATOM 2635 N N . ASN A 1 350 ? -0.793 11.117 11.492 1 85.19 350 ASN A N 1
ATOM 2636 C CA . ASN A 1 350 ? -1.501 12.211 10.844 1 85.19 350 ASN A CA 1
ATOM 2637 C C . ASN A 1 350 ? -2.77 12.594 11.602 1 85.19 350 ASN A C 1
ATOM 2639 O O . ASN A 1 350 ? -3.098 13.773 11.711 1 85.19 350 ASN A O 1
ATOM 2643 N N . VAL A 1 351 ? -3.43 11.664 12.133 1 86.88 351 VAL A N 1
ATOM 2644 C CA . VAL A 1 351 ? -4.629 11.922 12.922 1 86.88 351 VAL A CA 1
ATOM 2645 C C . VAL A 1 351 ? -4.27 12.75 14.148 1 86.88 351 VAL A C 1
ATOM 2647 O O . VAL A 1 351 ? -4.98 13.695 14.508 1 86.88 351 VAL A O 1
ATOM 2650 N N . SER A 1 352 ? -3.125 12.445 14.727 1 87.25 352 SER A N 1
ATOM 2651 C CA . SER A 1 352 ? -2.646 13.203 15.883 1 87.25 352 SER A CA 1
ATOM 2652 C C . SER A 1 352 ? -2.285 14.633 15.5 1 87.25 352 SER A C 1
ATOM 2654 O O . SER A 1 352 ? -2.578 15.57 16.234 1 87.25 352 SER A O 1
ATOM 2656 N N . LEU A 1 353 ? -1.692 14.773 14.367 1 82.25 353 LEU A N 1
ATOM 2657 C CA . LEU A 1 353 ? -1.303 16.094 13.875 1 82.25 353 LEU A CA 1
ATOM 2658 C C . LEU A 1 353 ? -2.531 16.953 13.586 1 82.25 353 LEU A C 1
ATOM 2660 O O . LEU A 1 353 ? -2.521 18.156 13.836 1 82.25 353 LEU A O 1
ATOM 2664 N N . VAL A 1 354 ? -3.598 16.312 13.117 1 83.06 354 VAL A N 1
ATOM 2665 C CA . VAL A 1 354 ? -4.852 17.016 12.852 1 83.06 354 VAL A CA 1
ATOM 2666 C C . VAL A 1 354 ? -5.41 17.594 14.156 1 83.06 354 VAL A C 1
ATOM 2668 O O . VAL A 1 354 ? -5.828 18.75 14.203 1 83.06 354 VAL A O 1
ATOM 2671 N N . HIS A 1 355 ? -5.312 16.859 15.211 1 86.69 355 HIS A N 1
ATOM 2672 C CA . HIS A 1 355 ? -5.812 17.312 16.516 1 86.69 355 HIS A CA 1
ATOM 2673 C C . HIS A 1 355 ? -4.996 18.484 17.047 1 86.69 355 HIS A C 1
ATOM 2675 O O . HIS A 1 355 ? -5.555 19.484 17.484 1 86.69 355 HIS A O 1
ATOM 2681 N N . GLN A 1 356 ? -3.742 18.359 16.953 1 83 356 GLN A N 1
ATOM 2682 C CA . GLN A 1 356 ? -2.85 19.406 17.422 1 83 356 GLN A CA 1
ATOM 2683 C C . GLN A 1 356 ? -3.031 20.688 16.625 1 83 356 GLN A C 1
ATOM 2685 O O . GLN A 1 356 ? -3.098 21.781 17.188 1 83 356 GLN A O 1
ATOM 2690 N N . SER A 1 357 ? -3.141 20.547 15.336 1 82.75 357 SER A N 1
ATOM 2691 C CA . SER A 1 357 ? -3.307 21.688 14.453 1 82.75 357 SER A CA 1
ATOM 2692 C C . SER A 1 357 ? -4.664 22.359 14.664 1 82.75 357 SER A C 1
ATOM 2694 O O . SER A 1 357 ? -4.777 23.578 14.594 1 82.75 357 SER A O 1
ATOM 2696 N N . ALA A 1 358 ? -5.672 21.562 14.93 1 84.69 358 ALA A N 1
ATOM 2697 C CA . ALA A 1 358 ? -6.996 22.094 15.227 1 84.69 358 ALA A CA 1
ATOM 2698 C C . ALA A 1 358 ? -6.965 22.953 16.484 1 84.69 358 ALA A C 1
ATOM 2700 O O . ALA A 1 358 ? -7.539 24.047 16.516 1 84.69 358 ALA A O 1
ATOM 2701 N N . LEU A 1 359 ? -6.258 22.5 17.484 1 86.62 359 LEU A N 1
ATOM 2702 C CA . LEU A 1 359 ? -6.121 23.25 18.734 1 86.62 359 LEU A CA 1
ATOM 2703 C C . LEU A 1 359 ? -5.391 24.562 18.5 1 86.62 359 LEU A C 1
ATOM 2705 O O . LEU A 1 359 ? -5.789 25.609 19.016 1 86.62 359 LEU A O 1
ATOM 2709 N N . SER A 1 360 ? -4.379 24.438 17.703 1 83.88 360 SER A N 1
ATOM 2710 C CA . SER A 1 360 ? -3.623 25.641 17.375 1 83.88 360 SER A CA 1
ATOM 2711 C C . SER A 1 360 ? -4.488 26.656 16.641 1 83.88 360 SER A C 1
ATOM 2713 O O . SER A 1 360 ? -4.422 27.859 16.906 1 83.88 360 SER A O 1
ATOM 2715 N N . SER A 1 361 ? -5.324 26.219 15.719 1 86.94 361 SER A N 1
ATOM 2716 C CA . SER A 1 361 ? -6.219 27.094 14.961 1 86.94 361 SER A CA 1
ATOM 2717 C C . SER A 1 361 ? -7.227 27.781 15.883 1 86.94 361 SER A C 1
ATOM 2719 O O . SER A 1 361 ? -7.496 28.969 15.734 1 86.94 361 SER A O 1
ATOM 2721 N N . VAL A 1 362 ? -7.762 27.109 16.828 1 89.5 362 VAL A N 1
ATOM 2722 C CA . VAL A 1 362 ? -8.719 27.656 17.781 1 89.5 362 VAL A CA 1
ATOM 2723 C C . VAL A 1 362 ? -8.047 28.703 18.656 1 89.5 362 VAL A C 1
ATOM 2725 O O . VAL A 1 362 ? -8.609 29.766 18.906 1 89.5 362 VAL A O 1
ATOM 2728 N N . ASP A 1 363 ? -6.832 28.359 19.031 1 90.56 363 ASP A N 1
ATOM 2729 C CA . ASP A 1 363 ? -6.074 29.297 19.859 1 90.56 363 ASP A CA 1
ATOM 2730 C C . ASP A 1 363 ? -5.773 30.578 19.094 1 90.56 363 ASP A C 1
ATOM 2732 O O . ASP A 1 363 ? -5.879 31.672 19.641 1 90.56 363 ASP A O 1
ATOM 2736 N N . LEU A 1 364 ? -5.441 30.453 17.875 1 87.75 364 LEU A N 1
ATOM 2737 C CA . LEU A 1 364 ? -5.16 31.625 17.031 1 87.75 364 LEU A CA 1
ATOM 2738 C C . LEU A 1 364 ? -6.406 32.469 16.844 1 87.75 364 LEU A C 1
ATOM 2740 O O . LEU A 1 364 ? -6.332 33.719 16.891 1 87.75 364 LEU A O 1
ATOM 2744 N N . GLU A 1 365 ? -7.52 31.875 16.719 1 90 365 GLU A N 1
ATOM 2745 C CA . GLU A 1 365 ? -8.781 32.625 16.594 1 90 365 GLU A CA 1
ATOM 2746 C C . GLU A 1 365 ? -9.102 33.375 17.875 1 90 365 GLU A C 1
ATOM 2748 O O . GLU A 1 365 ? -9.531 34.531 17.828 1 90 365 GLU A O 1
ATOM 2753 N N . LYS A 1 366 ? -8.883 32.719 18.969 1 91.38 366 LYS A N 1
ATOM 2754 C CA . LYS A 1 366 ? -9.102 33.375 20.266 1 91.38 366 LYS A CA 1
ATOM 2755 C C . LYS A 1 366 ? -8.203 34.594 20.438 1 91.38 366 LYS A C 1
ATOM 2757 O O . LYS A 1 366 ? -8.648 35.625 20.922 1 91.38 366 LYS A O 1
ATOM 2762 N N . GLN A 1 367 ? -6.977 34.375 20 1 88.62 367 GLN A N 1
ATOM 2763 C CA . GLN A 1 367 ? -6.035 35.469 20.109 1 88.62 367 GLN A CA 1
ATOM 2764 C C . GLN A 1 367 ? -6.445 36.625 19.203 1 88.62 367 GLN A C 1
ATOM 2766 O O . GLN A 1 367 ? -6.348 37.781 19.594 1 88.62 367 GLN A O 1
ATOM 2771 N N . ALA A 1 368 ? -6.867 36.344 18 1 89.31 368 ALA A N 1
ATOM 2772 C CA . ALA A 1 368 ? -7.352 37.375 17.094 1 89.31 368 ALA A CA 1
ATOM 2773 C C . ALA A 1 368 ? -8.539 38.125 17.688 1 89.31 368 ALA A C 1
ATOM 2775 O O . ALA A 1 368 ? -8.602 39.375 17.625 1 89.31 368 ALA A O 1
ATOM 2776 N N . HIS A 1 369 ? -9.43 37.438 18.344 1 90.31 369 HIS A N 1
ATOM 2777 C CA . HIS A 1 369 ? -10.586 38.062 19 1 90.31 369 HIS A CA 1
ATOM 2778 C C . HIS A 1 369 ? -10.156 38.938 20.172 1 90.31 369 HIS A C 1
ATOM 2780 O O . HIS A 1 369 ? -10.68 40.031 20.344 1 90.31 369 HIS A O 1
ATOM 2786 N N . GLN A 1 370 ? -9.227 38.406 20.891 1 89.62 370 GLN A N 1
ATOM 2787 C CA . GLN A 1 370 ? -8.734 39.156 22.031 1 89.62 370 GLN A CA 1
ATOM 2788 C C . GLN A 1 370 ? -8.094 40.469 21.594 1 89.62 370 GLN A C 1
ATOM 2790 O O . GLN A 1 370 ? -8.312 41.5 22.203 1 89.62 370 GLN A O 1
ATOM 2795 N N . LEU A 1 371 ? -7.312 40.406 20.5 1 89.31 371 LEU A N 1
ATOM 2796 C CA . LEU A 1 371 ? -6.688 41.594 19.953 1 89.31 371 LEU A CA 1
ATOM 2797 C C . LEU A 1 371 ? -7.742 42.594 19.469 1 89.31 371 LEU A C 1
ATOM 2799 O O . LEU A 1 371 ? -7.625 43.781 19.703 1 89.31 371 LEU A O 1
ATOM 2803 N N . ASN A 1 372 ? -8.766 42.094 18.875 1 88.38 372 ASN A N 1
ATOM 2804 C CA . ASN A 1 372 ? -9.859 42.969 18.422 1 88.38 372 ASN A CA 1
ATOM 2805 C C . ASN A 1 372 ? -10.594 43.594 19.594 1 88.38 372 ASN A C 1
ATOM 2807 O O . ASN A 1 372 ? -10.977 44.781 19.531 1 88.38 372 ASN A O 1
ATOM 2811 N N . ASP A 1 373 ? -10.773 42.875 20.672 1 87.56 373 ASP A N 1
ATOM 2812 C CA . ASP A 1 373 ? -11.43 43.406 21.859 1 87.56 373 ASP A CA 1
ATOM 2813 C C . ASP A 1 373 ? -10.609 44.531 22.484 1 87.56 373 ASP A C 1
ATOM 2815 O O . ASP A 1 373 ? -11.164 45.5 22.953 1 87.56 373 ASP A O 1
ATOM 2819 N N . ILE A 1 374 ? -9.32 44.312 22.453 1 83.69 374 ILE A N 1
ATOM 2820 C CA . ILE A 1 374 ? -8.422 45.312 23.031 1 83.69 374 ILE A CA 1
ATOM 2821 C C . ILE A 1 374 ? -8.523 46.625 22.234 1 83.69 374 ILE A C 1
ATOM 2823 O O . ILE A 1 374 ? -8.617 47.719 22.812 1 83.69 374 ILE A O 1
ATOM 2827 N N . VAL A 1 375 ? -8.625 46.469 20.891 1 84.12 375 VAL A N 1
ATOM 2828 C CA . VAL A 1 375 ? -8.586 47.688 20.062 1 84.12 375 VAL A CA 1
ATOM 2829 C C . VAL A 1 375 ? -10 48.25 19.891 1 84.12 375 VAL A C 1
ATOM 2831 O O . VAL A 1 375 ? -10.164 49.406 19.516 1 84.12 375 VAL A O 1
ATOM 2834 N N . ALA A 1 376 ? -10.969 47.469 20.156 1 84.81 376 ALA A N 1
ATOM 2835 C CA . ALA A 1 376 ? -12.352 47.906 20.031 1 84.81 376 ALA A CA 1
ATOM 2836 C C . ALA A 1 376 ? -12.656 49.062 21.016 1 84.81 376 ALA A C 1
ATOM 2838 O O . ALA A 1 376 ? -13.555 49.875 20.781 1 84.81 376 ALA A O 1
ATOM 2839 N N . MET A 1 377 ? -11.914 49.156 22.094 1 77.69 377 MET A N 1
ATOM 2840 C CA . MET A 1 377 ? -12.094 50.188 23.078 1 77.69 377 MET A CA 1
ATOM 2841 C C . MET A 1 377 ? -11.602 51.531 22.531 1 77.69 377 MET A C 1
ATOM 2843 O O . MET A 1 377 ? -11.969 52.594 23.062 1 77.69 377 MET A O 1
ATOM 2847 N N . PHE A 1 378 ? -10.82 51.438 21.516 1 81.88 378 PHE A N 1
ATOM 2848 C CA . PHE A 1 378 ? -10.273 52.656 20.922 1 81.88 378 PHE A CA 1
ATOM 2849 C C . PHE A 1 378 ? -10.969 52.969 19.609 1 81.88 378 PHE A C 1
ATOM 2851 O O . PHE A 1 378 ? -11.133 52.094 18.75 1 81.88 378 PHE A O 1
ATOM 2858 N N . ARG A 1 379 ? -11.805 53.969 19.438 1 81.25 379 ARG A N 1
ATOM 2859 C CA . ARG A 1 379 ? -12.516 54.375 18.234 1 81.25 379 ARG A CA 1
ATOM 2860 C C . ARG A 1 379 ? -11.609 55.188 17.312 1 81.25 379 ARG A C 1
ATOM 2862 O O . ARG A 1 379 ? -11.172 56.281 17.688 1 81.25 379 ARG A O 1
ATOM 2869 N N . ILE A 1 380 ? -11.039 54.625 16.391 1 69.12 380 ILE A N 1
ATOM 2870 C CA . ILE A 1 380 ? -10.297 55.344 15.367 1 69.12 380 ILE A CA 1
ATOM 2871 C C . ILE A 1 380 ? -11.055 55.281 14.047 1 69.12 380 ILE A C 1
ATOM 2873 O O . ILE A 1 380 ? -11.891 54.406 13.836 1 69.12 380 ILE A O 1
ATOM 2877 N N . ALA A 1 381 ? -11.172 56.375 13.273 1 60.41 381 ALA A N 1
ATOM 2878 C CA . ALA A 1 381 ? -11.836 56.344 11.977 1 60.41 381 ALA A CA 1
ATOM 2879 C C . ALA A 1 381 ? -11.383 55.125 11.164 1 60.41 381 ALA A C 1
ATOM 2881 O O . ALA A 1 381 ? -10.242 54.688 11.281 1 60.41 381 ALA A O 1
ATOM 2882 N N . LYS A 1 382 ? -12.406 54.156 10.82 1 56.75 382 LYS A N 1
ATOM 2883 C CA . LYS A 1 382 ? -12.211 53.062 9.883 1 56.75 382 LYS A CA 1
ATOM 2884 C C . LYS A 1 382 ? -11.305 53.5 8.727 1 56.75 382 LYS A C 1
ATOM 2886 O O . LYS A 1 382 ? -11.523 54.531 8.102 1 56.75 382 LYS A O 1
ATOM 2891 N N . SER A 1 383 ? -10.055 53.188 8.852 1 52.88 383 SER A N 1
ATOM 2892 C CA . SER A 1 383 ? -9.398 53.469 7.578 1 52.88 383 SER A CA 1
ATOM 2893 C C . SER A 1 383 ? -10.242 53 6.402 1 52.88 383 SER A C 1
ATOM 2895 O O . SER A 1 383 ? -10.891 51.969 6.473 1 52.88 383 SER A O 1
ATOM 2897 N N . ALA A 1 384 ? -10.531 53.75 5.602 1 42.31 384 ALA A N 1
ATOM 2898 C CA . ALA A 1 384 ? -11.18 53.406 4.332 1 42.31 384 ALA A CA 1
ATOM 2899 C C . ALA A 1 384 ? -10.5 52.25 3.652 1 42.31 384 ALA A C 1
ATOM 2901 O O . ALA A 1 384 ? -9.266 52.188 3.588 1 42.31 384 ALA A O 1
ATOM 2902 N N . MET B 1 1 ? -5.547 89 20.141 1 44.25 1 MET B N 1
ATOM 2903 C CA . MET B 1 1 ? -5.949 87.875 20.953 1 44.25 1 MET B CA 1
ATOM 2904 C C . MET B 1 1 ? -4.852 86.812 20.969 1 44.25 1 MET B C 1
ATOM 2906 O O . MET B 1 1 ? -4.688 86.062 21.969 1 44.25 1 MET B O 1
ATOM 2910 N N . LYS B 1 2 ? -4.199 86.812 19.859 1 56.84 2 LYS B N 1
ATOM 2911 C CA . LYS B 1 2 ? -3.064 85.875 19.703 1 56.84 2 LYS B CA 1
ATOM 2912 C C . LYS B 1 2 ? -1.888 86.312 20.562 1 56.84 2 LYS B C 1
ATOM 2914 O O . LYS B 1 2 ? -1.2 85.5 21.156 1 56.84 2 LYS B O 1
ATOM 2919 N N . PHE B 1 3 ? -1.679 87.562 20.672 1 52.06 3 PHE B N 1
ATOM 2920 C CA . PHE B 1 3 ? -0.558 88.125 21.422 1 52.06 3 PHE B CA 1
ATOM 2921 C C . PHE B 1 3 ? -0.708 87.812 22.906 1 52.06 3 PHE B C 1
ATOM 2923 O O . PHE B 1 3 ? 0.262 87.438 23.578 1 52.06 3 PHE B O 1
ATOM 2930 N N . ILE B 1 4 ? -1.802 87.938 23.422 1 54.41 4 ILE B N 1
ATOM 2931 C CA . ILE B 1 4 ? -2.082 87.75 24.844 1 54.41 4 ILE B CA 1
ATOM 2932 C C . ILE B 1 4 ? -1.958 86.25 25.188 1 54.41 4 ILE B C 1
ATOM 2934 O O . ILE B 1 4 ? -1.546 85.938 26.297 1 54.41 4 ILE B O 1
ATOM 2938 N N . ARG B 1 5 ? -2.15 85.5 24.203 1 61.12 5 ARG B N 1
ATOM 2939 C CA . ARG B 1 5 ? -2.115 84.062 24.422 1 61.12 5 ARG B CA 1
ATOM 2940 C C . ARG B 1 5 ? -0.68 83.562 24.516 1 61.12 5 ARG B C 1
ATOM 2942 O O . ARG B 1 5 ? -0.439 82.438 24.969 1 61.12 5 ARG B O 1
ATOM 2949 N N . ASN B 1 6 ? 0.23 84.5 24.312 1 60.41 6 ASN B N 1
ATOM 2950 C CA . ASN B 1 6 ? 1.631 84.062 24.297 1 60.41 6 ASN B CA 1
ATOM 2951 C C . ASN B 1 6 ? 2.361 84.562 25.547 1 60.41 6 ASN B C 1
ATOM 2953 O O . ASN B 1 6 ? 3.498 84.188 25.797 1 60.41 6 ASN B O 1
ATOM 2957 N N . ILE B 1 7 ? 1.628 85.375 26.25 1 63.53 7 ILE B N 1
ATOM 2958 C CA . ILE B 1 7 ? 2.309 85.938 27.422 1 63.53 7 ILE B CA 1
ATOM 2959 C C . ILE B 1 7 ? 2.053 85.062 28.641 1 63.53 7 ILE B C 1
ATOM 2961 O O . ILE B 1 7 ? 0.946 84.5 28.812 1 63.53 7 ILE B O 1
ATOM 2965 N N . LYS B 1 8 ? 3.162 84.875 29.438 1 73.5 8 LYS B N 1
ATOM 2966 C CA . LYS B 1 8 ? 3.057 84.125 30.672 1 73.5 8 LYS B CA 1
ATOM 2967 C C . LYS B 1 8 ? 2.006 84.688 31.609 1 73.5 8 LYS B C 1
ATOM 2969 O O . LYS B 1 8 ? 2.062 85.875 31.938 1 73.5 8 LYS B O 1
ATOM 2974 N N . ILE B 1 9 ? 0.888 83.938 31.828 1 71.62 9 ILE B N 1
ATOM 2975 C CA . ILE B 1 9 ? -0.25 84.375 32.625 1 71.62 9 ILE B CA 1
ATOM 2976 C C . ILE B 1 9 ? 0.246 84.938 33.938 1 71.62 9 ILE B C 1
ATOM 2978 O O . ILE B 1 9 ? -0.225 86 34.375 1 71.62 9 ILE B O 1
ATOM 2982 N N . ARG B 1 10 ? 1.294 84.375 34.5 1 73.12 10 ARG B N 1
ATOM 2983 C CA . ARG B 1 10 ? 1.848 84.875 35.75 1 73.12 10 ARG B CA 1
ATOM 2984 C C . ARG B 1 10 ? 2.412 86.25 35.562 1 73.12 10 ARG B C 1
ATOM 2986 O O . ARG B 1 10 ? 2.129 87.125 36.375 1 73.12 10 ARG B O 1
ATOM 2993 N N . VAL B 1 11 ? 3.086 86.5 34.469 1 74.38 11 VAL B N 1
ATOM 2994 C CA . VAL B 1 11 ? 3.762 87.75 34.25 1 74.38 11 VAL B CA 1
ATOM 2995 C C . VAL B 1 11 ? 2.727 88.812 33.969 1 74.38 11 VAL B C 1
ATOM 2997 O O . VAL B 1 11 ? 2.854 89.938 34.5 1 74.38 11 VAL B O 1
ATOM 3000 N N . MET B 1 12 ? 1.769 88.375 33.375 1 76.31 12 MET B N 1
ATOM 3001 C CA . MET B 1 12 ? 0.763 89.375 33.031 1 76.31 12 MET B CA 1
ATOM 3002 C C . MET B 1 12 ? -0.018 89.812 34.25 1 76.31 12 MET B C 1
ATOM 3004 O O . MET B 1 12 ? -0.239 91 34.469 1 76.31 12 MET B O 1
ATOM 3008 N N . VAL B 1 13 ? -0.386 88.875 35.094 1 76.06 13 VAL B N 1
ATOM 3009 C CA . VAL B 1 13 ? -1.153 89.188 36.312 1 76.06 13 VAL B CA 1
ATOM 3010 C C . VAL B 1 13 ? -0.287 90 37.25 1 76.06 13 VAL B C 1
ATOM 3012 O O . VAL B 1 13 ? -0.746 91 37.844 1 76.06 13 VAL B O 1
ATOM 3015 N N . VAL B 1 14 ? 0.938 89.688 37.281 1 76.81 14 VAL B N 1
ATOM 3016 C CA . VAL B 1 14 ? 1.843 90.375 38.188 1 76.81 14 VAL B CA 1
ATOM 3017 C C . VAL B 1 14 ? 2.129 91.75 37.656 1 76.81 14 VAL B C 1
ATOM 3019 O O . VAL B 1 14 ? 2.211 92.75 38.406 1 76.81 14 VAL B O 1
ATOM 3022 N N . LEU B 1 15 ? 2.18 91.812 36.375 1 76.38 15 LEU B N 1
ATOM 3023 C CA . LEU B 1 15 ? 2.41 93.125 35.781 1 76.38 15 LEU B CA 1
ATOM 3024 C C . LEU B 1 15 ? 1.227 94.062 36.031 1 76.38 15 LEU B C 1
ATOM 3026 O O . LEU B 1 15 ? 1.41 95.25 36.344 1 76.38 15 LEU B O 1
ATOM 3030 N N . ILE B 1 16 ? 0.101 93.438 35.938 1 76.12 16 ILE B N 1
ATOM 3031 C CA . ILE B 1 16 ? -1.102 94.25 36.188 1 76.12 16 ILE B CA 1
ATOM 3032 C C . ILE B 1 16 ? -1.148 94.688 37.625 1 76.12 16 ILE B C 1
ATOM 3034 O O . ILE B 1 16 ? -1.461 95.875 37.938 1 76.12 16 ILE B O 1
ATOM 3038 N N . LEU B 1 17 ? -0.681 93.812 38.5 1 75.81 17 LEU B N 1
ATOM 3039 C CA . LEU B 1 17 ? -0.693 94.125 39.906 1 75.81 17 LEU B CA 1
ATOM 3040 C C . LEU B 1 17 ? 0.402 95.125 40.25 1 75.81 17 LEU B C 1
ATOM 3042 O O . LEU B 1 17 ? 0.199 96.062 41.094 1 75.81 17 LEU B O 1
ATOM 3046 N N . VAL B 1 18 ? 1.503 95.125 39.594 1 76.31 18 VAL B N 1
ATOM 3047 C CA . VAL B 1 18 ? 2.604 96.062 39.844 1 76.31 18 VAL B CA 1
ATOM 3048 C C . VAL B 1 18 ? 2.225 97.438 39.344 1 76.31 18 VAL B C 1
ATOM 3050 O O . VAL B 1 18 ? 2.475 98.438 40 1 76.31 18 VAL B O 1
ATOM 3053 N N . PHE B 1 19 ? 1.605 97.438 38.25 1 75.25 19 PHE B N 1
ATOM 3054 C CA . PHE B 1 19 ? 1.18 98.688 37.719 1 75.25 19 PHE B CA 1
ATOM 3055 C C . PHE B 1 19 ? 0.163 99.375 38.625 1 75.25 19 PHE B C 1
ATOM 3057 O O . PHE B 1 19 ? 0.221 100.562 38.844 1 75.25 19 PHE B O 1
ATOM 3064 N N . SER B 1 20 ? -0.667 98.5 39.156 1 74.06 20 SER B N 1
ATOM 3065 C CA . SER B 1 20 ? -1.665 99 40.094 1 74.06 20 SER B CA 1
ATOM 3066 C C . SER B 1 20 ? -1.016 99.562 41.375 1 74.06 20 SER B C 1
ATOM 3068 O O . SER B 1 20 ? -1.378 100.625 41.875 1 74.06 20 SER B O 1
ATOM 3070 N N . THR B 1 21 ? 0.023 98.938 41.781 1 73.75 21 THR B N 1
ATOM 3071 C CA . THR B 1 21 ? 0.711 99.312 43 1 73.75 21 THR B CA 1
ATOM 3072 C C . THR B 1 21 ? 1.524 100.562 42.812 1 73.75 21 THR B C 1
ATOM 3074 O O . THR B 1 21 ? 1.576 101.438 43.688 1 73.75 21 THR B O 1
ATOM 3077 N N . VAL B 1 22 ? 2.049 100.812 41.688 1 73.31 22 VAL B N 1
ATOM 3078 C CA . VAL B 1 22 ? 2.85 102 41.406 1 73.31 22 VAL B CA 1
ATOM 3079 C C . VAL B 1 22 ? 1.941 103.188 41.281 1 73.31 22 VAL B C 1
ATOM 3081 O O . VAL B 1 22 ? 2.281 104.312 41.781 1 73.31 22 VAL B O 1
ATOM 3084 N N . ALA B 1 23 ? 0.879 102.938 40.688 1 71.69 23 ALA B N 1
ATOM 3085 C CA . ALA B 1 23 ? -0.088 104 40.562 1 71.69 23 ALA B CA 1
ATOM 3086 C C . ALA B 1 23 ? -0.579 104.438 41.938 1 71.69 23 ALA B C 1
ATOM 3088 O O . ALA B 1 23 ? -0.705 105.625 42.219 1 71.69 23 ALA B O 1
ATOM 3089 N N . TRP B 1 24 ? -0.632 103.5 42.812 1 72.81 24 TRP B N 1
ATOM 3090 C CA . TRP B 1 24 ? -1.074 103.75 44.188 1 72.81 24 TRP B CA 1
ATOM 3091 C C . TRP B 1 24 ? 0.022 104.5 44.969 1 72.81 24 TRP B C 1
ATOM 3093 O O . TRP B 1 24 ? -0.258 105.375 45.75 1 72.81 24 TRP B O 1
ATOM 3103 N N . LEU B 1 25 ? 1.177 104.188 44.688 1 73.38 25 LEU B N 1
ATOM 3104 C CA . LEU B 1 25 ? 2.311 104.812 45.375 1 73.38 25 LEU B CA 1
ATOM 3105 C C . LEU B 1 25 ? 2.471 106.25 44.938 1 73.38 25 LEU B C 1
ATOM 3107 O O . LEU B 1 25 ? 2.754 107.125 45.781 1 73.38 25 LEU B O 1
ATOM 3111 N N . ALA B 1 26 ? 2.164 106.5 43.719 1 73.12 26 ALA B N 1
ATOM 3112 C CA . ALA B 1 26 ? 2.316 107.812 43.188 1 73.12 26 ALA B CA 1
ATOM 3113 C C . ALA B 1 26 ? 1.229 108.75 43.719 1 73.12 26 ALA B C 1
ATOM 3115 O O . ALA B 1 26 ? 1.518 109.875 44.156 1 73.12 26 ALA B O 1
ATOM 3116 N N . ILE B 1 27 ? 0.1 108.188 43.781 1 73 27 ILE B N 1
ATOM 3117 C CA . ILE B 1 27 ? -1.029 109 44.188 1 73 27 ILE B CA 1
ATOM 3118 C C . ILE B 1 27 ? -0.971 109.25 45.688 1 73 27 ILE B C 1
ATOM 3120 O O . ILE B 1 27 ? -1.188 110.312 46.188 1 73 27 ILE B O 1
ATOM 3124 N N . SER B 1 28 ? -0.544 108.188 46.406 1 72.94 28 SER B N 1
ATOM 3125 C CA . SER B 1 28 ? -0.426 108.312 47.875 1 72.94 28 SER B CA 1
ATOM 3126 C C . SER B 1 28 ? 0.752 109.188 48.25 1 72.94 28 SER B C 1
ATOM 3128 O O . SER B 1 28 ? 0.671 109.938 49.219 1 72.94 28 SER B O 1
ATOM 3130 N N . GLY B 1 29 ? 1.736 109.188 47.438 1 71.44 29 GLY B N 1
ATOM 3131 C CA . GLY B 1 29 ? 2.889 110 47.719 1 71.44 29 GLY B CA 1
ATOM 3132 C C . GLY B 1 29 ? 2.605 111.5 47.5 1 71.44 29 GLY B C 1
ATOM 3133 O O . GLY B 1 29 ? 2.99 112.312 48.312 1 71.44 29 GLY B O 1
ATOM 3134 N N . LEU B 1 30 ? 1.905 111.75 46.5 1 71.44 30 LEU B N 1
ATOM 3135 C CA . LEU B 1 30 ? 1.54 113.125 46.219 1 71.44 30 LEU B CA 1
ATOM 3136 C C . LEU B 1 30 ? 0.566 113.688 47.25 1 71.44 30 LEU B C 1
ATOM 3138 O O . LEU B 1 30 ? 0.684 114.812 47.688 1 71.44 30 LEU B O 1
ATOM 3142 N N . ALA B 1 31 ? -0.251 112.75 47.656 1 69.94 31 ALA B N 1
ATOM 3143 C CA . ALA B 1 31 ? -1.231 113.125 48.656 1 69.94 31 ALA B CA 1
ATOM 3144 C C . ALA B 1 31 ? -0.564 113.375 50 1 69.94 31 ALA B C 1
ATOM 3146 O O . ALA B 1 31 ? -0.893 114.375 50.719 1 69.94 31 ALA B O 1
ATOM 3147 N N . LEU B 1 32 ? 0.495 112.688 50.281 1 71.19 32 LEU B N 1
ATOM 3148 C CA . LEU B 1 32 ? 1.225 112.875 51.531 1 71.19 32 LEU B CA 1
ATOM 3149 C C . LEU B 1 32 ? 2.096 114.125 51.531 1 71.19 32 LEU B C 1
ATOM 3151 O O . LEU B 1 32 ? 2.184 114.812 52.562 1 71.19 32 LEU B O 1
ATOM 3155 N N . TRP B 1 33 ? 2.613 114.375 50.406 1 70.88 33 TRP B N 1
ATOM 3156 C CA . TRP B 1 33 ? 3.441 115.562 50.25 1 70.88 33 TRP B CA 1
ATOM 3157 C C . TRP B 1 33 ? 2.605 116.812 50.406 1 70.88 33 TRP B C 1
ATOM 3159 O O . TRP B 1 33 ? 3.014 117.75 51.094 1 70.88 33 TRP B O 1
ATOM 3169 N N . PHE B 1 34 ? 1.407 116.688 50 1 67.56 34 PHE B N 1
ATOM 3170 C CA . PHE B 1 34 ? 0.521 117.875 50.062 1 67.56 34 PHE B CA 1
ATOM 3171 C C . PHE B 1 34 ? 0.021 118.062 51.5 1 67.56 34 PHE B C 1
ATOM 3173 O O . PHE B 1 34 ? 0.001 119.188 52 1 67.56 34 PHE B O 1
ATOM 3180 N N . LEU B 1 35 ? -0.207 117 52.125 1 69.81 35 LEU B N 1
ATOM 3181 C CA . LEU B 1 35 ? -0.732 117.125 53.5 1 69.81 35 LEU B CA 1
ATOM 3182 C C . LEU B 1 35 ? 0.345 117.562 54.469 1 69.81 35 LEU B C 1
ATOM 3184 O O . LEU B 1 35 ? 0.058 118.312 55.406 1 69.81 35 LEU B O 1
ATOM 3188 N N . ASN B 1 36 ? 1.55 117.25 54.062 1 69.06 36 ASN B N 1
ATOM 3189 C CA . ASN B 1 36 ? 2.668 117.75 54.906 1 69.06 36 ASN B CA 1
ATOM 3190 C C . ASN B 1 36 ? 2.963 119.188 54.656 1 69.06 36 ASN B C 1
ATOM 3192 O O . ASN B 1 36 ? 3.303 119.938 55.594 1 69.06 36 ASN B O 1
ATOM 3196 N N . ASP B 1 37 ? 2.752 119.625 53.469 1 69.12 37 ASP B N 1
ATOM 3197 C CA . ASP B 1 37 ? 2.949 121.062 53.125 1 69.12 37 ASP B CA 1
ATOM 3198 C C . ASP B 1 37 ? 1.853 121.938 53.719 1 69.12 37 ASP B C 1
ATOM 3200 O O . ASP B 1 37 ? 2.117 123.062 54.156 1 69.12 37 ASP B O 1
ATOM 3204 N N . LEU B 1 38 ? 0.761 121.438 53.906 1 65.94 38 LEU B N 1
ATOM 3205 C CA . LEU B 1 38 ? -0.356 122.125 54.5 1 65.94 38 LEU B CA 1
ATOM 3206 C C . LEU B 1 38 ? -0.169 122.312 56 1 65.94 38 LEU B C 1
ATOM 3208 O O . LEU B 1 38 ? -0.476 123.312 56.562 1 65.94 38 LEU B O 1
ATOM 3212 N N . GLU B 1 39 ? 0.421 121.312 56.625 1 65.88 39 GLU B N 1
ATOM 3213 C CA . GLU B 1 39 ? 0.651 121.312 58.062 1 65.88 39 GLU B CA 1
ATOM 3214 C C . GLU B 1 39 ? 1.724 122.375 58.438 1 65.88 39 GLU B C 1
ATOM 3216 O O . GLU B 1 39 ? 1.607 123.062 59.469 1 65.88 39 GLU B O 1
ATOM 3221 N N . GLN B 1 40 ? 2.678 122.688 57.688 1 64.62 40 GLN B N 1
ATOM 3222 C CA . GLN B 1 40 ? 3.783 123.562 58.031 1 64.62 40 GLN B CA 1
ATOM 3223 C C . GLN B 1 40 ? 3.436 125 57.719 1 64.62 40 GLN B C 1
ATOM 3225 O O . GLN B 1 40 ? 3.895 125.938 58.438 1 64.62 40 GLN B O 1
ATOM 3230 N N . ASN B 1 41 ? 2.641 125.25 56.812 1 62.88 41 ASN B N 1
ATOM 3231 C CA . ASN B 1 41 ? 2.461 126.688 56.406 1 62.88 41 ASN B CA 1
ATOM 3232 C C . ASN B 1 41 ? 1.163 127.25 56.969 1 62.88 41 ASN B C 1
ATOM 3234 O O . ASN B 1 41 ? 0.931 128.5 56.875 1 62.88 41 ASN B O 1
ATOM 3238 N N . LEU B 1 42 ? 0.18 126.375 57.375 1 63.34 42 LEU B N 1
ATOM 3239 C CA . LEU B 1 42 ? -1.079 127 57.812 1 63.34 42 LEU B CA 1
ATOM 3240 C C . LEU B 1 42 ? -1.313 126.688 59.281 1 63.34 42 LEU B C 1
ATOM 3242 O O . LEU B 1 42 ? -0.903 125.688 59.812 1 63.34 42 LEU B O 1
ATOM 3246 N N . ALA B 1 43 ? -1.558 127.812 60.156 1 60.88 43 ALA B N 1
ATOM 3247 C CA . ALA B 1 43 ? -1.919 127.75 61.562 1 60.88 43 ALA B CA 1
ATOM 3248 C C . ALA B 1 43 ? -3.158 126.875 61.781 1 60.88 43 ALA B C 1
ATOM 3250 O O . ALA B 1 43 ? -4.285 127.375 61.594 1 60.88 43 ALA B O 1
ATOM 3251 N N . LEU B 1 44 ? -3.066 125.562 61.688 1 64.12 44 LEU B N 1
ATOM 3252 C CA . LEU B 1 44 ? -4.203 124.688 61.75 1 64.12 44 LEU B CA 1
ATOM 3253 C C . LEU B 1 44 ? -4.594 124.375 63.188 1 64.12 44 LEU B C 1
ATOM 3255 O O . LEU B 1 44 ? -3.758 124.5 64.062 1 64.12 44 LEU B O 1
ATOM 3259 N N . ASN B 1 45 ? -5.82 124.438 63.5 1 67.75 45 ASN B N 1
ATOM 3260 C CA . ASN B 1 45 ? -6.336 124.062 64.812 1 67.75 45 ASN B CA 1
ATOM 3261 C C . ASN B 1 45 ? -5.969 122.625 65.188 1 67.75 45 ASN B C 1
ATOM 3263 O O . ASN B 1 45 ? -5.621 121.812 64.375 1 67.75 45 ASN B O 1
ATOM 3267 N N . ALA B 1 46 ? -5.828 122.375 66.5 1 67.5 46 ALA B N 1
ATOM 3268 C CA . ALA B 1 46 ? -5.41 121.062 67.062 1 67.5 46 ALA B CA 1
ATOM 3269 C C . ALA B 1 46 ? -6.184 119.938 66.5 1 67.5 46 ALA B C 1
ATOM 3271 O O . ALA B 1 46 ? -5.617 118.875 66.25 1 67.5 46 ALA B O 1
ATOM 3272 N N . GLU B 1 47 ? -7.375 120.062 66.125 1 69.88 47 GLU B N 1
ATOM 3273 C CA . GLU B 1 47 ? -8.219 119 65.562 1 69.88 47 GLU B CA 1
ATOM 3274 C C . GLU B 1 47 ? -7.844 118.688 64.125 1 69.88 47 GLU B C 1
ATOM 3276 O O . GLU B 1 47 ? -7.805 117.5 63.719 1 69.88 47 GLU B O 1
ATOM 3281 N N . GLN B 1 48 ? -7.438 119.625 63.406 1 72 48 GLN B N 1
ATOM 3282 C CA . GLN B 1 48 ? -7.098 119.375 62 1 72 48 GLN B CA 1
ATOM 3283 C C . GLN B 1 48 ? -5.742 118.688 61.875 1 72 48 GLN B C 1
ATOM 3285 O O . GLN B 1 48 ? -5.547 117.875 60.969 1 72 48 GLN B O 1
ATOM 3290 N N . LYS B 1 49 ? -4.898 119 62.844 1 73.19 49 LYS B N 1
ATOM 3291 C CA . LYS B 1 49 ? -3.59 118.375 62.812 1 73.19 49 LYS B CA 1
ATOM 3292 C C . LYS B 1 49 ? -3.713 116.875 63.094 1 73.19 49 LYS B C 1
ATOM 3294 O O . LYS B 1 49 ? -3.02 116.062 62.5 1 73.19 49 LYS B O 1
ATOM 3299 N N . ARG B 1 50 ? -4.688 116.438 63.906 1 74.69 50 ARG B N 1
ATOM 3300 C CA . ARG B 1 50 ? -4.902 115 64.25 1 74.69 50 ARG B CA 1
ATOM 3301 C C . ARG B 1 50 ? -5.445 114.25 63 1 74.69 50 ARG B C 1
ATOM 3303 O O . ARG B 1 50 ? -5.035 113.125 62.719 1 74.69 50 ARG B O 1
ATOM 3310 N N . TRP B 1 51 ? -6.254 114.875 62.188 1 71.81 51 TRP B N 1
ATOM 3311 C CA . TRP B 1 51 ? -6.832 114.25 61 1 71.81 51 TRP B CA 1
ATOM 3312 C C . TRP B 1 51 ? -5.789 114.062 59.906 1 71.81 51 TRP B C 1
ATOM 3314 O O . TRP B 1 51 ? -5.785 113.062 59.188 1 71.81 51 TRP B O 1
ATOM 3324 N N . ILE B 1 52 ? -4.812 114.938 59.875 1 73.75 52 ILE B N 1
ATOM 3325 C CA . ILE B 1 52 ? -3.771 114.812 58.844 1 73.75 52 ILE B CA 1
ATOM 3326 C C . ILE B 1 52 ? -2.818 113.688 59.188 1 73.75 52 ILE B C 1
ATOM 3328 O O . ILE B 1 52 ? -2.398 112.938 58.312 1 73.75 52 ILE B O 1
ATOM 3332 N N . ASP B 1 53 ? -2.611 113.438 60.438 1 76.12 53 ASP B N 1
ATOM 3333 C CA . ASP B 1 53 ? -1.746 112.312 60.844 1 76.12 53 ASP B CA 1
ATOM 3334 C C . ASP B 1 53 ? -2.406 111 60.594 1 76.12 53 ASP B C 1
ATOM 3336 O O . ASP B 1 53 ? -1.741 110 60.156 1 76.12 53 ASP B O 1
ATOM 3340 N N . ILE B 1 54 ? -3.732 110.938 60.625 1 75.31 54 ILE B N 1
ATOM 3341 C CA . ILE B 1 54 ? -4.457 109.688 60.406 1 75.31 54 ILE B CA 1
ATOM 3342 C C . ILE B 1 54 ? -4.477 109.375 58.906 1 75.31 54 ILE B C 1
ATOM 3344 O O . ILE B 1 54 ? -4.254 108.25 58.5 1 75.31 54 ILE B O 1
ATOM 3348 N N . ILE B 1 55 ? -4.578 110.438 58.156 1 71.88 55 ILE B N 1
ATOM 3349 C CA . ILE B 1 55 ? -4.652 110.188 56.719 1 71.88 55 ILE B CA 1
ATOM 3350 C C . ILE B 1 55 ? -3.27 109.812 56.188 1 71.88 55 ILE B C 1
ATOM 3352 O O . ILE B 1 55 ? -3.141 108.938 55.312 1 71.88 55 ILE B O 1
ATOM 3356 N N . GLN B 1 56 ? -2.238 110.5 56.719 1 77.75 56 GLN B N 1
ATOM 3357 C CA . GLN B 1 56 ? -0.889 110.125 56.312 1 77.75 56 GLN B CA 1
ATOM 3358 C C . GLN B 1 56 ? -0.539 108.75 56.688 1 77.75 56 GLN B C 1
ATOM 3360 O O . GLN B 1 56 ? 0.076 108 55.906 1 77.75 56 GLN B O 1
ATOM 3365 N N . PHE B 1 57 ? -1.107 108.375 57.812 1 76.75 57 PHE B N 1
ATOM 3366 C CA . PHE B 1 57 ? -0.844 107 58.25 1 76.75 57 PHE B CA 1
ATOM 3367 C C . PHE B 1 57 ? -1.616 106 57.375 1 76.75 57 PHE B C 1
ATOM 3369 O O . PHE B 1 57 ? -1.082 104.938 57 1 76.75 57 PHE B O 1
ATOM 3376 N N . LEU B 1 58 ? -2.803 106.312 56.938 1 74.94 58 LEU B N 1
ATOM 3377 C CA . LEU B 1 58 ? -3.631 105.438 56.125 1 74.94 58 LEU B CA 1
ATOM 3378 C C . LEU B 1 58 ? -3.086 105.312 54.719 1 74.94 58 LEU B C 1
ATOM 3380 O O . LEU B 1 58 ? -3.088 104.188 54.156 1 74.94 58 LEU B O 1
ATOM 3384 N N . LEU B 1 59 ? -2.553 106.375 54.219 1 75.25 59 LEU B N 1
ATOM 3385 C CA . LEU B 1 59 ? -1.997 106.312 52.844 1 75.25 59 LEU B CA 1
ATOM 3386 C C . LEU B 1 59 ? -0.696 105.5 52.844 1 75.25 59 LEU B C 1
ATOM 3388 O O . LEU B 1 59 ? -0.468 104.75 51.906 1 75.25 59 LEU B O 1
ATOM 3392 N N . GLY B 1 60 ? 0.13 105.75 53.938 1 73.94 60 GLY B N 1
ATOM 3393 C CA . GLY B 1 60 ? 1.363 104.938 54.031 1 73.94 60 GLY B CA 1
ATOM 3394 C C . GLY B 1 60 ? 1.129 103.5 54.188 1 73.94 60 GLY B C 1
ATOM 3395 O O . GLY B 1 60 ? 1.771 102.688 53.531 1 73.94 60 GLY B O 1
ATOM 3396 N N . SER B 1 61 ? 0.096 103.125 54.969 1 76.94 61 SER B N 1
ATOM 3397 C CA . SER B 1 61 ? -0.217 101.688 55.219 1 76.94 61 SER B CA 1
ATOM 3398 C C . SER B 1 61 ? -0.827 101.062 54 1 76.94 61 SER B C 1
ATOM 3400 O O . SER B 1 61 ? -0.613 99.875 53.75 1 76.94 61 SER B O 1
ATOM 3402 N N . SER B 1 62 ? -1.433 101.812 53.156 1 76.44 62 SER B N 1
ATOM 3403 C CA . SER B 1 62 ? -2.049 101.25 51.969 1 76.44 62 SER B CA 1
ATOM 3404 C C . SER B 1 62 ? -0.998 100.875 50.906 1 76.44 62 SER B C 1
ATOM 3406 O O . SER B 1 62 ? -1.155 99.875 50.188 1 76.44 62 SER B O 1
ATOM 3408 N N . VAL B 1 63 ? 0.084 101.625 50.875 1 74.75 63 VAL B N 1
ATOM 3409 C CA . VAL B 1 63 ? 1.159 101.312 49.938 1 74.75 63 VAL B CA 1
ATOM 3410 C C . VAL B 1 63 ? 1.844 100 50.344 1 74.75 63 VAL B C 1
ATOM 3412 O O . VAL B 1 63 ? 2.098 99.125 49.5 1 74.75 63 VAL B O 1
ATOM 3415 N N . VAL B 1 64 ? 1.997 99.875 51.625 1 80.38 64 VAL B N 1
ATOM 3416 C CA . VAL B 1 64 ? 2.658 98.688 52.125 1 80.38 64 VAL B CA 1
ATOM 3417 C C . VAL B 1 64 ? 1.756 97.438 51.906 1 80.38 64 VAL B C 1
ATOM 3419 O O . VAL B 1 64 ? 2.227 96.375 51.469 1 80.38 64 VAL B O 1
ATOM 3422 N N . ALA B 1 65 ? 0.507 97.688 52 1 78.12 65 ALA B N 1
ATOM 3423 C CA . ALA B 1 65 ? -0.449 96.625 51.812 1 78.12 65 ALA B CA 1
ATOM 3424 C C . ALA B 1 65 ? -0.507 96.188 50.344 1 78.12 65 ALA B C 1
ATOM 3426 O O . ALA B 1 65 ? -0.606 95 50.031 1 78.12 65 ALA B O 1
ATOM 3427 N N . SER B 1 66 ? -0.364 97.125 49.469 1 77.69 66 SER B N 1
ATOM 3428 C CA . SER B 1 66 ? -0.43 96.812 48.031 1 77.69 66 SER B CA 1
ATOM 3429 C C . SER B 1 66 ? 0.789 96 47.594 1 77.69 66 SER B C 1
ATOM 3431 O O . SER B 1 66 ? 0.672 95.062 46.781 1 77.69 66 SER B O 1
ATOM 3433 N N . ILE B 1 67 ? 1.89 96.312 48.156 1 80.31 67 ILE B N 1
ATOM 3434 C CA . ILE B 1 67 ? 3.107 95.625 47.812 1 80.31 67 ILE B CA 1
ATOM 3435 C C . ILE B 1 67 ? 3.018 94.188 48.344 1 80.31 67 ILE B C 1
ATOM 3437 O O . ILE B 1 67 ? 3.381 93.25 47.656 1 80.31 67 ILE B O 1
ATOM 3441 N N . ALA B 1 68 ? 2.443 94.125 49.5 1 82.38 68 ALA B N 1
ATOM 3442 C CA . ALA B 1 68 ? 2.311 92.812 50.094 1 82.38 68 ALA B CA 1
ATOM 3443 C C . ALA B 1 68 ? 1.347 91.938 49.281 1 82.38 68 ALA B C 1
ATOM 3445 O O . ALA B 1 68 ? 1.613 90.75 49.062 1 82.38 68 ALA B O 1
ATOM 3446 N N . ILE B 1 69 ? 0.334 92.438 48.781 1 79.38 69 ILE B N 1
ATOM 3447 C CA . ILE B 1 69 ? -0.672 91.688 48.031 1 79.38 69 ILE B CA 1
ATOM 3448 C C . ILE B 1 69 ? -0.077 91.25 46.688 1 79.38 69 ILE B C 1
ATOM 3450 O O . ILE B 1 69 ? -0.327 90.125 46.281 1 79.38 69 ILE B O 1
ATOM 3454 N N . THR B 1 70 ? 0.742 92.125 46.094 1 79.31 70 THR B N 1
ATOM 3455 C CA . THR B 1 70 ? 1.366 91.75 44.844 1 79.31 70 THR B CA 1
ATOM 3456 C C . THR B 1 70 ? 2.326 90.562 45.031 1 79.31 70 THR B C 1
ATOM 3458 O O . THR B 1 70 ? 2.346 89.625 44.219 1 79.31 70 THR B O 1
ATOM 3461 N N . LEU B 1 71 ? 2.957 90.562 46.125 1 82.75 71 LEU B N 1
ATOM 3462 C CA . LEU B 1 71 ? 3.926 89.5 46.375 1 82.75 71 LEU B CA 1
ATOM 3463 C C . LEU B 1 71 ? 3.223 88.188 46.719 1 82.75 71 LEU B C 1
ATOM 3465 O O . LEU B 1 71 ? 3.643 87.125 46.281 1 82.75 71 LEU B O 1
ATOM 3469 N N . ILE B 1 72 ? 2.127 88.312 47.375 1 81.56 72 ILE B N 1
ATOM 3470 C CA . ILE B 1 72 ? 1.379 87.125 47.781 1 81.56 72 ILE B CA 1
ATOM 3471 C C . ILE B 1 72 ? 0.725 86.5 46.562 1 81.56 72 ILE B C 1
ATOM 3473 O O . ILE B 1 72 ? 0.741 85.25 46.406 1 81.56 72 ILE B O 1
ATOM 3477 N N . THR B 1 73 ? 0.234 87.312 45.688 1 80.44 73 THR B N 1
ATOM 3478 C CA . THR B 1 73 ? -0.414 86.75 44.469 1 80.44 73 THR B CA 1
ATOM 3479 C C . THR B 1 73 ? 0.604 86.125 43.562 1 80.44 73 THR B C 1
ATOM 3481 O O . THR B 1 73 ? 0.311 85.062 42.969 1 80.44 73 THR B O 1
ATOM 3484 N N . GLU B 1 74 ? 1.741 86.688 43.531 1 80.31 74 GLU B N 1
ATOM 3485 C CA . GLU B 1 74 ? 2.797 86.125 42.719 1 80.31 74 GLU B CA 1
ATOM 3486 C C . GLU B 1 74 ? 3.191 84.688 43.219 1 80.31 74 GLU B C 1
ATOM 3488 O O . GLU B 1 74 ? 3.326 83.75 42.438 1 80.31 74 GLU B O 1
ATOM 3493 N N . ARG B 1 75 ? 3.346 84.562 44.469 1 80.44 75 ARG B N 1
ATOM 3494 C CA . ARG B 1 75 ? 3.734 83.312 45.062 1 80.44 75 ARG B CA 1
ATOM 3495 C C . ARG B 1 75 ? 2.611 82.312 44.938 1 80.44 75 ARG B C 1
ATOM 3497 O O . ARG B 1 75 ? 2.865 81.125 44.656 1 80.44 75 ARG B O 1
ATOM 3504 N N . TYR B 1 76 ? 1.406 82.75 44.938 1 80.56 76 TYR B N 1
ATOM 3505 C CA . TYR B 1 76 ? 0.24 81.875 44.812 1 80.56 76 TYR B CA 1
ATOM 3506 C C . TYR B 1 76 ? 0.115 81.375 43.406 1 80.56 76 TYR B C 1
ATOM 3508 O O . TYR B 1 76 ? -0.076 80.125 43.219 1 80.56 76 TYR B O 1
ATOM 3516 N N . LEU B 1 77 ? 0.277 82.188 42.5 1 81.81 77 LEU B N 1
ATOM 3517 C CA . LEU B 1 77 ? 0.146 81.75 41.094 1 81.81 77 LEU B CA 1
ATOM 3518 C C . LEU B 1 77 ? 1.267 80.812 40.719 1 81.81 77 LEU B C 1
ATOM 3520 O O . LEU B 1 77 ? 1.045 79.875 39.969 1 81.81 77 LEU B O 1
ATOM 3524 N N . TYR B 1 78 ? 2.359 81.062 41.25 1 81.12 78 TYR B N 1
ATOM 3525 C CA . TYR B 1 78 ? 3.486 80.188 40.938 1 81.12 78 TYR B CA 1
ATOM 3526 C C . TYR B 1 78 ? 3.262 78.75 41.469 1 81.12 78 TYR B C 1
ATOM 3528 O O . TYR B 1 78 ? 3.404 77.812 40.75 1 81.12 78 TYR B O 1
ATOM 3536 N N . HIS B 1 79 ? 2.838 78.688 42.688 1 81.69 79 HIS B N 1
ATOM 3537 C CA . HIS B 1 79 ? 2.729 77.438 43.344 1 81.69 79 HIS B CA 1
ATOM 3538 C C . HIS B 1 79 ? 1.437 76.688 42.969 1 81.69 79 HIS B C 1
ATOM 3540 O O . HIS B 1 79 ? 1.39 75.438 42.906 1 81.69 79 HIS B O 1
ATOM 3546 N N . CYS B 1 80 ? 0.458 77.438 42.531 1 79.5 80 CYS B N 1
ATOM 3547 C CA . CYS B 1 80 ? -0.838 76.812 42.312 1 79.5 80 CYS B CA 1
ATOM 3548 C C . CYS B 1 80 ? -1.134 76.688 40.812 1 79.5 80 CYS B C 1
ATOM 3550 O O . CYS B 1 80 ? -1.971 75.875 40.406 1 79.5 80 CYS B O 1
ATOM 3552 N N . LEU B 1 81 ? -0.474 77.312 40 1 80.81 81 LEU B N 1
ATOM 3553 C CA . LEU B 1 81 ? -0.754 77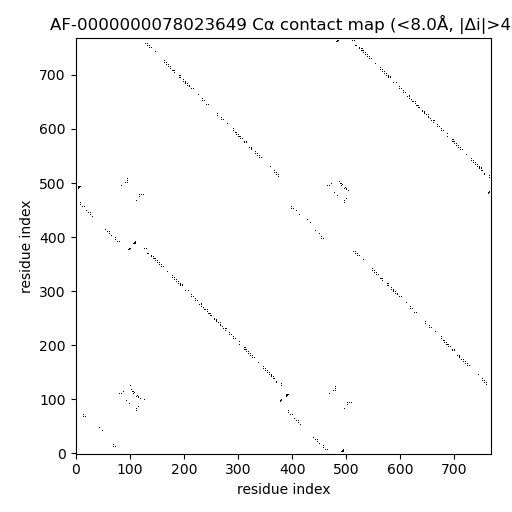.312 38.594 1 80.81 81 LEU B CA 1
ATOM 3554 C C . LEU B 1 81 ? 0.463 76.812 37.812 1 80.81 81 LEU B C 1
ATOM 3556 O O . LEU B 1 81 ? 0.409 75.75 37.156 1 80.81 81 LEU B O 1
ATOM 3560 N N . VAL B 1 82 ? 1.552 77.562 37.906 1 81.62 82 VAL B N 1
ATOM 3561 C CA . VAL B 1 82 ? 2.713 77.25 37.094 1 81.62 82 VAL B CA 1
ATOM 3562 C C . VAL B 1 82 ? 3.307 75.938 37.438 1 81.62 82 VAL B C 1
ATOM 3564 O O . VAL B 1 82 ? 3.541 75.062 36.562 1 81.62 82 VAL B O 1
ATOM 3567 N N . LYS B 1 83 ? 3.498 75.562 38.625 1 84.94 83 LYS B N 1
ATOM 3568 C CA . LYS B 1 83 ? 4.156 74.375 39.031 1 84.94 83 LYS B CA 1
ATOM 3569 C C . LYS B 1 83 ? 3.316 73.125 38.688 1 84.94 83 LYS B C 1
ATOM 3571 O O . LYS B 1 83 ? 3.807 72.188 38.062 1 84.94 83 LYS B O 1
ATOM 3576 N N . PRO B 1 84 ? 2.012 73.125 39 1 84.06 84 PRO B N 1
ATOM 3577 C CA . PRO B 1 84 ? 1.201 72 38.656 1 84.06 84 PRO B CA 1
ATOM 3578 C C . PRO B 1 84 ? 1.081 71.75 37.156 1 84.06 84 PRO B C 1
ATOM 3580 O O . PRO B 1 84 ? 1.065 70.625 36.656 1 84.06 84 PRO B O 1
ATOM 3583 N N . VAL B 1 85 ? 0.945 72.75 36.438 1 83.94 85 VAL B N 1
ATOM 3584 C CA . VAL B 1 85 ? 0.844 72.688 34.969 1 83.94 85 VAL B CA 1
ATOM 3585 C C . VAL B 1 85 ? 2.139 72.062 34.406 1 83.94 85 VAL B C 1
ATOM 3587 O O . VAL B 1 85 ? 2.109 71.312 33.469 1 83.94 85 VAL B O 1
ATOM 3590 N N . GLU B 1 86 ? 3.213 72.562 34.969 1 86.31 86 GLU B N 1
ATOM 3591 C CA . GLU B 1 86 ? 4.504 72 34.531 1 86.31 86 GLU B CA 1
ATOM 3592 C C . GLU B 1 86 ? 4.621 70.562 34.844 1 86.31 86 GLU B C 1
ATOM 3594 O O . GLU B 1 86 ? 5.164 69.75 34.031 1 86.31 86 GLU B O 1
ATOM 3599 N N . ASN B 1 87 ? 4.074 70.125 35.938 1 88.38 87 ASN B N 1
ATOM 3600 C CA . ASN B 1 87 ? 4.07 68.75 36.312 1 88.38 87 ASN B CA 1
ATOM 3601 C C . ASN B 1 87 ? 3.254 67.875 35.312 1 88.38 87 ASN B C 1
ATOM 3603 O O . ASN B 1 87 ? 3.682 66.812 34.906 1 88.38 87 ASN B O 1
ATOM 3607 N N . ILE B 1 88 ? 2.115 68.312 34.969 1 88.69 88 ILE B N 1
ATOM 3608 C CA . ILE B 1 88 ? 1.266 67.625 34 1 88.69 88 ILE B CA 1
ATOM 3609 C C . ILE B 1 88 ? 1.944 67.562 32.625 1 88.69 88 ILE B C 1
ATOM 3611 O O . ILE B 1 88 ? 1.926 66.562 31.953 1 88.69 88 ILE B O 1
ATOM 3615 N N . ARG B 1 89 ? 2.498 68.75 32.281 1 88 89 ARG B N 1
ATOM 3616 C CA . ARG B 1 89 ? 3.201 68.812 31 1 88 89 ARG B CA 1
ATOM 3617 C C . ARG B 1 89 ? 4.336 67.812 30.938 1 88 89 ARG B C 1
ATOM 3619 O O . ARG B 1 89 ? 4.492 67.062 29.953 1 88 89 ARG B O 1
ATOM 3626 N N . GLU B 1 90 ? 5.129 67.75 31.953 1 89.69 90 GLU B N 1
ATOM 3627 C CA . GLU B 1 90 ? 6.227 66.812 32.031 1 89.69 90 GLU B CA 1
ATOM 3628 C C . GLU B 1 90 ? 5.715 65.375 31.969 1 89.69 90 GLU B C 1
ATOM 3630 O O . GLU B 1 90 ? 6.293 64.5 31.281 1 89.69 90 GLU B O 1
ATOM 3635 N N . HIS B 1 91 ? 4.629 65.125 32.625 1 90.5 91 HIS B N 1
ATOM 3636 C CA . HIS B 1 91 ? 4.035 63.781 32.625 1 90.5 91 HIS B CA 1
ATOM 3637 C C . HIS B 1 91 ? 3.537 63.438 31.219 1 90.5 91 HIS B C 1
ATOM 3639 O O . HIS B 1 91 ? 3.697 62.281 30.781 1 90.5 91 HIS B O 1
ATOM 3645 N N . MET B 1 92 ? 2.949 64.312 30.562 1 87.75 92 MET B N 1
ATOM 3646 C CA . MET B 1 92 ? 2.479 64.125 29.203 1 87.75 92 MET B CA 1
ATOM 3647 C C . MET B 1 92 ? 3.646 63.781 28.266 1 87.75 92 MET B C 1
ATOM 3649 O O . MET B 1 92 ? 3.514 62.969 27.344 1 87.75 92 MET B O 1
ATOM 3653 N N . HIS B 1 93 ? 4.812 64.438 28.516 1 89.06 93 HIS B N 1
ATOM 3654 C CA . HIS B 1 93 ? 6.008 64.125 27.75 1 89.06 93 HIS B CA 1
ATOM 3655 C C . HIS B 1 93 ? 6.457 62.688 27.984 1 89.06 93 HIS B C 1
ATOM 3657 O O . HIS B 1 93 ? 6.852 62 27.047 1 89.06 93 HIS B O 1
ATOM 3663 N N . ILE B 1 94 ? 6.324 62.344 29.188 1 88.69 94 ILE B N 1
ATOM 3664 C CA . ILE B 1 94 ? 6.695 60.969 29.547 1 88.69 94 ILE B CA 1
ATOM 3665 C C . ILE B 1 94 ? 5.766 59.969 28.875 1 88.69 94 ILE B C 1
ATOM 3667 O O . ILE B 1 94 ? 6.219 58.969 28.312 1 88.69 94 ILE B O 1
ATOM 3671 N N . LEU B 1 95 ? 4.531 60.25 28.891 1 86.25 95 LEU B N 1
ATOM 3672 C CA . LEU B 1 95 ? 3.555 59.375 28.234 1 86.25 95 LEU B CA 1
ATOM 3673 C C . LEU B 1 95 ? 3.748 59.375 26.734 1 86.25 95 LEU B C 1
ATOM 3675 O O . LEU B 1 95 ? 3.572 58.344 26.078 1 86.25 95 LEU B O 1
ATOM 3679 N N . ALA B 1 96 ? 4.066 60.5 26.188 1 84.88 96 ALA B N 1
ATOM 3680 C CA . ALA B 1 96 ? 4.293 60.594 24.75 1 84.88 96 ALA B CA 1
ATOM 3681 C C . ALA B 1 96 ? 5.484 59.75 24.328 1 84.88 96 ALA B C 1
ATOM 3683 O O . ALA B 1 96 ? 5.559 59.281 23.172 1 84.88 96 ALA B O 1
ATOM 3684 N N . ARG B 1 97 ? 6.469 59.531 25.25 1 84.12 97 ARG B N 1
ATOM 3685 C CA . ARG B 1 97 ? 7.633 58.688 24.953 1 84.12 97 ARG B CA 1
ATOM 3686 C C . ARG B 1 97 ? 7.32 57.219 25.188 1 84.12 97 ARG B C 1
ATOM 3688 O O . ARG B 1 97 ? 8.164 56.375 24.969 1 84.12 97 ARG B O 1
ATOM 3695 N N . GLY B 1 98 ? 6.145 56.969 25.688 1 84.69 98 GLY B N 1
ATOM 3696 C CA . GLY B 1 98 ? 5.711 55.594 25.828 1 84.69 98 GLY B CA 1
ATOM 3697 C C . GLY B 1 98 ? 5.875 55.062 27.234 1 84.69 98 GLY B C 1
ATOM 3698 O O . GLY B 1 98 ? 5.613 53.875 27.484 1 84.69 98 GLY B O 1
ATOM 3699 N N . GLU B 1 99 ? 6.289 55.875 28.172 1 87.06 99 GLU B N 1
ATOM 3700 C CA . GLU B 1 99 ? 6.457 55.438 29.562 1 87.06 99 GLU B CA 1
ATOM 3701 C C . GLU B 1 99 ? 5.133 55.5 30.312 1 87.06 99 GLU B C 1
ATOM 3703 O O . GLU B 1 99 ? 4.664 56.562 30.688 1 87.06 99 GLU B O 1
ATOM 3708 N N . LEU B 1 100 ? 4.621 54.312 30.547 1 87.25 100 LEU B N 1
ATOM 3709 C CA . LEU B 1 100 ? 3.295 54.219 31.156 1 87.25 100 LEU B CA 1
ATOM 3710 C C . LEU B 1 100 ? 3.387 53.875 32.625 1 87.25 100 LEU B C 1
ATOM 3712 O O . LEU B 1 100 ? 2.367 53.781 33.312 1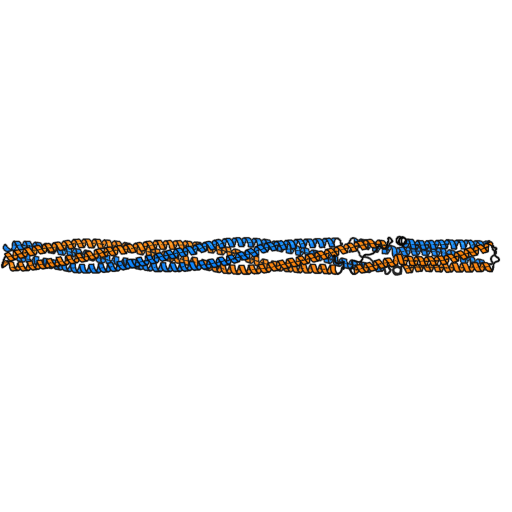 87.25 100 LEU B O 1
ATOM 3716 N N . GLU B 1 101 ? 4.543 53.844 33.156 1 87.56 101 GLU B N 1
ATOM 3717 C CA . GLU B 1 101 ? 4.723 53.375 34.531 1 87.56 101 GLU B CA 1
ATOM 3718 C C . GLU B 1 101 ? 4.676 54.531 35.531 1 87.56 101 GLU B C 1
ATOM 3720 O O . GLU B 1 101 ? 4.258 54.375 36.656 1 87.56 101 GLU B O 1
ATOM 3725 N N . THR B 1 102 ? 5.043 55.656 35.062 1 86.31 102 THR B N 1
ATOM 3726 C CA . THR B 1 102 ? 5.113 56.812 35.938 1 86.31 102 THR B CA 1
ATOM 3727 C C . THR B 1 102 ? 3.715 57.281 36.344 1 86.31 102 THR B C 1
ATOM 3729 O O . THR B 1 102 ? 2.842 57.438 35.5 1 86.31 102 THR B O 1
ATOM 3732 N N . GLU B 1 103 ? 3.492 57.438 37.594 1 87.31 103 GLU B N 1
ATOM 3733 C CA . GLU B 1 103 ? 2.189 57.844 38.094 1 87.31 103 GLU B CA 1
ATOM 3734 C C . GLU B 1 103 ? 2.127 59.375 38.25 1 87.31 103 GLU B C 1
ATOM 3736 O O . GLU B 1 103 ? 3.127 60 38.594 1 87.31 103 GLU B O 1
ATOM 3741 N N . LEU B 1 104 ? 1.021 59.906 37.875 1 86.88 104 LEU B N 1
ATOM 3742 C CA . LEU B 1 104 ? 0.747 61.312 38.062 1 86.88 104 LEU B CA 1
ATOM 3743 C C . LEU B 1 104 ? 0.126 61.562 39.438 1 86.88 104 LEU B C 1
ATOM 3745 O O . LEU B 1 104 ? -0.947 61.031 39.75 1 86.88 104 LEU B O 1
ATOM 3749 N N . PRO B 1 105 ? 0.881 62.344 40.281 1 84.5 105 PRO B N 1
ATOM 3750 C CA . PRO B 1 105 ? 0.343 62.594 41.625 1 84.5 105 PRO B CA 1
ATOM 3751 C C . PRO B 1 105 ? -0.892 63.5 41.594 1 84.5 105 PRO B C 1
ATOM 3753 O O . PRO B 1 105 ? -1.13 64.188 40.594 1 84.5 105 PRO B O 1
ATOM 3756 N N . ASP B 1 106 ? -1.647 63.375 42.656 1 83 106 ASP B N 1
ATOM 3757 C CA . ASP B 1 106 ? -2.818 64.25 42.781 1 83 106 ASP B CA 1
ATOM 3758 C C . ASP B 1 106 ? -2.41 65.688 43 1 83 106 ASP B C 1
ATOM 3760 O O . ASP B 1 106 ? -1.563 66 43.844 1 83 106 ASP B O 1
ATOM 3764 N N . LEU B 1 107 ? -2.906 66.625 42.219 1 79.88 107 LEU B N 1
ATOM 3765 C CA . LEU B 1 107 ? -2.508 68 42.25 1 79.88 107 LEU B CA 1
ATOM 3766 C C . LEU B 1 107 ? -3.631 68.875 42.812 1 79.88 107 LEU B C 1
ATOM 3768 O O . LEU B 1 107 ? -3.617 70.125 42.625 1 79.88 107 LEU B O 1
ATOM 3772 N N . GLY B 1 108 ? -4.621 68.25 43.469 1 77.44 108 GLY B N 1
ATOM 3773 C CA . GLY B 1 108 ? -5.676 69 44.094 1 77.44 108 GLY B CA 1
ATOM 3774 C C . GLY B 1 108 ? -6.965 69 43.312 1 77.44 108 GLY B C 1
ATOM 3775 O O . GLY B 1 108 ? -7.145 68.188 42.375 1 77.44 108 GLY B O 1
ATOM 3776 N N . SER B 1 109 ? -7.934 70.062 43.781 1 75.81 109 SER B N 1
ATOM 3777 C CA . SER B 1 109 ? -9.258 70.062 43.188 1 75.81 109 SER B CA 1
ATOM 3778 C C . SER B 1 109 ? -9.5 71.375 42.406 1 75.81 109 SER B C 1
ATOM 3780 O O . SER B 1 109 ? -10.648 71.688 42.125 1 75.81 109 SER B O 1
ATOM 3782 N N . ASN B 1 110 ? -8.406 72 42.125 1 76.25 110 ASN B N 1
ATOM 3783 C CA . ASN B 1 110 ? -8.57 73.188 41.312 1 76.25 110 ASN B CA 1
ATOM 3784 C C . ASN B 1 110 ? -8.68 72.812 39.844 1 76.25 110 ASN B C 1
ATOM 3786 O O . ASN B 1 110 ? -8.773 71.688 39.469 1 76.25 110 ASN B O 1
ATOM 3790 N N . CYS B 1 111 ? -8.68 73.875 38.938 1 75.88 111 CYS B N 1
ATOM 3791 C CA . CYS B 1 111 ? -8.875 73.688 37.5 1 75.88 111 CYS B CA 1
ATOM 3792 C C . CYS B 1 111 ? -7.797 72.75 36.938 1 75.88 111 CYS B C 1
ATOM 3794 O O . CYS B 1 111 ? -8.062 72 36.031 1 75.88 111 CYS B O 1
ATOM 3796 N N . ILE B 1 112 ? -6.633 72.75 37.5 1 78 112 ILE B N 1
ATOM 3797 C CA . ILE B 1 112 ? -5.512 72 37 1 78 112 ILE B CA 1
ATOM 3798 C C . ILE B 1 112 ? -5.586 70.562 37.594 1 78 112 ILE B C 1
ATOM 3800 O O . ILE B 1 112 ? -5.344 69.562 36.875 1 78 112 ILE B O 1
ATOM 3804 N N . GLY B 1 113 ? -5.93 70.5 38.844 1 80.44 113 GLY B N 1
ATOM 3805 C CA . GLY B 1 113 ? -6.02 69.25 39.531 1 80.44 113 GLY B CA 1
ATOM 3806 C C . GLY B 1 113 ? -7.074 68.312 38.938 1 80.44 113 GLY B C 1
ATOM 3807 O O . GLY B 1 113 ? -6.922 67.062 38.938 1 80.44 113 GLY B O 1
ATOM 3808 N N . LEU B 1 114 ? -8.102 68.812 38.344 1 84.19 114 LEU B N 1
ATOM 3809 C CA . LEU B 1 114 ? -9.195 68 37.781 1 84.19 114 LEU B CA 1
ATOM 3810 C C . LEU B 1 114 ? -8.766 67.312 36.469 1 84.19 114 LEU B C 1
ATOM 3812 O O . LEU B 1 114 ? -9.43 66.438 36 1 84.19 114 LEU B O 1
ATOM 3816 N N . MET B 1 115 ? -7.613 67.625 35.969 1 86 115 MET B N 1
ATOM 3817 C CA . MET B 1 115 ? -7.094 67 34.75 1 86 115 MET B CA 1
ATOM 3818 C C . MET B 1 115 ? -6.379 65.75 35.062 1 86 115 MET B C 1
ATOM 3820 O O . MET B 1 115 ? -6.145 64.875 34.188 1 86 115 MET B O 1
ATOM 3824 N N . VAL B 1 116 ? -6.027 65.562 36.312 1 88.38 116 VAL B N 1
ATOM 3825 C CA . VAL B 1 116 ? -5.195 64.438 36.719 1 88.38 116 VAL B CA 1
ATOM 3826 C C . VAL B 1 116 ? -5.984 63.125 36.562 1 88.38 116 VAL B C 1
ATOM 3828 O O . VAL B 1 116 ? -5.469 62.156 36.031 1 88.38 116 VAL B O 1
ATOM 3831 N N . SER B 1 117 ? -7.301 63.094 36.875 1 88.44 117 SER B N 1
ATOM 3832 C CA . SER B 1 117 ? -8.117 61.875 36.906 1 88.44 117 SER B CA 1
ATOM 3833 C C . SER B 1 117 ? -8.273 61.281 35.5 1 88.44 117 SER B C 1
ATOM 3835 O O . SER B 1 117 ? -7.984 60.094 35.312 1 88.44 117 SER B O 1
ATOM 3837 N N . PRO B 1 118 ? -8.664 62.031 34.531 1 87.31 118 PRO B N 1
ATOM 3838 C CA . PRO B 1 118 ? -8.773 61.438 33.188 1 87.31 118 PRO B CA 1
ATOM 3839 C C . PRO B 1 118 ? -7.434 60.969 32.625 1 87.31 118 PRO B C 1
ATOM 3841 O O . PRO B 1 118 ? -7.379 60 31.875 1 87.31 118 PRO B O 1
ATOM 3844 N N . ILE B 1 119 ? -6.367 61.625 32.969 1 88.75 119 ILE B N 1
ATOM 3845 C CA . ILE B 1 119 ? -5.043 61.219 32.5 1 88.75 119 ILE B CA 1
ATOM 3846 C C . ILE B 1 119 ? -4.672 59.875 33.125 1 88.75 119 ILE B C 1
ATOM 3848 O O . ILE B 1 119 ? -4.164 59 32.438 1 88.75 119 ILE B O 1
ATOM 3852 N N . GLN B 1 120 ? -4.984 59.812 34.438 1 90 120 GLN B N 1
ATOM 3853 C CA . GLN B 1 120 ? -4.699 58.562 35.125 1 90 120 GLN B CA 1
ATOM 3854 C C . GLN B 1 120 ? -5.523 57.406 34.531 1 90 120 GLN B C 1
ATOM 3856 O O . GLN B 1 120 ? -5.02 56.312 34.375 1 90 120 GLN B O 1
ATOM 3861 N N . LYS B 1 121 ? -6.777 57.594 34.25 1 88.62 121 LYS B N 1
ATOM 3862 C CA . LYS B 1 121 ? -7.645 56.562 33.656 1 88.62 121 LYS B CA 1
ATOM 3863 C C . LYS B 1 121 ? -7.141 56.156 32.281 1 88.62 121 LYS B C 1
ATOM 3865 O O . LYS B 1 121 ? -7.102 54.969 31.953 1 88.62 121 LYS B O 1
ATOM 3870 N N . MET B 1 122 ? -6.816 57.094 31.516 1 86.44 122 MET B N 1
ATOM 3871 C CA . MET B 1 122 ? -6.262 56.844 30.188 1 86.44 122 MET B CA 1
ATOM 3872 C C . MET B 1 122 ? -4.984 56 30.297 1 86.44 122 MET B C 1
ATOM 3874 O O . MET B 1 122 ? -4.801 55.031 29.562 1 86.44 122 MET B O 1
ATOM 3878 N N . GLN B 1 123 ? -4.07 56.438 31.141 1 88.25 123 GLN B N 1
ATOM 3879 C CA . GLN B 1 123 ? -2.811 55.719 31.344 1 88.25 123 GLN B CA 1
ATOM 3880 C C . GLN B 1 123 ? -3.055 54.281 31.781 1 88.25 123 GLN B C 1
ATOM 3882 O O . GLN B 1 123 ? -2.39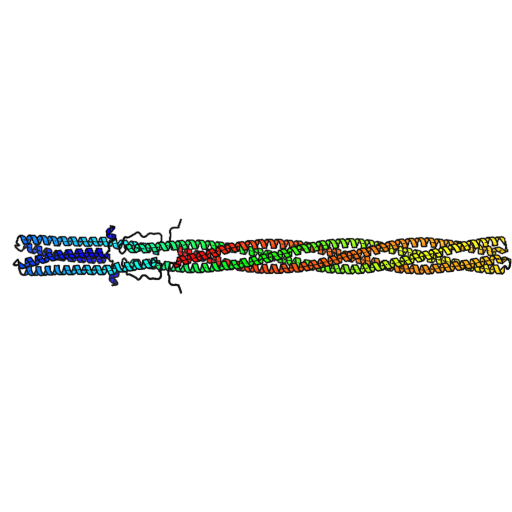6 53.344 31.297 1 88.25 123 GLN B O 1
ATOM 3887 N N . SER B 1 124 ? -4.008 54.062 32.656 1 88.56 124 SER B N 1
ATOM 3888 C CA . SER B 1 124 ? -4.344 52.719 33.125 1 88.56 124 SER B CA 1
ATOM 3889 C C . SER B 1 124 ? -4.895 51.844 31.984 1 88.56 124 SER B C 1
ATOM 3891 O O . SER B 1 124 ? -4.52 50.688 31.859 1 88.56 124 SER B O 1
ATOM 3893 N N . ASN B 1 125 ? -5.75 52.344 31.203 1 85.56 125 ASN B N 1
ATOM 3894 C CA . ASN B 1 125 ? -6.312 51.625 30.047 1 85.56 125 ASN B CA 1
ATOM 3895 C C . ASN B 1 125 ? -5.23 51.25 29.047 1 85.56 125 ASN B C 1
ATOM 3897 O O . ASN B 1 125 ? -5.234 50.156 28.516 1 85.56 125 ASN B O 1
ATOM 3901 N N . TRP B 1 126 ? -4.316 52.062 28.844 1 86.12 126 TRP B N 1
ATOM 3902 C CA . TRP B 1 126 ? -3.238 51.812 27.906 1 86.12 126 TRP B CA 1
ATOM 3903 C C . TRP B 1 126 ? -2.277 50.75 28.438 1 86.12 126 TRP B C 1
ATOM 3905 O O . TRP B 1 126 ? -1.817 49.875 27.688 1 86.12 126 TRP B O 1
ATOM 3915 N N . LYS B 1 127 ? -2.037 50.938 29.688 1 88.81 127 LYS B N 1
ATOM 3916 C CA . LYS B 1 127 ? -1.185 49.938 30.312 1 88.81 127 LYS B CA 1
ATOM 3917 C C . LYS B 1 127 ? -1.78 48.531 30.156 1 88.81 127 LYS B C 1
ATOM 3919 O O . LYS B 1 127 ? -1.077 47.594 29.797 1 88.81 127 LYS B O 1
ATOM 3924 N N . LYS B 1 128 ? -3.061 48.375 30.359 1 87.5 128 LYS B N 1
ATOM 3925 C CA . LYS B 1 128 ? -3.754 47.094 30.234 1 87.5 128 LYS B CA 1
ATOM 3926 C C . LYS B 1 128 ? -3.74 46.594 28.781 1 87.5 128 LYS B C 1
ATOM 3928 O O . LYS B 1 128 ? -3.502 45.438 28.516 1 87.5 128 LYS B O 1
ATOM 3933 N N . ALA B 1 129 ? -3.986 47.469 27.906 1 86.06 129 ALA B N 1
ATOM 3934 C CA . ALA B 1 129 ? -3.988 47.125 26.484 1 86.06 129 ALA B CA 1
ATOM 3935 C C . ALA B 1 129 ? -2.617 46.625 26.047 1 86.06 129 ALA B C 1
ATOM 3937 O O . ALA B 1 129 ? -2.512 45.594 25.391 1 86.06 129 ALA B O 1
ATOM 3938 N N . VAL B 1 130 ? -1.582 47.375 26.359 1 88.06 130 VAL B N 1
ATOM 3939 C CA . VAL B 1 130 ? -0.223 47 25.984 1 88.06 130 VAL B CA 1
ATOM 3940 C C . VAL B 1 130 ? 0.14 45.656 26.594 1 88.06 130 VAL B C 1
ATOM 3942 O O . VAL B 1 130 ? 0.724 44.812 25.922 1 88.06 130 VAL B O 1
ATOM 3945 N N . SER B 1 131 ? -0.251 45.469 27.797 1 89.75 131 SER B N 1
ATOM 3946 C CA . SER B 1 131 ? 0.016 44.188 28.469 1 89.75 131 SER B CA 1
ATOM 3947 C C . SER B 1 131 ? -0.686 43.031 27.75 1 89.75 131 SER B C 1
ATOM 3949 O O . SER B 1 131 ? -0.08 42 27.516 1 89.75 131 SER B O 1
ATOM 3951 N N . ASN B 1 132 ? -1.901 43.219 27.422 1 87.94 132 ASN B N 1
ATOM 3952 C CA . ASN B 1 132 ? -2.676 42.188 26.734 1 87.94 132 ASN B CA 1
ATOM 3953 C C . ASN B 1 132 ? -2.109 41.906 25.344 1 87.94 132 ASN B C 1
ATOM 3955 O O . ASN B 1 132 ? -2.068 40.75 24.922 1 87.94 132 ASN B O 1
ATOM 3959 N N . ILE B 1 133 ? -1.69 42.844 24.672 1 88.25 133 ILE B N 1
ATOM 3960 C CA . ILE B 1 133 ? -1.104 42.688 23.344 1 88.25 133 ILE B CA 1
ATOM 3961 C C . ILE B 1 133 ? 0.206 41.906 23.469 1 88.25 133 ILE B C 1
ATOM 3963 O O . ILE B 1 133 ? 0.492 41.031 22.641 1 88.25 133 ILE B O 1
ATOM 3967 N N . ARG B 1 134 ? 0.985 42.219 24.438 1 88 134 ARG B N 1
ATOM 3968 C CA . ARG B 1 134 ? 2.232 41.469 24.641 1 88 134 ARG B CA 1
ATOM 3969 C C . ARG B 1 134 ? 1.965 40 24.891 1 88 134 ARG B C 1
ATOM 3971 O O . ARG B 1 134 ? 2.652 39.125 24.344 1 88 134 ARG B O 1
ATOM 3978 N N . THR B 1 135 ? 0.968 39.719 25.672 1 89 135 THR B N 1
ATOM 3979 C CA . THR B 1 135 ? 0.588 38.344 25.953 1 89 135 THR B CA 1
ATOM 3980 C C . THR B 1 135 ? 0.119 37.625 24.672 1 89 135 THR B C 1
ATOM 3982 O O . THR B 1 135 ? 0.508 36.5 24.391 1 89 135 THR B O 1
ATOM 3985 N N . SER B 1 136 ? -0.703 38.312 23.922 1 88.31 136 SER B N 1
ATOM 3986 C CA . SER B 1 136 ? -1.184 37.75 22.656 1 88.31 136 SER B CA 1
ATOM 3987 C C . SER B 1 136 ? -0.03 37.469 21.703 1 88.31 136 SER B C 1
ATOM 3989 O O . SER B 1 136 ? 0.006 36.438 21.047 1 88.31 136 SER B O 1
ATOM 3991 N N . ALA B 1 137 ? 0.898 38.406 21.594 1 89.19 137 ALA B N 1
ATOM 3992 C CA . ALA B 1 137 ? 2.059 38.25 20.719 1 89.19 137 ALA B CA 1
ATOM 3993 C C . ALA B 1 137 ? 2.857 37 21.109 1 89.19 137 ALA B C 1
ATOM 3995 O O . ALA B 1 137 ? 3.287 36.25 20.234 1 89.19 137 ALA B O 1
ATOM 3996 N N . THR B 1 138 ? 2.994 36.75 22.391 1 89.38 138 THR B N 1
ATOM 3997 C CA . THR B 1 138 ? 3.709 35.594 22.875 1 89.38 138 THR B CA 1
ATOM 3998 C C . THR B 1 138 ? 2.965 34.312 22.5 1 89.38 138 THR B C 1
ATOM 4000 O O . THR B 1 138 ? 3.578 33.344 22.047 1 89.38 138 THR B O 1
ATOM 4003 N N . THR B 1 139 ? 1.704 34.375 22.672 1 88.94 139 THR B N 1
ATOM 4004 C CA . THR B 1 139 ? 0.892 33.188 22.344 1 88.94 139 THR B CA 1
ATOM 4005 C C . THR B 1 139 ? 0.941 32.906 20.844 1 88.94 139 THR B C 1
ATOM 4007 O O . THR B 1 139 ? 1.072 31.75 20.438 1 88.94 139 THR B O 1
ATOM 4010 N N . ILE B 1 140 ? 0.827 33.906 20.047 1 89 140 ILE B N 1
ATOM 4011 C CA . ILE B 1 140 ? 0.878 33.75 18.594 1 89 140 ILE B CA 1
ATOM 4012 C C . ILE B 1 140 ? 2.236 33.219 18.188 1 89 140 ILE B C 1
ATOM 4014 O O . ILE B 1 140 ? 2.318 32.344 17.312 1 89 140 ILE B O 1
ATOM 4018 N N . ARG B 1 141 ? 3.264 33.688 18.781 1 88.94 141 ARG B N 1
ATOM 4019 C CA . ARG B 1 141 ? 4.594 33.156 18.5 1 88.94 141 ARG B CA 1
ATOM 4020 C C . ARG B 1 141 ? 4.68 31.656 18.859 1 88.94 141 ARG B C 1
ATOM 4022 O O . ARG B 1 141 ? 5.246 30.875 18.094 1 88.94 141 ARG B O 1
ATOM 4029 N N . GLY B 1 142 ? 4.152 31.328 19.969 1 89.62 142 GLY B N 1
ATOM 4030 C CA . GLY B 1 142 ? 4.086 29.922 20.344 1 89.62 142 GLY B CA 1
ATOM 4031 C C . GLY B 1 142 ? 3.328 29.078 19.328 1 89.62 142 GLY B C 1
ATOM 4032 O O . GLY B 1 142 ? 3.793 28 18.938 1 89.62 142 GLY B O 1
ATOM 4033 N N . ASN B 1 143 ? 2.227 29.516 18.922 1 86.88 143 ASN B N 1
ATOM 4034 C CA . ASN B 1 143 ? 1.43 28.812 17.922 1 86.88 143 ASN B CA 1
ATOM 4035 C C . ASN B 1 143 ? 2.17 28.688 16.594 1 86.88 143 ASN B C 1
ATOM 4037 O O . ASN B 1 143 ? 2.094 27.656 15.93 1 86.88 143 ASN B O 1
ATOM 4041 N N . ALA B 1 144 ? 2.816 29.75 16.188 1 87.62 144 ALA B N 1
ATOM 4042 C CA . ALA B 1 144 ? 3.611 29.719 14.961 1 87.62 144 ALA B CA 1
ATOM 4043 C C . ALA B 1 144 ? 4.672 28.625 15.031 1 87.62 144 ALA B C 1
ATOM 4045 O O . ALA B 1 144 ? 4.875 27.891 14.062 1 87.62 144 ALA B O 1
ATOM 4046 N N . THR B 1 145 ? 5.273 28.5 16.172 1 87.75 145 THR B N 1
ATOM 4047 C CA . THR B 1 145 ? 6.277 27.453 16.375 1 87.75 145 THR B CA 1
ATOM 4048 C C . THR B 1 145 ? 5.648 26.078 16.312 1 87.75 145 THR B C 1
ATOM 4050 O O . THR B 1 145 ? 6.223 25.156 15.734 1 87.75 145 THR B O 1
ATOM 4053 N N . GLU B 1 146 ? 4.559 25.984 16.859 1 85.75 146 GLU B N 1
ATOM 4054 C CA . GLU B 1 146 ? 3.85 24.703 16.828 1 85.75 146 GLU B CA 1
ATOM 4055 C C . GLU B 1 146 ? 3.463 24.312 15.406 1 85.75 146 GLU B C 1
ATOM 4057 O O . GLU B 1 146 ? 3.652 23.172 14.992 1 85.75 146 GLU B O 1
ATOM 4062 N N . VAL B 1 147 ? 2.928 25.203 14.688 1 84.56 147 VAL B N 1
ATOM 4063 C CA . VAL B 1 147 ? 2.539 24.953 13.305 1 84.56 147 VAL B CA 1
ATOM 4064 C C . VAL B 1 147 ? 3.771 24.594 12.477 1 84.56 147 VAL B C 1
ATOM 4066 O O . VAL B 1 147 ? 3.725 23.688 11.641 1 84.56 147 VAL B O 1
ATOM 4069 N N . ALA B 1 148 ? 4.805 25.281 12.734 1 86.06 148 ALA B N 1
ATOM 4070 C CA . ALA B 1 148 ? 6.059 24.969 12.047 1 86.06 148 ALA B CA 1
ATOM 4071 C C . ALA B 1 148 ? 6.512 23.547 12.375 1 86.06 148 ALA B C 1
ATOM 4073 O O . ALA B 1 148 ? 6.988 22.812 11.5 1 86.06 148 ALA B O 1
ATOM 4074 N N . GLY B 1 149 ? 6.375 23.172 13.578 1 85 149 GLY B N 1
ATOM 4075 C CA . GLY B 1 149 ? 6.691 21.812 13.977 1 85 149 GLY B CA 1
ATOM 4076 C C . GLY B 1 149 ? 5.828 20.781 13.281 1 85 149 GLY B C 1
ATOM 4077 O O . GLY B 1 149 ? 6.34 19.766 12.797 1 85 149 GLY B O 1
ATOM 4078 N N . VAL B 1 150 ? 4.578 20.969 13.219 1 82.88 150 VAL B N 1
ATOM 4079 C CA . VAL B 1 150 ? 3.631 20.094 12.539 1 82.88 150 VAL B CA 1
ATOM 4080 C C . VAL B 1 150 ? 4.031 19.953 11.07 1 82.88 150 VAL B C 1
ATOM 4082 O O . VAL B 1 150 ? 3.998 18.844 10.523 1 82.88 150 VAL B O 1
ATOM 4085 N N . ASN B 1 151 ? 4.418 20.969 10.477 1 85 151 ASN B N 1
ATOM 4086 C CA . ASN B 1 151 ? 4.848 20.969 9.078 1 85 151 ASN B CA 1
ATOM 4087 C C . ASN B 1 151 ? 6.09 20.109 8.883 1 85 151 ASN B C 1
ATOM 4089 O O . ASN B 1 151 ? 6.203 19.391 7.891 1 85 151 ASN B O 1
ATOM 4093 N N . GLY B 1 152 ? 6.938 20.297 9.766 1 85.81 152 GLY B N 1
ATOM 4094 C CA . GLY B 1 152 ? 8.133 19.484 9.688 1 85.81 152 GLY B CA 1
ATOM 4095 C C . GLY B 1 152 ? 7.84 18 9.789 1 85.81 152 GLY B C 1
ATOM 4096 O O . GLY B 1 152 ? 8.375 17.188 9.016 1 85.81 152 GLY B O 1
ATOM 4097 N N . GLU B 1 153 ? 7.035 17.641 10.633 1 85.81 153 GLU B N 1
ATOM 4098 C CA . GLU B 1 153 ? 6.645 16.234 10.812 1 85.81 153 GLU B CA 1
ATOM 4099 C C . GLU B 1 153 ? 5.875 15.719 9.602 1 85.81 153 GLU B C 1
ATOM 4101 O O . GLU B 1 153 ? 6.109 14.602 9.141 1 85.81 153 GLU B O 1
ATOM 4106 N N . LEU B 1 154 ? 4.957 16.547 9.18 1 84.69 154 LEU B N 1
ATOM 4107 C CA . LEU B 1 154 ? 4.16 16.156 8.016 1 84.69 154 LEU B CA 1
ATOM 4108 C C . LEU B 1 154 ? 5.051 15.953 6.793 1 84.69 154 LEU B C 1
ATOM 4110 O O . LEU B 1 154 ? 4.84 15.016 6.02 1 84.69 154 LEU B O 1
ATOM 4114 N N . SER B 1 155 ? 5.977 16.812 6.613 1 89.38 155 SER B N 1
ATOM 4115 C CA . SER B 1 155 ? 6.91 16.688 5.5 1 89.38 155 SER B CA 1
ATOM 4116 C C . SER B 1 155 ? 7.695 15.391 5.574 1 89.38 155 SER B C 1
ATOM 4118 O O . SER B 1 155 ? 7.781 14.656 4.59 1 89.38 155 SER B O 1
ATOM 4120 N N . SER B 1 156 ? 8.242 15.094 6.672 1 90.31 156 SER B N 1
ATOM 4121 C CA . SER B 1 156 ? 9.008 13.867 6.871 1 90.31 156 SER B CA 1
ATOM 4122 C C . SER B 1 156 ? 8.148 12.633 6.625 1 90.31 156 SER B C 1
ATOM 4124 O O . SER B 1 156 ? 8.586 11.68 5.973 1 90.31 156 SER B O 1
ATOM 4126 N N . ARG B 1 157 ? 7.016 12.68 7.078 1 86 157 ARG B N 1
ATOM 4127 C CA . ARG B 1 157 ? 6.094 11.555 6.926 1 86 157 ARG B CA 1
ATOM 4128 C C . ARG B 1 157 ? 5.688 11.375 5.465 1 86 157 ARG B C 1
ATOM 4130 O O . ARG B 1 157 ? 5.535 10.25 4.992 1 86 157 ARG B O 1
ATOM 4137 N N . SER B 1 158 ? 5.461 12.422 4.824 1 87 158 SER B N 1
ATOM 4138 C CA . SER B 1 158 ? 5.137 12.352 3.404 1 87 158 SER B CA 1
ATOM 4139 C C . SER B 1 158 ? 6.273 11.734 2.604 1 87 158 SER B C 1
ATOM 4141 O O . SER B 1 158 ? 6.035 10.977 1.663 1 87 158 SER B O 1
ATOM 4143 N N . GLU B 1 159 ? 7.473 12.016 3.004 1 90.56 159 GLU B N 1
ATOM 4144 C CA . GLU B 1 159 ? 8.641 11.43 2.352 1 90.56 159 GLU B CA 1
ATOM 4145 C C . GLU B 1 159 ? 8.703 9.922 2.594 1 90.56 159 GLU B C 1
ATOM 4147 O O . GLU B 1 159 ? 8.992 9.148 1.675 1 90.56 159 GLU B O 1
ATOM 4152 N N . GLN B 1 160 ? 8.445 9.578 3.766 1 88.81 160 GLN B N 1
ATOM 4153 C CA . GLN B 1 160 ? 8.43 8.156 4.109 1 88.81 160 GLN B CA 1
ATOM 4154 C C . GLN B 1 160 ? 7.336 7.418 3.348 1 88.81 160 GLN B C 1
ATOM 4156 O O . GLN B 1 160 ? 7.555 6.305 2.859 1 88.81 160 GLN B O 1
ATOM 4161 N N . LEU B 1 161 ? 6.188 8.023 3.271 1 88.81 161 LEU B N 1
ATOM 4162 C CA . LEU B 1 161 ? 5.078 7.426 2.533 1 88.81 161 LEU B CA 1
ATOM 4163 C C . LEU B 1 161 ? 5.434 7.266 1.06 1 88.81 161 LEU B C 1
ATOM 4165 O O . LEU B 1 161 ? 5.148 6.227 0.458 1 88.81 161 LEU B O 1
ATOM 4169 N N . ALA B 1 162 ? 6.055 8.297 0.518 1 90.5 162 ALA B N 1
ATOM 4170 C CA . ALA B 1 162 ? 6.457 8.227 -0.884 1 90.5 162 ALA B CA 1
ATOM 4171 C C . ALA B 1 162 ? 7.41 7.055 -1.123 1 90.5 162 ALA B C 1
ATOM 4173 O O . ALA B 1 162 ? 7.262 6.32 -2.1 1 90.5 162 ALA B O 1
ATOM 4174 N N . ALA B 1 163 ? 8.312 6.859 -0.253 1 91.62 163 ALA B N 1
ATOM 4175 C CA . ALA B 1 163 ? 9.266 5.762 -0.374 1 91.62 163 ALA B CA 1
ATOM 4176 C C . ALA B 1 163 ? 8.57 4.41 -0.268 1 91.62 163 ALA B C 1
ATOM 4178 O O . ALA B 1 163 ? 8.844 3.5 -1.054 1 91.62 163 ALA B O 1
ATOM 4179 N N . ALA B 1 164 ? 7.719 4.305 0.7 1 90.94 164 ALA B N 1
ATOM 4180 C CA . ALA B 1 164 ? 6.969 3.066 0.896 1 90.94 164 ALA B CA 1
ATOM 4181 C C . ALA B 1 164 ? 6.098 2.756 -0.317 1 90.94 164 ALA B C 1
ATOM 4183 O O . ALA B 1 164 ? 5.969 1.596 -0.715 1 90.94 164 ALA B O 1
ATOM 4184 N N . LEU B 1 165 ? 5.559 3.756 -0.884 1 92.5 165 LEU B N 1
ATOM 4185 C CA . LEU B 1 165 ? 4.711 3.586 -2.061 1 92.5 165 LEU B CA 1
ATOM 4186 C C . LEU B 1 165 ? 5.535 3.133 -3.262 1 92.5 165 LEU B C 1
ATOM 4188 O O . LEU B 1 165 ? 5.086 2.299 -4.051 1 92.5 165 LEU B O 1
ATOM 4192 N N . GLU B 1 166 ? 6.723 3.639 -3.432 1 93 166 GLU B N 1
ATOM 4193 C CA . GLU B 1 166 ? 7.613 3.203 -4.504 1 93 166 GLU B CA 1
ATOM 4194 C C . GLU B 1 166 ? 7.977 1.729 -4.352 1 93 166 GLU B C 1
ATOM 4196 O O . GLU B 1 166 ? 7.953 0.975 -5.324 1 93 166 GLU B O 1
ATOM 4201 N N . GLU B 1 167 ? 8.289 1.39 -3.168 1 92.06 167 GLU B N 1
ATOM 4202 C CA . GLU B 1 167 ? 8.609 -0.007 -2.889 1 92.06 167 GLU B CA 1
ATOM 4203 C C . GLU B 1 167 ? 7.414 -0.914 -3.17 1 92.06 167 GLU B C 1
ATOM 4205 O O . GLU B 1 167 ? 7.566 -1.985 -3.76 1 92.06 167 GLU B O 1
ATOM 4210 N N . THR B 1 168 ? 6.281 -0.503 -2.75 1 93.25 168 THR B N 1
ATOM 4211 C CA . THR B 1 168 ? 5.066 -1.281 -2.967 1 93.25 168 THR B CA 1
ATOM 4212 C C . THR B 1 168 ? 4.781 -1.437 -4.457 1 93.25 168 THR B C 1
ATOM 4214 O O . THR B 1 168 ? 4.453 -2.529 -4.922 1 93.25 168 THR B O 1
ATOM 4217 N N . THR B 1 169 ? 4.93 -0.369 -5.164 1 95.31 169 THR B N 1
ATOM 4218 C CA . THR B 1 169 ? 4.703 -0.412 -6.605 1 95.31 169 THR B CA 1
ATOM 4219 C C . THR B 1 169 ? 5.652 -1.401 -7.273 1 95.31 169 THR B C 1
ATOM 4221 O O . THR B 1 169 ? 5.234 -2.203 -8.109 1 95.31 169 THR B O 1
ATOM 4224 N N . ALA B 1 170 ? 6.883 -1.371 -6.914 1 94.38 170 ALA B N 1
ATOM 4225 C CA . ALA B 1 170 ? 7.875 -2.291 -7.465 1 94.38 170 ALA B CA 1
ATOM 4226 C C . ALA B 1 170 ? 7.516 -3.74 -7.145 1 94.38 170 ALA B C 1
ATOM 4228 O O . ALA B 1 170 ? 7.586 -4.609 -8.016 1 94.38 170 ALA B O 1
ATOM 4229 N N . SER B 1 171 ? 7.18 -3.971 -5.914 1 94.12 171 SER B N 1
ATOM 4230 C CA . SER B 1 171 ? 6.797 -5.312 -5.488 1 94.12 171 SER B CA 1
ATOM 4231 C C . SER B 1 171 ? 5.562 -5.801 -6.242 1 94.12 171 SER B C 1
ATOM 4233 O O . SER B 1 171 ? 5.488 -6.965 -6.637 1 94.12 171 SER B O 1
ATOM 4235 N N . MET B 1 172 ? 4.66 -4.93 -6.469 1 93.44 172 MET B N 1
ATOM 4236 C CA . MET B 1 172 ? 3.439 -5.297 -7.18 1 93.44 172 MET B CA 1
ATOM 4237 C C . MET B 1 172 ? 3.734 -5.629 -8.641 1 93.44 172 MET B C 1
ATOM 4239 O O . MET B 1 172 ? 3.096 -6.508 -9.219 1 93.44 172 MET B O 1
ATOM 4243 N N . GLU B 1 173 ? 4.641 -4.941 -9.219 1 94.56 173 GLU B N 1
ATOM 4244 C CA . GLU B 1 173 ? 5.051 -5.258 -10.586 1 94.56 173 GLU B CA 1
ATOM 4245 C C . GLU B 1 173 ? 5.688 -6.641 -10.664 1 94.56 173 GLU B C 1
ATOM 4247 O O . GLU B 1 173 ? 5.402 -7.41 -11.586 1 94.56 173 GLU B O 1
ATOM 4252 N N . GLN B 1 174 ? 6.52 -6.93 -9.734 1 94.69 174 GLN B N 1
ATOM 4253 C CA . GLN B 1 174 ? 7.145 -8.25 -9.672 1 94.69 174 GLN B CA 1
ATOM 4254 C C . GLN B 1 174 ? 6.102 -9.344 -9.461 1 94.69 174 GLN B C 1
ATOM 4256 O O . GLN B 1 174 ? 6.16 -10.398 -10.094 1 94.69 174 GLN B O 1
ATOM 4261 N N . LEU B 1 175 ? 5.195 -9.086 -8.594 1 94.75 175 LEU B N 1
ATOM 4262 C CA . LEU B 1 175 ? 4.121 -10.039 -8.336 1 94.75 175 LEU B CA 1
ATOM 4263 C C . LEU B 1 175 ? 3.289 -10.273 -9.594 1 94.75 175 LEU B C 1
ATOM 4265 O O . LEU B 1 175 ? 2.957 -11.414 -9.914 1 94.75 175 LEU B O 1
ATOM 4269 N N . SER B 1 176 ? 2.975 -9.211 -10.266 1 96.56 176 SER B N 1
ATOM 4270 C CA . SER B 1 176 ? 2.209 -9.32 -11.5 1 96.56 176 SER B CA 1
ATOM 4271 C C . SER B 1 176 ? 2.928 -10.195 -12.523 1 96.56 176 SER B C 1
ATOM 4273 O O . SER B 1 176 ? 2.309 -11.055 -13.156 1 96.56 176 SER B O 1
ATOM 4275 N N . SER B 1 177 ? 4.172 -10.055 -12.656 1 96.94 177 SER B N 1
ATOM 4276 C CA . SER B 1 177 ? 4.973 -10.828 -13.602 1 96.94 177 SER B CA 1
ATOM 4277 C C . SER B 1 177 ? 4.996 -12.305 -13.227 1 96.94 177 SER B C 1
ATOM 4279 O O . SER B 1 177 ? 4.801 -13.172 -14.086 1 96.94 177 SER B O 1
ATOM 4281 N N . THR B 1 178 ? 5.23 -12.516 -11.992 1 96.19 178 THR B N 1
ATOM 4282 C CA . THR B 1 178 ? 5.336 -13.898 -11.539 1 96.19 178 THR B CA 1
ATOM 4283 C C . THR B 1 178 ? 3.982 -14.602 -11.641 1 96.19 178 THR B C 1
ATOM 4285 O O . THR B 1 178 ? 3.92 -15.797 -11.938 1 96.19 178 THR B O 1
ATOM 4288 N N . VAL B 1 179 ? 2.908 -13.906 -11.383 1 96.81 179 VAL B N 1
ATOM 4289 C CA . VAL B 1 179 ? 1.565 -14.461 -11.5 1 96.81 179 VAL B CA 1
ATOM 4290 C C . VAL B 1 179 ? 1.268 -14.805 -12.953 1 96.81 179 VAL B C 1
ATOM 4292 O O . VAL B 1 179 ? 0.693 -15.859 -13.242 1 96.81 179 VAL B O 1
ATOM 4295 N N . THR B 1 180 ? 1.663 -13.906 -13.836 1 96.38 180 THR B N 1
ATOM 4296 C CA . THR B 1 180 ? 1.495 -14.172 -15.266 1 96.38 180 THR B CA 1
ATOM 4297 C C . THR B 1 180 ? 2.289 -15.406 -15.68 1 96.38 180 THR B C 1
ATOM 4299 O O . THR B 1 180 ? 1.784 -16.266 -16.406 1 96.38 180 THR B O 1
ATOM 4302 N N . LEU B 1 181 ? 3.451 -15.539 -15.172 1 95.5 181 LEU B N 1
ATOM 4303 C CA . LEU B 1 181 ? 4.289 -16.703 -15.453 1 95.5 181 LEU B CA 1
ATOM 4304 C C . LEU B 1 181 ? 3.643 -17.984 -14.938 1 95.5 181 LEU B C 1
ATOM 4306 O O . LEU B 1 181 ? 3.662 -19 -15.617 1 95.5 181 LEU B O 1
ATOM 4310 N N . ASN B 1 182 ? 3.115 -17.938 -13.758 1 96.69 182 ASN B N 1
ATOM 4311 C CA . ASN B 1 182 ? 2.436 -19.109 -13.188 1 96.69 182 ASN B CA 1
ATOM 4312 C C . ASN B 1 182 ? 1.244 -19.531 -14.039 1 96.69 182 ASN B C 1
ATOM 4314 O O . ASN B 1 182 ? 1.038 -20.719 -14.281 1 96.69 182 ASN B O 1
ATOM 4318 N N . ALA B 1 183 ? 0.488 -18.531 -14.484 1 96.56 183 ALA B N 1
ATOM 4319 C CA . ALA B 1 183 ? -0.662 -18.844 -15.336 1 96.56 183 ALA B CA 1
ATOM 4320 C C . ALA B 1 183 ? -0.221 -19.484 -16.641 1 96.56 183 ALA B C 1
ATOM 4322 O O . ALA B 1 183 ? -0.815 -20.469 -17.078 1 96.56 183 ALA B O 1
ATOM 4323 N N . GLU B 1 184 ? 0.851 -19.016 -17.25 1 96.62 184 GLU B N 1
ATOM 4324 C CA . GLU B 1 184 ? 1.387 -19.578 -18.484 1 96.62 184 GLU B CA 1
ATOM 4325 C C . GLU B 1 184 ? 1.935 -20.984 -18.266 1 96.62 184 GLU B C 1
ATOM 4327 O O . GLU B 1 184 ? 1.688 -21.891 -19.078 1 96.62 184 GLU B O 1
ATOM 4332 N N . ASN B 1 185 ? 2.619 -21.109 -17.188 1 97.25 185 ASN B N 1
ATOM 4333 C CA . ASN B 1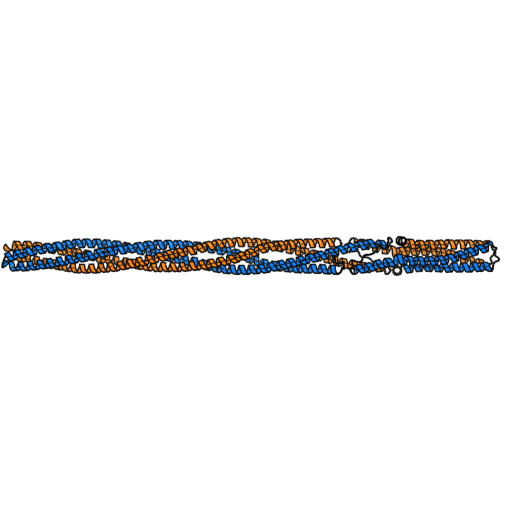 185 ? 3.16 -22.406 -16.844 1 97.25 185 ASN B CA 1
ATOM 4334 C C . ASN B 1 185 ? 2.049 -23.438 -16.625 1 97.25 185 ASN B C 1
ATOM 4336 O O . ASN B 1 185 ? 2.148 -24.578 -17.078 1 97.25 185 ASN B O 1
ATOM 4340 N N . ALA B 1 186 ? 1.037 -23 -15.945 1 97.25 186 ALA B N 1
ATOM 4341 C CA . ALA B 1 186 ? -0.093 -23.891 -15.703 1 97.25 186 ALA B CA 1
ATOM 4342 C C . ALA B 1 186 ? -0.758 -24.297 -17.016 1 97.25 186 ALA B C 1
ATOM 4344 O O . ALA B 1 186 ? -1.084 -25.469 -17.219 1 97.25 186 ALA B O 1
ATOM 4345 N N . SER B 1 187 ? -0.897 -23.375 -17.922 1 97 187 SER B N 1
ATOM 4346 C CA . SER B 1 187 ? -1.486 -23.656 -19.234 1 97 187 SER B CA 1
ATOM 4347 C C . SER B 1 187 ? -0.625 -24.625 -20.031 1 97 187 SER B C 1
ATOM 4349 O O . SER B 1 187 ? -1.141 -25.578 -20.625 1 97 187 SER B O 1
ATOM 4351 N N . HIS B 1 188 ? 0.642 -24.438 -20 1 96.75 188 HIS B N 1
ATOM 4352 C CA . HIS B 1 188 ? 1.572 -25.312 -20.703 1 96.75 188 HIS B CA 1
ATOM 4353 C C . HIS B 1 188 ? 1.546 -26.719 -20.109 1 96.75 188 HIS B C 1
ATOM 4355 O O . HIS B 1 188 ? 1.487 -27.703 -20.859 1 96.75 188 HIS B O 1
ATOM 4361 N N . ALA B 1 189 ? 1.554 -26.75 -18.828 1 96.56 189 ALA B N 1
ATOM 4362 C CA . ALA B 1 189 ? 1.51 -28.047 -18.156 1 96.56 189 ALA B CA 1
ATOM 4363 C C . ALA B 1 189 ? 0.206 -28.781 -18.453 1 96.56 189 ALA B C 1
ATOM 4365 O O . ALA B 1 189 ? 0.2 -30 -18.656 1 96.56 189 ALA B O 1
ATOM 4366 N N . SER B 1 190 ? -0.863 -28.047 -18.484 1 96.31 190 SER B N 1
ATOM 4367 C CA . SER B 1 190 ? -2.158 -28.625 -18.812 1 96.31 190 SER B CA 1
ATOM 4368 C C . SER B 1 190 ? -2.148 -29.234 -20.219 1 96.31 190 SER B C 1
ATOM 4370 O O . SER B 1 190 ? -2.668 -30.328 -20.438 1 96.31 190 SER B O 1
ATOM 4372 N N . GLN B 1 191 ? -1.531 -28.562 -21.172 1 96.19 191 GLN B N 1
ATOM 4373 C CA . GLN B 1 191 ? -1.433 -29.062 -22.531 1 96.19 191 GLN B CA 1
ATOM 4374 C C . GLN B 1 191 ? -0.588 -30.328 -22.594 1 96.19 191 GLN B C 1
ATOM 4376 O O . GLN B 1 191 ? -0.944 -31.281 -23.297 1 96.19 191 GLN B O 1
ATOM 4381 N N . LEU B 1 192 ? 0.48 -30.328 -21.875 1 94.38 192 LEU B N 1
ATOM 4382 C CA . LEU B 1 192 ? 1.33 -31.516 -21.812 1 94.38 192 LEU B CA 1
ATOM 4383 C C . LEU B 1 192 ? 0.57 -32.688 -21.219 1 94.38 192 LEU B C 1
ATOM 4385 O O . LEU B 1 192 ? 0.677 -33.812 -21.703 1 94.38 192 LEU B O 1
ATOM 4389 N N . ALA B 1 193 ? -0.178 -32.406 -20.188 1 94.38 193 ALA B N 1
ATOM 4390 C CA . ALA B 1 193 ? -0.97 -33.438 -19.531 1 94.38 193 ALA B CA 1
ATOM 4391 C C . ALA B 1 193 ? -2.027 -34 -20.469 1 94.38 193 ALA B C 1
ATOM 4393 O O . ALA B 1 193 ? -2.234 -35.219 -20.531 1 94.38 193 ALA B O 1
ATOM 4394 N N . LYS B 1 194 ? -2.652 -33.188 -21.25 1 93.88 194 LYS B N 1
ATOM 4395 C CA . LYS B 1 194 ? -3.654 -33.625 -22.219 1 93.88 194 LYS B CA 1
ATOM 4396 C C . LYS B 1 194 ? -3.033 -34.5 -23.281 1 93.88 194 LYS B C 1
ATOM 4398 O O . LYS B 1 194 ? -3.588 -35.562 -23.625 1 93.88 194 LYS B O 1
ATOM 4403 N N . ASN B 1 195 ? -1.892 -34.094 -23.75 1 94 195 ASN B N 1
ATOM 4404 C CA . ASN B 1 195 ? -1.181 -34.906 -24.734 1 94 195 ASN B CA 1
ATOM 4405 C C . ASN B 1 195 ? -0.778 -36.281 -24.156 1 94 195 ASN B C 1
ATOM 4407 O O . ASN B 1 195 ? -0.913 -37.312 -24.812 1 94 195 ASN B O 1
ATOM 4411 N N . ALA B 1 196 ? -0.33 -36.219 -22.938 1 94.12 196 ALA B N 1
ATOM 4412 C CA . ALA B 1 196 ? 0.062 -37.469 -22.266 1 94.12 196 ALA B CA 1
ATOM 4413 C C . ALA B 1 196 ? -1.137 -38.406 -22.078 1 94.12 196 ALA B C 1
ATOM 4415 O O . ALA B 1 196 ? -1.018 -39.625 -22.234 1 94.12 196 ALA B O 1
ATOM 4416 N N . THR B 1 197 ? -2.281 -37.812 -21.781 1 93.25 197 THR B N 1
ATOM 4417 C CA . THR B 1 197 ? -3.512 -38.562 -21.609 1 93.25 197 THR B CA 1
ATOM 4418 C C . THR B 1 197 ? -3.873 -39.281 -22.906 1 93.25 197 THR B C 1
ATOM 4420 O O . THR B 1 197 ? -4.18 -40.469 -22.906 1 93.25 197 THR B O 1
ATOM 4423 N N . GLN B 1 198 ? -3.748 -38.625 -24.016 1 94 198 GLN B N 1
ATOM 4424 C CA . GLN B 1 198 ? -4.059 -39.219 -25.312 1 94 198 GLN B CA 1
ATOM 4425 C C . GLN B 1 198 ? -3.061 -40.344 -25.672 1 94 198 GLN B C 1
ATOM 4427 O O . GLN B 1 198 ? -3.449 -41.375 -26.172 1 94 198 GLN B O 1
ATOM 4432 N N . THR B 1 199 ? -1.856 -40.094 -25.359 1 94.19 199 THR B N 1
ATOM 4433 C CA . THR B 1 199 ? -0.811 -41.062 -25.625 1 94.19 199 THR B CA 1
ATOM 4434 C C . THR B 1 199 ? -1.021 -42.312 -24.781 1 94.19 199 THR B C 1
ATOM 4436 O O . THR B 1 199 ? -0.903 -43.438 -25.281 1 94.19 199 THR B O 1
ATOM 4439 N N . ALA B 1 200 ? -1.359 -42.125 -23.531 1 93 200 ALA B N 1
ATOM 4440 C CA . ALA B 1 200 ? -1.612 -43.25 -22.641 1 93 200 ALA B CA 1
ATOM 4441 C C . ALA B 1 200 ? -2.816 -44.062 -23.094 1 93 200 ALA B C 1
ATOM 4443 O O . ALA B 1 200 ? -2.797 -45.281 -23.047 1 93 200 ALA B O 1
ATOM 4444 N N . ARG B 1 201 ? -3.855 -43.438 -23.594 1 93.5 201 ARG B N 1
ATOM 4445 C CA . ARG B 1 201 ? -5.035 -44.125 -24.109 1 93.5 201 ARG B CA 1
ATOM 4446 C C . ARG B 1 201 ? -4.688 -44.969 -25.328 1 93.5 201 ARG B C 1
ATOM 4448 O O . ARG B 1 201 ? -5.098 -46.125 -25.422 1 93.5 201 ARG B O 1
ATOM 4455 N N . ASN B 1 202 ? -3.887 -44.406 -26.203 1 93.69 202 ASN B N 1
ATOM 4456 C CA . ASN B 1 202 ? -3.447 -45.156 -27.375 1 93.69 202 ASN B CA 1
ATOM 4457 C C . ASN B 1 202 ? -2.562 -46.344 -27 1 93.69 202 ASN B C 1
ATOM 4459 O O . ASN B 1 202 ? -2.709 -47.438 -27.562 1 93.69 202 ASN B O 1
ATOM 4463 N N . GLY B 1 203 ? -1.727 -46 -26.062 1 91.69 203 GLY B N 1
ATOM 4464 C CA . GLY B 1 203 ? -0.893 -47.094 -25.562 1 91.69 203 GLY B CA 1
ATOM 4465 C C . GLY B 1 203 ? -1.689 -48.188 -24.922 1 91.69 203 GLY B C 1
ATOM 4466 O O . GLY B 1 203 ? -1.416 -49.375 -25.156 1 91.69 203 GLY B O 1
ATOM 4467 N N . GLY B 1 204 ? -2.672 -47.812 -24.156 1 91.31 204 GLY B N 1
ATOM 4468 C CA . GLY B 1 204 ? -3.545 -48.812 -23.531 1 91.31 204 GLY B CA 1
ATOM 4469 C C . GLY B 1 204 ? -4.293 -49.656 -24.547 1 91.31 204 GLY B C 1
ATOM 4470 O O . GLY B 1 204 ? -4.43 -50.875 -24.359 1 91.31 204 GLY B O 1
ATOM 4471 N N . GLU B 1 205 ? -4.73 -49.156 -25.641 1 93.94 205 GLU B N 1
ATOM 4472 C CA . GLU B 1 205 ? -5.414 -49.875 -26.703 1 93.94 205 GLU B CA 1
ATOM 4473 C C . GLU B 1 205 ? -4.465 -50.844 -27.391 1 93.94 205 GLU B C 1
ATOM 4475 O O . GLU B 1 205 ? -4.863 -51.969 -27.734 1 93.94 205 GLU B O 1
ATOM 4480 N N . SER B 1 206 ? -3.268 -50.375 -27.578 1 93.88 206 SER B N 1
ATOM 4481 C CA . SER B 1 206 ? -2.264 -51.25 -28.172 1 93.88 206 SER B CA 1
ATOM 4482 C C . SER B 1 206 ? -2.002 -52.469 -27.297 1 93.88 206 SER B C 1
ATOM 4484 O O . SER B 1 206 ? -1.894 -53.594 -27.797 1 93.88 206 SER B O 1
ATOM 4486 N N . VAL B 1 207 ? -1.954 -52.25 -26.031 1 93.94 207 VAL B N 1
ATOM 4487 C CA . VAL B 1 207 ? -1.724 -53.312 -25.062 1 93.94 207 VAL B CA 1
ATOM 4488 C C . VAL B 1 207 ? -2.879 -54.312 -25.125 1 93.94 207 VAL B C 1
ATOM 4490 O O . VAL B 1 207 ? -2.66 -55.531 -25.094 1 93.94 207 VAL B O 1
ATOM 4493 N N . LYS B 1 208 ? -4.09 -53.844 -25.234 1 93.56 208 LYS B N 1
ATOM 4494 C CA . LYS B 1 208 ? -5.262 -54.719 -25.328 1 93.56 208 LYS B CA 1
ATOM 4495 C C . LYS B 1 208 ? -5.207 -55.594 -26.562 1 93.56 208 LYS B C 1
ATOM 4497 O O . LYS B 1 208 ? -5.539 -56.781 -26.5 1 93.56 208 LYS B O 1
ATOM 4502 N N . LYS B 1 209 ? -4.734 -55.094 -27.641 1 94.06 209 LYS B N 1
ATOM 4503 C CA . LYS B 1 209 ? -4.602 -55.844 -28.875 1 94.06 209 LYS B CA 1
ATOM 4504 C C . LYS B 1 209 ? -3.547 -56.938 -28.75 1 94.06 209 LYS B C 1
ATOM 4506 O O . LYS B 1 209 ? -3.723 -58.031 -29.25 1 94.06 209 LYS B O 1
ATOM 4511 N N . VAL B 1 210 ? -2.523 -56.594 -28.031 1 93.62 210 VAL B N 1
ATOM 4512 C CA . VAL B 1 210 ? -1.468 -57.562 -27.812 1 93.62 210 VAL B CA 1
ATOM 4513 C C . VAL B 1 210 ? -2.008 -58.719 -26.969 1 93.62 210 VAL B C 1
ATOM 4515 O O . VAL B 1 210 ? -1.723 -59.906 -27.266 1 93.62 210 VAL B O 1
ATOM 4518 N N . MET B 1 211 ? -2.797 -58.406 -25.984 1 92 211 MET B N 1
ATOM 4519 C CA . MET B 1 211 ? -3.373 -59.438 -25.141 1 92 211 MET B CA 1
ATOM 4520 C C . MET B 1 211 ? -4.25 -60.406 -25.938 1 92 211 MET B C 1
ATOM 4522 O O . MET B 1 211 ? -4.184 -61.625 -25.766 1 92 211 MET B O 1
ATOM 4526 N N . THR B 1 212 ? -5.004 -59.906 -26.859 1 92.5 212 THR B N 1
ATOM 4527 C CA . THR B 1 212 ? -5.859 -60.719 -27.719 1 92.5 212 THR B CA 1
ATOM 4528 C C . THR B 1 212 ? -5.023 -61.594 -28.641 1 92.5 212 THR B C 1
ATOM 4530 O O . THR B 1 212 ? -5.336 -62.781 -28.844 1 92.5 212 THR B O 1
ATOM 4533 N N . THR B 1 213 ? -3.967 -60.969 -29.125 1 91.25 213 THR B N 1
ATOM 4534 C CA . THR B 1 213 ? -3.074 -61.719 -30.016 1 91.25 213 THR B CA 1
ATOM 4535 C C . THR B 1 213 ? -2.424 -62.875 -29.266 1 91.25 213 THR B C 1
ATOM 4537 O O . THR B 1 213 ? -2.35 -64 -29.797 1 91.25 213 THR B O 1
ATOM 4540 N N . MET B 1 214 ? -2.049 -62.719 -28.062 1 90.19 214 MET B N 1
ATOM 4541 C CA . MET B 1 214 ? -1.416 -63.75 -27.25 1 90.19 214 MET B CA 1
ATOM 4542 C C . MET B 1 214 ? -2.393 -64.875 -26.953 1 90.19 214 MET B C 1
ATOM 4544 O O . MET B 1 214 ? -2.01 -66.062 -26.938 1 90.19 214 MET B O 1
ATOM 4548 N N . GLU B 1 215 ? -3.625 -64.562 -26.75 1 91.94 215 GLU B N 1
ATOM 4549 C CA . GLU B 1 215 ? -4.652 -65.562 -26.547 1 91.94 215 GLU B CA 1
ATOM 4550 C C . GLU B 1 215 ? -4.836 -66.438 -27.797 1 91.94 215 GLU B C 1
ATOM 4552 O O . GLU B 1 215 ? -4.992 -67.625 -27.703 1 91.94 215 GLU B O 1
ATOM 4557 N N . THR B 1 216 ? -4.789 -65.75 -28.953 1 92.44 216 THR B N 1
ATOM 4558 C CA . THR B 1 216 ? -4.934 -66.5 -30.219 1 92.44 216 THR B CA 1
ATOM 4559 C C . THR B 1 216 ? -3.756 -67.438 -30.453 1 92.44 216 THR B C 1
ATOM 4561 O O . THR B 1 216 ? -3.943 -68.562 -30.875 1 92.44 216 THR B O 1
ATOM 4564 N N . ILE B 1 217 ? -2.615 -66.938 -30.047 1 91.06 217 ILE B N 1
ATOM 4565 C CA . ILE B 1 217 ? -1.415 -67.75 -30.219 1 91.06 217 ILE B CA 1
ATOM 4566 C C . ILE B 1 217 ? -1.472 -69 -29.281 1 91.06 217 ILE B C 1
ATOM 4568 O O . ILE B 1 217 ? -1.1 -70.062 -29.672 1 91.06 217 ILE B O 1
ATOM 4572 N N . THR B 1 218 ? -1.925 -68.75 -28.125 1 91 218 THR B N 1
ATOM 4573 C CA . THR B 1 218 ? -2.061 -69.875 -27.156 1 91 218 THR B CA 1
ATOM 4574 C C . THR B 1 218 ? -3.029 -70.938 -27.672 1 91 218 THR B C 1
ATOM 4576 O O . THR B 1 218 ? -2.738 -72.125 -27.609 1 91 218 THR B O 1
ATOM 4579 N N . SER B 1 219 ? -4.133 -70.5 -28.234 1 93.75 219 SER B N 1
ATOM 4580 C CA . SER B 1 219 ? -5.133 -71.438 -28.766 1 93.75 219 SER B CA 1
ATOM 4581 C C . SER B 1 219 ? -4.574 -72.25 -29.938 1 93.75 219 SER B C 1
ATOM 4583 O O . SER B 1 219 ? -4.781 -73.438 -30.016 1 93.75 219 SER B O 1
ATOM 4585 N N . SER B 1 220 ? -3.854 -71.5 -30.75 1 92.88 220 SER B N 1
ATOM 4586 C CA . SER B 1 220 ? -3.225 -72.188 -31.875 1 92.88 220 SER B CA 1
ATOM 4587 C C . SER B 1 220 ? -2.193 -73.188 -31.406 1 92.88 220 SER B C 1
ATOM 4589 O O . SER B 1 220 ? -2.105 -74.312 -31.969 1 92.88 220 SER B O 1
ATOM 4591 N N . SER B 1 221 ? -1.484 -72.875 -30.422 1 92.69 221 SER B N 1
ATOM 4592 C CA . SER B 1 221 ? -0.458 -73.75 -29.875 1 92.69 221 SER B CA 1
ATOM 4593 C C . SER B 1 221 ? -1.072 -75 -29.297 1 92.69 221 SER B C 1
ATOM 4595 O O . SER B 1 221 ? -0.546 -76.125 -29.5 1 92.69 221 SER B O 1
ATOM 4597 N N . HIS B 1 222 ? -2.184 -74.875 -28.672 1 93.06 222 HIS B N 1
ATOM 4598 C CA . HIS B 1 222 ? -2.865 -76.062 -28.125 1 93.06 222 HIS B CA 1
ATOM 4599 C C . HIS B 1 222 ? -3.357 -77 -29.25 1 93.06 222 HIS B C 1
ATOM 4601 O O . HIS B 1 222 ? -3.268 -78.188 -29.125 1 93.06 222 HIS B O 1
ATOM 4607 N N . LYS B 1 223 ? -3.84 -76.438 -30.297 1 95.56 223 LYS B N 1
ATOM 4608 C CA . LYS B 1 223 ? -4.277 -77.188 -31.438 1 95.56 223 LYS B CA 1
ATOM 4609 C C . LYS B 1 223 ? -3.109 -78 -32.062 1 95.56 223 LYS B C 1
ATOM 4611 O O . LYS B 1 223 ? -3.248 -79.125 -32.438 1 95.56 223 LYS B O 1
ATOM 4616 N N . ILE B 1 224 ? -2.035 -77.312 -32.031 1 95.44 224 ILE B N 1
ATOM 4617 C CA . ILE B 1 224 ? -0.855 -77.938 -32.625 1 95.44 224 ILE B CA 1
ATOM 4618 C C . ILE B 1 224 ? -0.397 -79.062 -31.734 1 95.44 224 ILE B C 1
ATOM 4620 O O . ILE B 1 224 ? 0.027 -80.125 -32.219 1 95.44 224 ILE B O 1
ATOM 4624 N N . VAL B 1 225 ? -0.471 -78.875 -30.469 1 93.81 225 VAL B N 1
ATOM 4625 C CA . VAL B 1 225 ? -0.131 -79.938 -29.547 1 93.81 225 VAL B CA 1
ATOM 4626 C C . VAL B 1 225 ? -1.019 -81.125 -29.812 1 93.81 225 VAL B C 1
ATOM 4628 O O . VAL B 1 225 ? -0.533 -82.25 -29.859 1 93.81 225 VAL B O 1
ATOM 4631 N N . ASP B 1 226 ? -2.252 -80.938 -30.062 1 95.25 226 ASP B N 1
ATOM 4632 C CA . ASP B 1 226 ? -3.195 -82.062 -30.328 1 95.25 226 ASP B CA 1
ATOM 4633 C C . ASP B 1 226 ? -2.84 -82.75 -31.625 1 95.25 226 ASP B C 1
ATOM 4635 O O . ASP B 1 226 ? -2.834 -84 -31.672 1 95.25 226 ASP B O 1
ATOM 4639 N N . ILE B 1 227 ? -2.531 -82 -32.562 1 96.69 227 ILE B N 1
ATOM 4640 C CA . ILE B 1 227 ? -2.209 -82.625 -33.844 1 96.69 227 ILE B CA 1
ATOM 4641 C C . ILE B 1 227 ? -0.901 -83.375 -33.75 1 96.69 227 ILE B C 1
ATOM 4643 O O . ILE B 1 227 ? -0.765 -84.438 -34.344 1 96.69 227 ILE B O 1
ATOM 4647 N N . THR B 1 228 ? -0.02 -82.875 -33.031 1 96.06 228 THR B N 1
ATOM 4648 C CA . THR B 1 228 ? 1.268 -83.5 -32.844 1 96.06 228 THR B CA 1
ATOM 4649 C C . THR B 1 228 ? 1.096 -84.875 -32.094 1 96.06 228 THR B C 1
ATOM 4651 O O . THR B 1 228 ? 1.794 -85.812 -32.375 1 96.06 228 THR B O 1
ATOM 4654 N N . THR B 1 229 ? 0.209 -84.875 -31.219 1 95.06 229 THR B N 1
ATOM 4655 C CA . THR B 1 229 ? -0.104 -86.125 -30.516 1 95.06 229 THR B CA 1
ATOM 4656 C C . THR B 1 229 ? -0.66 -87.125 -31.484 1 95.06 229 THR B C 1
ATOM 4658 O O . THR B 1 229 ? -0.334 -88.312 -31.375 1 95.06 229 THR B O 1
ATOM 4661 N N . VAL B 1 230 ? -1.443 -86.688 -32.406 1 95.88 230 VAL B N 1
ATOM 4662 C CA . VAL B 1 230 ? -1.986 -87.562 -33.438 1 95.88 230 VAL B CA 1
ATOM 4663 C C . VAL B 1 230 ? -0.855 -88.125 -34.312 1 95.88 230 VAL B C 1
ATOM 4665 O O . VAL B 1 230 ? -0.796 -89.312 -34.594 1 95.88 230 VAL B O 1
ATOM 4668 N N . ILE B 1 231 ? 0.027 -87.25 -34.594 1 96.38 231 ILE B N 1
ATOM 4669 C CA . ILE B 1 231 ? 1.157 -87.625 -35.406 1 96.38 231 ILE B CA 1
ATOM 4670 C C . ILE B 1 231 ? 2.008 -88.688 -34.688 1 96.38 231 ILE B C 1
ATOM 4672 O O . ILE B 1 231 ? 2.455 -89.688 -35.281 1 96.38 231 ILE B O 1
ATOM 4676 N N . ASN B 1 232 ? 2.205 -88.438 -33.5 1 95.25 232 ASN B N 1
ATOM 4677 C CA . ASN B 1 232 ? 2.953 -89.438 -32.688 1 95.25 232 ASN B CA 1
ATOM 4678 C C . ASN B 1 232 ? 2.26 -90.75 -32.625 1 95.25 232 ASN B C 1
ATOM 4680 O O . ASN B 1 232 ? 2.914 -91.812 -32.719 1 95.25 232 ASN B O 1
ATOM 4684 N N . SER B 1 233 ? 1.021 -90.75 -32.531 1 96.69 233 SER B N 1
ATOM 4685 C CA . SER B 1 233 ? 0.245 -92 -32.5 1 96.69 233 SER B CA 1
ATOM 4686 C C . SER B 1 233 ? 0.337 -92.75 -33.844 1 96.69 233 SER B C 1
ATOM 4688 O O . SER B 1 233 ? 0.415 -93.938 -33.875 1 96.69 233 SER B O 1
ATOM 4690 N N . ILE B 1 234 ? 0.29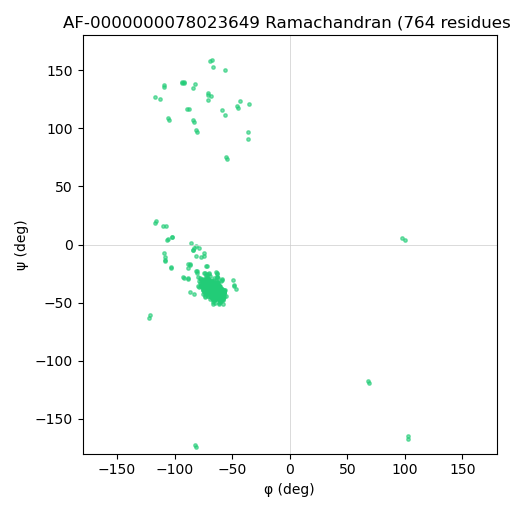7 -91.938 -34.781 1 97 234 ILE B N 1
ATOM 4691 C CA . ILE B 1 234 ? 0.396 -92.5 -36.125 1 97 234 ILE B CA 1
ATOM 4692 C C . ILE B 1 234 ? 1.772 -93.125 -36.312 1 97 234 ILE B C 1
ATOM 4694 O O . ILE B 1 234 ? 1.886 -94.188 -36.875 1 97 234 ILE B O 1
ATOM 4698 N N . SER B 1 235 ? 2.715 -92.438 -35.875 1 96.69 235 SER B N 1
ATOM 4699 C CA . SER B 1 235 ? 4.078 -92.938 -36 1 96.69 235 SER B CA 1
ATOM 4700 C C . SER B 1 235 ? 4.246 -94.25 -35.219 1 96.69 235 SER B C 1
ATOM 4702 O O . SER B 1 235 ? 4.91 -95.188 -35.688 1 96.69 235 SER B O 1
ATOM 4704 N N . PHE B 1 236 ? 3.65 -94.312 -34.156 1 95.38 236 PHE B N 1
ATOM 4705 C CA . PHE B 1 236 ? 3.697 -95.562 -33.312 1 95.38 236 PHE B CA 1
ATOM 4706 C C . PHE B 1 236 ? 2.977 -96.688 -34.031 1 95.38 236 PHE B C 1
ATOM 4708 O O . PHE B 1 236 ? 3.492 -97.812 -34.062 1 95.38 236 PHE B O 1
ATOM 4715 N N . GLN B 1 237 ? 1.867 -96.438 -34.5 1 96.5 237 GLN B N 1
ATOM 4716 C CA . GLN B 1 237 ? 1.087 -97.438 -35.219 1 96.5 237 GLN B CA 1
ATOM 4717 C C . GLN B 1 237 ? 1.817 -97.938 -36.469 1 96.5 237 GLN B C 1
ATOM 4719 O O . GLN B 1 237 ? 1.826 -99.125 -36.75 1 96.5 237 GLN B O 1
ATOM 4724 N N . THR B 1 238 ? 2.41 -96.938 -37.062 1 96.69 238 THR B N 1
ATOM 4725 C CA . THR B 1 238 ? 3.184 -97.312 -38.25 1 96.69 238 THR B CA 1
ATOM 4726 C C . THR B 1 238 ? 4.387 -98.125 -37.875 1 96.69 238 THR B C 1
ATOM 4728 O O . THR B 1 238 ? 4.719 -99.125 -38.594 1 96.69 238 THR B O 1
ATOM 4731 N N . ASN B 1 239 ? 4.953 -97.812 -36.844 1 95 239 ASN B N 1
ATOM 4732 C CA . ASN B 1 239 ? 6.086 -98.562 -36.375 1 95 239 ASN B CA 1
ATOM 4733 C C . ASN B 1 239 ? 5.68 -100 -36 1 95 239 ASN B C 1
ATOM 4735 O O . ASN B 1 239 ? 6.398 -100.938 -36.344 1 95 239 ASN B O 1
ATOM 4739 N N . ILE B 1 240 ? 4.605 -100.25 -35.469 1 95.06 240 ILE B N 1
ATOM 4740 C CA . ILE B 1 240 ? 4.105 -101.562 -35.094 1 95.06 240 ILE B CA 1
ATOM 4741 C C . ILE B 1 240 ? 3.752 -102.312 -36.344 1 95.06 240 ILE B C 1
ATOM 4743 O O . ILE B 1 240 ? 4.055 -103.562 -36.438 1 95.06 240 ILE B O 1
ATOM 4747 N N . LEU B 1 241 ? 3.133 -101.688 -37.219 1 94.19 241 LEU B N 1
ATOM 4748 C CA . LEU B 1 241 ? 2.777 -102.375 -38.469 1 94.19 241 LEU B CA 1
ATOM 4749 C C . LEU B 1 241 ? 4.023 -102.812 -39.219 1 94.19 241 LEU B C 1
ATOM 4751 O O . LEU B 1 241 ? 4.059 -103.875 -39.781 1 94.19 241 LEU B O 1
ATOM 4755 N N . ALA B 1 242 ? 4.996 -101.938 -39.094 1 93.69 242 ALA B N 1
ATOM 4756 C CA . ALA B 1 242 ? 6.262 -102.25 -39.75 1 93.69 242 ALA B CA 1
ATOM 4757 C C . ALA B 1 242 ? 6.961 -103.375 -39.062 1 93.69 242 ALA B C 1
ATOM 4759 O O . ALA B 1 242 ? 7.551 -104.25 -39.719 1 93.69 242 ALA B O 1
ATOM 4760 N N . LEU B 1 243 ? 6.824 -103.562 -37.844 1 92.25 243 LEU B N 1
ATOM 4761 C CA . LEU B 1 243 ? 7.402 -104.625 -37.094 1 92.25 243 LEU B CA 1
ATOM 4762 C C . LEU B 1 243 ? 6.691 -105.938 -37.406 1 92.25 243 LEU B C 1
ATOM 4764 O O . LEU B 1 243 ? 7.34 -107 -37.625 1 92.25 243 LEU B O 1
ATOM 4768 N N . ASN B 1 244 ? 5.461 -105.875 -37.5 1 90 244 ASN B N 1
ATOM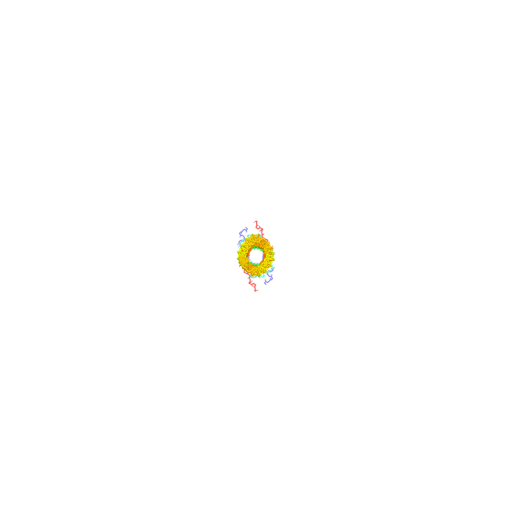 4769 C CA . ASN B 1 244 ? 4.684 -107.062 -37.844 1 90 244 ASN B CA 1
ATOM 4770 C C . ASN B 1 244 ? 4.977 -107.562 -39.25 1 90 244 ASN B C 1
ATOM 4772 O O . ASN B 1 244 ? 5.055 -108.75 -39.5 1 90 244 ASN B O 1
ATOM 4776 N N . ALA B 1 245 ? 5.176 -106.5 -40 1 89.19 245 ALA B N 1
ATOM 4777 C CA . ALA B 1 245 ? 5.508 -106.812 -41.406 1 89.19 245 ALA B CA 1
ATOM 4778 C C . ALA B 1 245 ? 6.902 -107.438 -41.5 1 89.19 245 ALA B C 1
ATOM 4780 O O . ALA B 1 245 ? 7.133 -108.312 -42.312 1 89.19 245 ALA B O 1
ATOM 4781 N N . ALA B 1 246 ? 7.758 -107.062 -40.688 1 88.88 246 ALA B N 1
ATOM 4782 C CA . ALA B 1 246 ? 9.109 -107.625 -40.656 1 88.88 246 ALA B CA 1
ATOM 4783 C C . ALA B 1 246 ? 9.102 -109.062 -40.156 1 88.88 246 ALA B C 1
ATOM 4785 O O . ALA B 1 246 ? 9.836 -109.938 -40.688 1 88.88 246 ALA B O 1
ATOM 4786 N N . VAL B 1 247 ? 8.305 -109.312 -39.281 1 87.94 247 VAL B N 1
ATOM 4787 C CA . VAL B 1 247 ? 8.195 -110.688 -38.75 1 87.94 247 VAL B CA 1
ATOM 4788 C C . VAL B 1 247 ? 7.586 -111.625 -39.781 1 87.94 247 VAL B C 1
ATOM 4790 O O . VAL B 1 247 ? 8.07 -112.75 -39.969 1 87.94 247 VAL B O 1
ATOM 4793 N N . GLU B 1 248 ? 6.602 -111.125 -40.406 1 83.25 248 GLU B N 1
ATOM 4794 C CA . GLU B 1 248 ? 5.949 -111.938 -41.438 1 83.25 248 GLU B CA 1
ATOM 4795 C C . GLU B 1 248 ? 6.883 -112.188 -42.625 1 83.25 248 GLU B C 1
ATOM 4797 O O . GLU B 1 248 ? 6.898 -113.25 -43.188 1 83.25 248 GLU B O 1
ATOM 4802 N N . ALA B 1 249 ? 7.652 -111.188 -42.906 1 86.12 249 ALA B N 1
ATOM 4803 C CA . ALA B 1 249 ? 8.617 -111.312 -44 1 86.12 249 ALA B CA 1
ATOM 4804 C C . ALA B 1 249 ? 9.695 -112.312 -43.656 1 86.12 249 ALA B C 1
ATOM 4806 O O . ALA B 1 249 ? 10.141 -113.062 -44.5 1 86.12 249 ALA B O 1
ATOM 4807 N N . ALA B 1 250 ? 10.078 -112.438 -42.5 1 85.69 250 ALA B N 1
ATOM 4808 C CA . ALA B 1 250 ? 11.047 -113.438 -42.031 1 85.69 250 ALA B CA 1
ATOM 4809 C C . ALA B 1 250 ? 10.461 -114.875 -42.094 1 85.69 250 ALA B C 1
ATOM 4811 O O . ALA B 1 250 ? 11.164 -115.812 -42.469 1 85.69 250 ALA B O 1
ATOM 4812 N N . ARG B 1 251 ? 9.266 -114.938 -41.812 1 84.06 251 ARG B N 1
ATOM 4813 C CA . ARG B 1 251 ? 8.57 -116.25 -41.844 1 84.06 251 ARG B CA 1
ATOM 4814 C C . ARG B 1 251 ? 8.438 -116.75 -43.25 1 84.06 251 ARG B C 1
ATOM 4816 O O . ARG B 1 251 ? 8.398 -118 -43.438 1 84.06 251 ARG B O 1
ATOM 4823 N N . ALA B 1 252 ? 8.414 -115.812 -44.156 1 80.69 252 ALA B N 1
ATOM 4824 C CA . ALA B 1 252 ? 8.211 -116.25 -45.562 1 80.69 252 ALA B CA 1
ATOM 4825 C C . ALA B 1 252 ? 9.531 -116.625 -46.219 1 80.69 252 ALA B C 1
ATOM 4827 O O . ALA B 1 252 ? 9.555 -117.062 -47.375 1 80.69 252 ALA B O 1
ATOM 4828 N N . GLY B 1 253 ? 10.703 -116.562 -45.5 1 80.44 253 GLY B N 1
ATOM 4829 C CA . GLY B 1 253 ? 12.008 -117.062 -45.969 1 80.44 253 GLY B CA 1
ATOM 4830 C C . GLY B 1 253 ? 12.578 -116.25 -47.094 1 80.44 253 GLY B C 1
ATOM 4831 O O . GLY B 1 253 ? 12.664 -115.062 -47.031 1 80.44 253 GLY B O 1
ATOM 4832 N N . GLU B 1 254 ? 12.789 -116.938 -48.281 1 78.44 254 GLU B N 1
ATOM 4833 C CA . GLU B 1 254 ? 13.453 -116.312 -49.406 1 78.44 254 GLU B CA 1
ATOM 4834 C C . GLU B 1 254 ? 12.492 -115.438 -50.188 1 78.44 254 GLU B C 1
ATOM 4836 O O . GLU B 1 254 ? 12.906 -114.438 -50.812 1 78.44 254 GLU B O 1
ATOM 4841 N N . GLN B 1 255 ? 11.211 -115.688 -50.125 1 76.25 255 GLN B N 1
ATOM 4842 C CA . GLN B 1 255 ? 10.211 -114.938 -50.875 1 76.25 255 GLN B CA 1
ATOM 4843 C C . GLN B 1 255 ? 9.883 -113.625 -50.156 1 76.25 255 GLN B C 1
ATOM 4845 O O . GLN B 1 255 ? 9.305 -112.75 -50.781 1 76.25 255 GLN B O 1
ATOM 4850 N N . GLY B 1 256 ? 10.414 -113.562 -48.938 1 82.06 256 GLY B N 1
ATOM 4851 C CA . GLY B 1 256 ? 10.07 -112.438 -48.156 1 82.06 256 GLY B CA 1
ATOM 4852 C C . GLY B 1 256 ? 11.211 -111.438 -48.031 1 82.06 256 GLY B C 1
ATOM 4853 O O . GLY B 1 256 ? 11.094 -110.438 -47.344 1 82.06 256 GLY B O 1
ATOM 4854 N N . ARG B 1 257 ? 12.219 -111.625 -48.625 1 85.88 257 ARG B N 1
ATOM 4855 C CA . ARG B 1 257 ? 13.414 -110.812 -48.469 1 85.88 257 ARG B CA 1
ATOM 4856 C C . ARG B 1 257 ? 13.148 -109.375 -48.906 1 85.88 257 ARG B C 1
ATOM 4858 O O . ARG B 1 257 ? 13.594 -108.438 -48.281 1 85.88 257 ARG B O 1
ATOM 4865 N N . GLY B 1 258 ? 12.445 -109.125 -50.031 1 83.12 258 GLY B N 1
ATOM 4866 C CA . GLY B 1 258 ? 12.109 -107.812 -50.5 1 83.12 258 GLY B CA 1
ATOM 4867 C C . GLY B 1 258 ? 11.219 -107 -49.531 1 83.12 258 GLY B C 1
ATOM 4868 O O . GLY B 1 258 ? 11.43 -105.812 -49.312 1 83.12 258 GLY B O 1
ATOM 4869 N N . PHE B 1 259 ? 10.32 -107.812 -48.875 1 85.31 259 PHE B N 1
ATOM 4870 C CA . PHE B 1 259 ? 9.383 -107.188 -47.938 1 85.31 259 PHE B CA 1
ATOM 4871 C C . PHE B 1 259 ? 10.07 -106.812 -46.625 1 85.31 259 PHE B C 1
ATOM 4873 O O . PHE B 1 259 ? 9.734 -105.875 -46 1 85.31 259 PHE B O 1
ATOM 4880 N N . ALA B 1 260 ? 11 -107.688 -46.281 1 88.5 260 ALA B N 1
ATOM 4881 C CA . ALA B 1 260 ? 11.75 -107.375 -45.062 1 88.5 260 ALA B CA 1
ATOM 4882 C C . ALA B 1 260 ? 12.5 -106.062 -45.125 1 88.5 260 ALA B C 1
ATOM 4884 O O . ALA B 1 260 ? 12.57 -105.312 -44.156 1 88.5 260 ALA B O 1
ATOM 4885 N N . VAL B 1 261 ? 12.945 -105.688 -46.344 1 90.25 261 VAL B N 1
ATOM 4886 C CA . VAL B 1 261 ? 13.68 -104.438 -46.562 1 90.25 261 VAL B CA 1
ATOM 4887 C C . VAL B 1 261 ? 12.727 -103.25 -46.5 1 90.25 261 VAL B C 1
ATOM 4889 O O . VAL B 1 261 ? 13.023 -102.25 -45.844 1 90.25 261 VAL B O 1
ATOM 4892 N N . VAL B 1 262 ? 11.617 -103.438 -47.062 1 91.25 262 VAL B N 1
ATOM 4893 C CA . VAL B 1 262 ? 10.617 -102.375 -47.031 1 91.25 262 VAL B CA 1
ATOM 4894 C C . VAL B 1 262 ? 10.117 -102.188 -45.594 1 91.25 262 VAL B C 1
ATOM 4896 O O . VAL B 1 262 ? 9.992 -101.062 -45.125 1 91.25 262 VAL B O 1
ATOM 4899 N N . ALA B 1 263 ? 9.867 -103.25 -44.906 1 92.81 263 ALA B N 1
ATOM 4900 C CA . ALA B 1 263 ? 9.383 -103.188 -43.531 1 92.81 263 ALA B CA 1
ATOM 4901 C C . ALA B 1 263 ? 10.406 -102.5 -42.625 1 92.81 263 ALA B C 1
ATOM 4903 O O . ALA B 1 263 ? 10.039 -101.688 -41.781 1 92.81 263 ALA B O 1
ATOM 4904 N N . SER B 1 264 ? 11.648 -102.75 -42.875 1 93.75 264 SER B N 1
ATOM 4905 C CA . SER B 1 264 ? 12.703 -102.125 -42.062 1 93.75 264 SER B CA 1
ATOM 4906 C C . SER B 1 264 ? 12.805 -100.688 -42.344 1 93.75 264 SER B C 1
ATOM 4908 O O . SER B 1 264 ? 13 -99.875 -41.406 1 93.75 264 SER B O 1
ATOM 4910 N N . GLU B 1 265 ? 12.602 -100.312 -43.562 1 95 265 GLU B N 1
ATOM 4911 C CA . GLU B 1 265 ? 12.68 -98.938 -43.906 1 95 265 GLU B CA 1
ATOM 4912 C C . GLU B 1 265 ? 11.484 -98.125 -43.375 1 95 265 GLU B C 1
ATOM 4914 O O . GLU B 1 265 ? 11.633 -97 -42.875 1 95 265 GLU B O 1
ATOM 4919 N N . VAL B 1 266 ? 10.344 -98.688 -43.438 1 95.94 266 VAL B N 1
ATOM 4920 C CA . VAL B 1 266 ? 9.141 -98.062 -42.906 1 95.94 266 VAL B CA 1
ATOM 4921 C C . VAL B 1 266 ? 9.266 -97.938 -41.375 1 95.94 266 VAL B C 1
ATOM 4923 O O . VAL B 1 266 ? 8.844 -96.875 -40.812 1 95.94 266 VAL B O 1
ATOM 4926 N N . ARG B 1 267 ? 9.844 -98.875 -40.781 1 95.62 267 ARG B N 1
ATOM 4927 C CA . ARG B 1 267 ? 10.062 -98.812 -39.344 1 95.62 267 ARG B CA 1
ATOM 4928 C C . ARG B 1 267 ? 10.992 -97.688 -39 1 95.62 267 ARG B C 1
ATOM 4930 O O . ARG B 1 267 ? 10.727 -96.875 -38.062 1 95.62 267 ARG B O 1
ATOM 4937 N N . ASN B 1 268 ? 12.008 -97.438 -39.75 1 96.19 268 ASN B N 1
ATOM 4938 C CA . ASN B 1 268 ? 12.953 -96.375 -39.562 1 96.19 268 ASN B CA 1
ATOM 4939 C C . ASN B 1 268 ? 12.289 -95 -39.75 1 96.19 268 ASN B C 1
ATOM 4941 O O . ASN B 1 268 ? 12.508 -94.062 -38.969 1 96.19 268 ASN B O 1
ATOM 4945 N N . LEU B 1 269 ? 11.508 -94.938 -40.719 1 96.31 269 LEU B N 1
ATOM 4946 C CA . LEU B 1 269 ? 10.805 -93.688 -41 1 96.31 269 LEU B CA 1
ATOM 4947 C C . LEU B 1 269 ? 9.797 -93.375 -39.875 1 96.31 269 LEU B C 1
ATOM 4949 O O . LEU B 1 269 ? 9.648 -92.25 -39.5 1 96.31 269 LEU B O 1
ATOM 4953 N N . ALA B 1 270 ? 9.164 -94.375 -39.438 1 96.62 270 ALA B N 1
ATOM 4954 C CA . ALA B 1 270 ? 8.211 -94.188 -38.344 1 96.62 270 ALA B CA 1
ATOM 4955 C C . ALA B 1 270 ? 8.906 -93.688 -37.062 1 96.62 270 ALA B C 1
ATOM 4957 O O . ALA B 1 270 ? 8.398 -92.812 -36.375 1 96.62 270 ALA B O 1
ATOM 4958 N N . GLN B 1 271 ? 10.047 -94.25 -36.844 1 96.19 271 GLN B N 1
ATOM 4959 C CA . GLN B 1 271 ? 10.82 -93.812 -35.656 1 96.19 271 GLN B CA 1
ATOM 4960 C C . GLN B 1 271 ? 11.305 -92.375 -35.812 1 96.19 271 GLN B C 1
ATOM 4962 O O . GLN B 1 271 ? 11.281 -91.625 -34.844 1 96.19 271 GLN B O 1
ATOM 4967 N N . ARG B 1 272 ? 11.656 -92.062 -36.938 1 96.19 272 ARG B N 1
ATOM 4968 C CA . ARG B 1 272 ? 12.094 -90.688 -37.188 1 96.19 272 ARG B CA 1
ATOM 4969 C C . ARG B 1 272 ? 10.938 -89.688 -37.031 1 96.19 272 ARG B C 1
ATOM 4971 O O . ARG B 1 272 ? 11.117 -88.562 -36.5 1 96.19 272 ARG B O 1
ATOM 4978 N N . SER B 1 273 ? 9.812 -90.062 -37.5 1 96.69 273 SER B N 1
ATOM 4979 C CA . SER B 1 273 ? 8.625 -89.188 -37.375 1 96.69 273 SER B CA 1
ATOM 4980 C C . SER B 1 273 ? 8.219 -89.062 -35.906 1 96.69 273 SER B C 1
ATOM 4982 O O . SER B 1 273 ? 7.824 -87.938 -35.5 1 96.69 273 SER B O 1
ATOM 4984 N N . ALA B 1 274 ? 8.328 -90.125 -35.188 1 96 274 ALA B N 1
ATOM 4985 C CA . ALA B 1 274 ? 8.016 -90.062 -33.75 1 96 274 ALA B CA 1
ATOM 4986 C C . ALA B 1 274 ? 8.969 -89.125 -33.031 1 96 274 ALA B C 1
ATOM 4988 O O . ALA B 1 274 ? 8.547 -88.375 -32.125 1 96 274 ALA B O 1
ATOM 4989 N N . LEU B 1 275 ? 10.227 -89.125 -33.406 1 96.88 275 LEU B N 1
ATOM 4990 C CA . LEU B 1 275 ? 11.219 -88.25 -32.781 1 96.88 275 LEU B CA 1
ATOM 4991 C C . LEU B 1 275 ? 10.945 -86.812 -33.156 1 96.88 275 LEU B C 1
ATOM 4993 O O . LEU B 1 275 ? 11.078 -85.938 -32.312 1 96.88 275 LEU B O 1
ATOM 4997 N N . ALA B 1 276 ? 10.578 -86.625 -34.312 1 96.38 276 ALA B N 1
ATOM 4998 C CA . ALA B 1 276 ? 10.234 -85.25 -34.75 1 96.38 276 ALA B CA 1
ATOM 4999 C C . ALA B 1 276 ? 9 -84.75 -34.031 1 96.38 276 ALA B C 1
ATOM 5001 O O . ALA B 1 276 ? 8.977 -83.562 -33.594 1 96.38 276 ALA B O 1
ATOM 5002 N N . ALA B 1 277 ? 8.023 -85.562 -33.844 1 95.69 277 ALA B N 1
ATOM 5003 C CA . ALA B 1 277 ? 6.809 -85.125 -33.125 1 95.69 277 ALA B CA 1
ATOM 5004 C C . ALA B 1 277 ? 7.117 -84.812 -31.672 1 95.69 277 ALA B C 1
ATOM 5006 O O . ALA B 1 277 ? 6.562 -83.812 -31.141 1 95.69 277 ALA B O 1
ATOM 5007 N N . LYS B 1 278 ? 7.996 -85.562 -31.125 1 95.38 278 LYS B N 1
ATOM 5008 C CA . LYS B 1 278 ? 8.383 -85.312 -29.75 1 95.38 278 LYS B CA 1
ATOM 5009 C C . LYS B 1 278 ? 9.133 -84 -29.625 1 95.38 278 LYS B C 1
ATOM 5011 O O . LYS B 1 278 ? 8.977 -83.25 -28.641 1 95.38 278 LYS B O 1
ATOM 5016 N N . GLU B 1 279 ? 9.883 -83.688 -30.609 1 96.31 279 GLU B N 1
ATOM 5017 C CA . GLU B 1 279 ? 10.602 -82.438 -30.625 1 96.31 279 GLU B CA 1
ATOM 5018 C C . GLU B 1 279 ? 9.633 -81.25 -30.75 1 96.31 279 GLU B C 1
ATOM 5020 O O . GLU B 1 279 ? 9.805 -80.188 -30.094 1 96.31 279 GLU B O 1
ATOM 5025 N N . ILE B 1 280 ? 8.688 -81.375 -31.516 1 95.88 280 ILE B N 1
ATOM 5026 C CA . ILE B 1 280 ? 7.68 -80.312 -31.688 1 95.88 280 ILE B CA 1
ATOM 5027 C C . ILE B 1 280 ? 6.949 -80.062 -30.359 1 95.88 280 ILE B C 1
ATOM 5029 O O . ILE B 1 280 ? 6.699 -78.938 -29.953 1 95.88 280 ILE B O 1
ATOM 5033 N N . GLU B 1 281 ? 6.613 -81.188 -29.719 1 94 281 GLU B N 1
ATOM 5034 C CA . GLU B 1 281 ? 5.922 -81.125 -28.438 1 94 281 GLU B CA 1
ATOM 5035 C C . GLU B 1 281 ? 6.734 -80.312 -27.422 1 94 281 GLU B C 1
ATOM 5037 O O . GLU B 1 281 ? 6.18 -79.5 -26.672 1 94 281 GLU B O 1
ATOM 5042 N N . THR B 1 282 ? 8.047 -80.5 -27.406 1 94.81 282 THR B N 1
ATOM 5043 C CA . THR B 1 282 ? 8.93 -79.812 -26.484 1 94.81 282 THR B CA 1
ATOM 5044 C C . THR B 1 282 ? 8.984 -78.312 -26.812 1 94.81 282 THR B C 1
ATOM 5046 O O . THR B 1 282 ? 8.867 -77.5 -25.922 1 94.81 282 THR B O 1
ATOM 5049 N N . LEU B 1 283 ? 9.062 -78 -28.047 1 94.06 283 LEU B N 1
ATOM 5050 C CA . LEU B 1 283 ? 9.133 -76.625 -28.484 1 94.06 283 LEU B CA 1
ATOM 5051 C C . LEU B 1 283 ? 7.82 -75.938 -28.203 1 94.06 283 LEU B C 1
ATOM 5053 O O . LEU B 1 283 ? 7.82 -74.75 -27.828 1 94.06 283 LEU B O 1
ATOM 5057 N N . LEU B 1 284 ? 6.77 -76.625 -28.359 1 93.19 284 LEU B N 1
ATOM 5058 C CA . LEU B 1 284 ? 5.457 -76.062 -28.141 1 93.19 284 LEU B CA 1
ATOM 5059 C C . LEU B 1 284 ? 5.227 -75.75 -26.656 1 93.19 284 LEU B C 1
ATOM 5061 O O . LEU B 1 284 ? 4.613 -74.75 -26.297 1 93.19 284 LEU B O 1
ATOM 5065 N N . LYS B 1 285 ? 5.672 -76.688 -25.875 1 91.75 285 LYS B N 1
ATOM 5066 C CA . LYS B 1 285 ? 5.555 -76.438 -24.438 1 91.75 285 LYS B CA 1
ATOM 5067 C C . LYS B 1 285 ? 6.328 -75.25 -24 1 91.75 285 LYS B C 1
ATOM 5069 O O . LYS B 1 285 ? 5.828 -74.438 -23.219 1 91.75 285 LYS B O 1
ATOM 5074 N N . GLU B 1 286 ? 7.473 -75.062 -24.578 1 91.56 286 GLU B N 1
ATOM 5075 C CA . GLU B 1 286 ? 8.281 -73.875 -24.297 1 91.56 286 GLU B CA 1
ATOM 5076 C C . GLU B 1 286 ? 7.609 -72.562 -24.812 1 91.56 286 GLU B C 1
ATOM 5078 O O . GLU B 1 286 ? 7.629 -71.562 -24.156 1 91.56 286 GLU B O 1
ATOM 5083 N N . SER B 1 287 ? 7.012 -72.688 -25.938 1 90.12 287 SER B N 1
ATOM 5084 C CA . SER B 1 287 ? 6.348 -71.562 -26.547 1 90.12 287 SER B CA 1
ATOM 5085 C C . SER B 1 287 ? 5.145 -71.125 -25.719 1 90.12 287 SER B C 1
ATOM 5087 O O . SER B 1 287 ? 4.949 -69.938 -25.5 1 90.12 287 SER B O 1
ATOM 5089 N N . VAL B 1 288 ? 4.387 -72.125 -25.312 1 89.94 288 VAL B N 1
ATOM 5090 C CA . VAL B 1 288 ? 3.201 -71.812 -24.516 1 89.94 288 VAL B CA 1
ATOM 5091 C C . VAL B 1 288 ? 3.615 -71.125 -23.203 1 89.94 288 VAL B C 1
ATOM 5093 O O . VAL B 1 288 ? 2.963 -70.188 -22.734 1 89.94 288 VAL B O 1
ATOM 5096 N N . ASP B 1 289 ? 4.746 -71.562 -22.609 1 92.56 289 ASP B N 1
ATOM 5097 C CA . ASP B 1 289 ? 5.262 -70.938 -21.375 1 92.56 289 ASP B CA 1
ATOM 5098 C C . ASP B 1 289 ? 5.699 -69.5 -21.625 1 92.56 289 ASP B C 1
ATOM 5100 O O . ASP B 1 289 ? 5.418 -68.625 -20.812 1 92.56 289 ASP B O 1
ATOM 5104 N N . ASN B 1 290 ? 6.289 -69.312 -22.734 1 90.81 290 ASN B N 1
ATOM 5105 C CA . ASN B 1 290 ? 6.723 -67.938 -23.094 1 90.81 290 ASN B CA 1
ATOM 5106 C C . ASN B 1 290 ? 5.535 -67 -23.344 1 90.81 290 ASN B C 1
ATOM 5108 O O . ASN B 1 290 ? 5.559 -65.875 -22.969 1 90.81 290 ASN B O 1
ATOM 5112 N N . ILE B 1 291 ? 4.523 -67.5 -23.938 1 90.12 291 ILE B N 1
ATOM 5113 C CA . ILE B 1 291 ? 3.32 -66.75 -24.203 1 90.12 291 ILE B CA 1
ATOM 5114 C C . ILE B 1 291 ? 2.676 -66.312 -22.875 1 90.12 291 ILE B C 1
ATOM 5116 O O . ILE B 1 291 ? 2.242 -65.188 -22.719 1 90.12 291 ILE B O 1
ATOM 5120 N N . HIS B 1 292 ? 2.699 -67.312 -21.953 1 90.94 292 HIS B N 1
ATOM 5121 C CA . HIS B 1 292 ? 2.131 -67 -20.641 1 90.94 292 HIS B CA 1
ATOM 5122 C C . HIS B 1 292 ? 2.91 -65.875 -19.938 1 90.94 292 HIS B C 1
ATOM 5124 O O . HIS B 1 292 ? 2.318 -64.938 -19.422 1 90.94 292 HIS B O 1
ATOM 5130 N N . THR B 1 293 ? 4.207 -66 -19.984 1 91.06 293 THR B N 1
ATOM 5131 C CA . THR B 1 293 ? 5.059 -64.938 -19.375 1 91.06 293 THR B CA 1
ATOM 5132 C C . THR B 1 293 ? 4.887 -63.625 -20.078 1 91.06 293 THR B C 1
ATOM 5134 O O . THR B 1 293 ? 4.777 -62.562 -19.438 1 91.06 293 THR B O 1
ATOM 5137 N N . GLY B 1 294 ? 4.832 -63.656 -21.328 1 90.5 294 GLY B N 1
ATOM 5138 C CA . GLY B 1 294 ? 4.605 -62.438 -22.109 1 90.5 294 GLY B CA 1
ATOM 5139 C C . GLY B 1 294 ? 3.264 -61.781 -21.812 1 90.5 294 GLY B C 1
ATOM 5140 O O . GLY B 1 294 ? 3.176 -60.562 -21.688 1 90.5 294 GLY B O 1
ATOM 5141 N N . SER B 1 295 ? 2.264 -62.625 -21.734 1 91.56 295 SER B N 1
ATOM 5142 C CA . SER B 1 295 ? 0.924 -62.125 -21.453 1 91.56 295 SER B CA 1
ATOM 5143 C C . SER B 1 295 ? 0.867 -61.438 -20.094 1 91.56 295 SER B C 1
ATOM 5145 O O . SER B 1 295 ? 0.199 -60.406 -19.953 1 91.56 295 SER B O 1
ATOM 5147 N N . GLU B 1 296 ? 1.615 -61.938 -19.109 1 94.12 296 GLU B N 1
ATOM 5148 C CA . GLU B 1 296 ? 1.674 -61.312 -17.781 1 94.12 296 GLU B CA 1
ATOM 5149 C C . GLU B 1 296 ? 2.369 -59.938 -17.844 1 94.12 296 GLU B C 1
ATOM 5151 O O . GLU B 1 296 ? 1.944 -59 -17.188 1 94.12 296 GLU B O 1
ATOM 5156 N N . GLN B 1 297 ? 3.387 -59.906 -18.656 1 93.12 297 GLN B N 1
ATOM 5157 C CA . GLN B 1 297 ? 4.117 -58.656 -18.797 1 93.12 297 GLN B CA 1
ATOM 5158 C C . GLN B 1 297 ? 3.277 -57.594 -19.516 1 93.12 297 GLN B C 1
ATOM 5160 O O . GLN B 1 297 ? 3.33 -56.406 -19.188 1 93.12 297 GLN B O 1
ATOM 5165 N N . VAL B 1 298 ? 2.527 -57.969 -20.484 1 92.62 298 VAL B N 1
ATOM 5166 C CA . VAL B 1 298 ? 1.645 -57.062 -21.203 1 92.62 298 VAL B CA 1
ATOM 5167 C C . VAL B 1 298 ? 0.567 -56.531 -20.266 1 92.62 298 VAL B C 1
ATOM 5169 O O . VAL B 1 298 ? 0.214 -55.344 -20.312 1 92.62 298 VAL B O 1
ATOM 5172 N N . LYS B 1 299 ? 0.108 -57.406 -19.422 1 92.38 299 LYS B N 1
ATOM 5173 C CA . LYS B 1 299 ? -0.893 -57 -18.453 1 92.38 299 LYS B CA 1
ATOM 5174 C C . LYS B 1 299 ? -0.34 -55.938 -17.516 1 92.38 299 LYS B C 1
ATOM 5176 O O . LYS B 1 299 ? -1.02 -54.938 -17.219 1 92.38 299 LYS B O 1
ATOM 5181 N N . LYS B 1 300 ? 0.841 -56.094 -17.094 1 93.56 300 LYS B N 1
ATOM 5182 C CA . LYS B 1 300 ? 1.492 -55.094 -16.234 1 93.56 300 LYS B CA 1
ATOM 5183 C C . LYS B 1 300 ? 1.669 -53.781 -16.969 1 93.56 300 LYS B C 1
ATOM 5185 O O . LYS B 1 300 ? 1.486 -52.719 -16.359 1 93.56 300 LYS B O 1
ATOM 5190 N N . ALA B 1 301 ? 2.012 -53.844 -18.203 1 92.25 301 ALA B N 1
ATOM 5191 C CA . ALA B 1 301 ? 2.152 -52.625 -19 1 92.25 301 ALA B CA 1
ATOM 5192 C C . ALA B 1 301 ? 0.816 -51.875 -19.125 1 92.25 301 ALA B C 1
ATOM 5194 O O . ALA B 1 301 ? 0.761 -50.656 -19.031 1 92.25 301 ALA B O 1
ATOM 5195 N N . GLY B 1 302 ? -0.169 -52.688 -19.359 1 92 302 GLY B N 1
ATOM 5196 C CA . GLY B 1 302 ? -1.496 -52.094 -19.422 1 92 302 GLY B CA 1
ATOM 5197 C C . GLY B 1 302 ? -1.926 -51.438 -18.125 1 92 302 GLY B C 1
ATOM 5198 O O . GLY B 1 302 ? -2.5 -50.344 -18.125 1 92 302 GLY B O 1
ATOM 5199 N N . GLU B 1 303 ? -1.647 -52.062 -16.969 1 93.75 303 GLU B N 1
ATOM 5200 C CA . GLU B 1 303 ? -1.94 -51.5 -15.664 1 93.75 303 GLU B CA 1
ATOM 5201 C C . GLU B 1 303 ? -1.156 -50.188 -15.438 1 93.75 303 GLU B C 1
ATOM 5203 O O . GLU B 1 303 ? -1.686 -49.25 -14.883 1 93.75 303 GLU B O 1
ATOM 5208 N N . ALA B 1 304 ? 0.044 -50.219 -15.891 1 93.06 304 ALA B N 1
ATOM 5209 C CA . ALA B 1 304 ? 0.872 -49.031 -15.781 1 93.06 304 ALA B CA 1
ATOM 5210 C C . ALA B 1 304 ? 0.274 -47.875 -16.578 1 93.06 304 ALA B C 1
ATOM 5212 O O . ALA B 1 304 ? 0.228 -46.719 -16.094 1 93.06 304 ALA B O 1
ATOM 5213 N N . MET B 1 305 ? -0.22 -48.156 -17.766 1 92.19 305 MET B N 1
ATOM 5214 C CA . MET B 1 305 ? -0.85 -47.156 -18.578 1 92.19 305 MET B CA 1
ATOM 5215 C C . MET B 1 305 ? -2.082 -46.562 -17.891 1 92.19 305 MET B C 1
ATOM 5217 O O . MET B 1 305 ? -2.312 -45.344 -17.938 1 92.19 305 MET B O 1
ATOM 5221 N N . GLY B 1 306 ? -2.783 -47.406 -17.234 1 93.38 306 GLY B N 1
ATOM 5222 C CA . GLY B 1 306 ? -3.947 -46.938 -16.484 1 93.38 306 GLY B CA 1
ATOM 5223 C C . GLY B 1 306 ? -3.592 -46.062 -15.312 1 93.38 306 GLY B C 1
ATOM 5224 O O . GLY B 1 306 ? -4.227 -45 -15.109 1 93.38 306 GLY B O 1
ATOM 5225 N N . GLU B 1 307 ? -2.582 -46.406 -14.602 1 93.75 307 GLU B N 1
ATOM 5226 C CA . GLU B 1 307 ? -2.121 -45.625 -13.469 1 93.75 307 GLU B CA 1
ATOM 5227 C C . GLU B 1 307 ? -1.606 -44.25 -13.938 1 93.75 307 GLU B C 1
ATOM 5229 O O . GLU B 1 307 ? -1.847 -43.25 -13.281 1 93.75 307 GLU B O 1
ATOM 5234 N N . ILE B 1 308 ? -0.982 -44.281 -15 1 92.19 308 ILE B N 1
ATOM 5235 C CA . ILE B 1 308 ? -0.438 -43.031 -15.547 1 92.19 308 ILE B CA 1
ATOM 5236 C C . ILE B 1 308 ? -1.579 -42.125 -15.984 1 92.19 308 ILE B C 1
ATOM 5238 O O . ILE B 1 308 ? -1.536 -40.906 -15.742 1 92.19 308 ILE B O 1
ATOM 5242 N N . LEU B 1 309 ? -2.525 -42.688 -16.609 1 92.19 309 LEU B N 1
ATOM 5243 C CA . LEU B 1 309 ? -3.689 -41.906 -17.031 1 92.19 309 LEU B CA 1
ATOM 5244 C C . LEU B 1 309 ? -4.34 -41.219 -15.828 1 92.19 309 LEU B C 1
ATOM 5246 O O . LEU B 1 309 ? -4.66 -40.031 -15.891 1 92.19 309 LEU B O 1
ATOM 5250 N N . ASP B 1 310 ? -4.406 -41.906 -14.711 1 94.12 310 ASP B N 1
ATOM 5251 C CA . ASP B 1 310 ? -4.996 -41.344 -13.5 1 94.12 310 ASP B CA 1
ATOM 5252 C C . ASP B 1 310 ? -4.152 -40.188 -12.953 1 94.12 310 ASP B C 1
ATOM 5254 O O . ASP B 1 310 ? -4.684 -39.125 -12.602 1 94.12 310 ASP B O 1
ATOM 5258 N N . ALA B 1 311 ? -2.926 -40.406 -12.93 1 93.38 311 ALA B N 1
ATOM 5259 C CA . ALA B 1 311 ? -2.012 -39.406 -12.406 1 93.38 311 ALA B CA 1
ATOM 5260 C C . ALA B 1 311 ? -2.041 -38.156 -13.258 1 93.38 311 ALA B C 1
ATOM 5262 O O . ALA B 1 311 ? -2.084 -37.031 -12.734 1 93.38 311 ALA B O 1
ATOM 5263 N N . VAL B 1 312 ? -2.045 -38.281 -14.531 1 93.75 312 VAL B N 1
ATOM 5264 C CA . VAL B 1 312 ? -2 -37.156 -15.453 1 93.75 312 VAL B CA 1
ATOM 5265 C C . VAL B 1 312 ? -3.312 -36.375 -15.391 1 93.75 312 VAL B C 1
ATOM 5267 O O . VAL B 1 312 ? -3.32 -35.156 -15.492 1 93.75 312 VAL B O 1
ATOM 5270 N N . MET B 1 313 ? -4.348 -37.062 -15.211 1 94.25 313 MET B N 1
ATOM 5271 C CA . MET B 1 313 ? -5.633 -36.375 -15.055 1 94.25 313 MET B CA 1
ATOM 5272 C C . MET B 1 313 ? -5.656 -35.531 -13.789 1 94.25 313 MET B C 1
ATOM 5274 O O . MET B 1 313 ? -6.18 -34.406 -13.781 1 94.25 313 MET B O 1
ATOM 5278 N N . GLN B 1 314 ? -5.082 -36.094 -12.773 1 95.56 314 GLN B N 1
ATOM 5279 C CA . GLN B 1 314 ? -4.996 -35.344 -11.531 1 95.56 314 GLN B CA 1
ATOM 5280 C C . GLN B 1 314 ? -4.129 -34.094 -11.695 1 95.56 314 GLN B C 1
ATOM 5282 O O . GLN B 1 314 ? -4.469 -33 -11.188 1 95.56 314 GLN B O 1
ATOM 5287 N N . VAL B 1 315 ? -3.061 -34.219 -12.383 1 95.19 315 VAL B N 1
ATOM 5288 C CA . VAL B 1 315 ? -2.184 -33.094 -12.656 1 95.19 315 VAL B CA 1
ATOM 5289 C C . VAL B 1 315 ? -2.947 -32 -13.43 1 95.19 315 VAL B C 1
ATOM 5291 O O . VAL B 1 315 ? -2.844 -30.828 -13.133 1 95.19 315 VAL B O 1
ATOM 5294 N N . ASN B 1 316 ? -3.645 -32.438 -14.375 1 95.62 316 ASN B N 1
ATOM 5295 C CA . ASN B 1 316 ? -4.43 -31.516 -15.172 1 95.62 316 ASN B CA 1
ATOM 5296 C C . ASN B 1 316 ? -5.41 -30.719 -14.305 1 95.62 316 ASN B C 1
ATOM 5298 O O . ASN B 1 316 ? -5.586 -29.516 -14.492 1 95.62 316 ASN B O 1
ATOM 5302 N N . ASN B 1 317 ? -6.02 -31.328 -13.344 1 96.5 317 ASN B N 1
ATOM 5303 C CA . ASN B 1 317 ? -6.922 -30.656 -12.422 1 96.5 317 ASN B CA 1
ATOM 5304 C C . ASN B 1 317 ? -6.184 -29.625 -11.562 1 96.5 317 ASN B C 1
ATOM 5306 O O . ASN B 1 317 ? -6.676 -28.516 -11.359 1 96.5 317 ASN B O 1
ATOM 5310 N N . ILE B 1 318 ? -5.082 -30.062 -11.148 1 96.88 318 ILE B N 1
ATOM 5311 C CA . ILE B 1 318 ? -4.277 -29.172 -10.32 1 96.88 318 ILE B CA 1
ATOM 5312 C C . ILE B 1 318 ? -3.881 -27.938 -11.125 1 96.88 318 ILE B C 1
ATOM 5314 O O . ILE B 1 318 ? -3.871 -26.828 -10.594 1 96.88 318 ILE B O 1
ATOM 5318 N N . MET B 1 319 ? -3.553 -28.156 -12.367 1 96.62 319 MET B N 1
ATOM 5319 C CA . MET B 1 319 ? -3.199 -27.031 -13.227 1 96.62 319 MET B CA 1
ATOM 5320 C C . MET B 1 319 ? -4.387 -26.094 -13.398 1 96.62 319 MET B C 1
ATOM 5322 O O . MET B 1 319 ? -4.211 -24.875 -13.477 1 96.62 319 MET B O 1
ATOM 5326 N N . GLY B 1 320 ? -5.527 -26.672 -13.461 1 96.75 320 GLY B N 1
ATOM 5327 C CA . GLY B 1 320 ? -6.715 -25.844 -13.461 1 96.75 320 GLY B CA 1
ATOM 5328 C C . GLY B 1 320 ? -6.852 -25 -12.211 1 96.75 320 GLY B C 1
ATOM 5329 O O . GLY B 1 320 ? -7.184 -23.812 -12.289 1 96.75 320 GLY B O 1
ATOM 5330 N N . ASP B 1 321 ? -6.547 -25.531 -11.109 1 97.12 321 ASP B N 1
ATOM 5331 C CA . ASP B 1 321 ? -6.594 -24.812 -9.836 1 97.12 321 ASP B CA 1
ATOM 5332 C C . ASP B 1 321 ? -5.562 -23.688 -9.805 1 97.12 321 ASP B C 1
ATOM 5334 O O . ASP B 1 321 ? -5.852 -22.594 -9.336 1 97.12 321 ASP B O 1
ATOM 5338 N N . ILE B 1 322 ? -4.461 -23.938 -10.297 1 96.88 322 ILE B N 1
ATOM 5339 C CA . ILE B 1 322 ? -3.387 -22.938 -10.305 1 96.88 322 ILE B CA 1
ATOM 5340 C C . ILE B 1 322 ? -3.756 -21.781 -11.234 1 96.88 322 ILE B C 1
ATOM 5342 O O . ILE B 1 322 ? -3.551 -20.625 -10.891 1 96.88 322 ILE B O 1
ATOM 5346 N N . ALA B 1 323 ? -4.23 -22.203 -12.344 1 96.75 323 ALA B N 1
ATOM 5347 C CA . ALA B 1 323 ? -4.676 -21.156 -13.273 1 96.75 323 ALA B CA 1
ATOM 5348 C C . ALA B 1 323 ? -5.734 -20.266 -12.625 1 96.75 323 ALA B C 1
ATOM 5350 O O . ALA B 1 323 ? -5.668 -19.047 -12.734 1 96.75 323 ALA B O 1
ATOM 5351 N N . ASN B 1 324 ? -6.684 -20.828 -11.969 1 96.75 324 ASN B N 1
ATOM 5352 C CA . ASN B 1 324 ? -7.727 -20.078 -11.281 1 96.75 324 ASN B CA 1
ATOM 5353 C C . ASN B 1 324 ? -7.148 -19.188 -10.18 1 96.75 324 ASN B C 1
ATOM 5355 O O . ASN B 1 324 ? -7.523 -18.031 -10.062 1 96.75 324 ASN B O 1
ATOM 5359 N N . ALA B 1 325 ? -6.316 -19.781 -9.43 1 96.56 325 ALA B N 1
ATOM 5360 C CA . ALA B 1 325 ? -5.66 -19.031 -8.367 1 96.56 325 ALA B CA 1
ATOM 5361 C C . ALA B 1 325 ? -4.867 -17.859 -8.938 1 96.56 325 ALA B C 1
ATOM 5363 O O . ALA B 1 325 ? -4.898 -16.75 -8.383 1 96.56 325 ALA B O 1
ATOM 5364 N N . SER B 1 326 ? -4.176 -18.078 -9.969 1 96.75 326 SER B N 1
ATOM 5365 C CA . SER B 1 326 ? -3.402 -17.031 -10.617 1 96.75 326 SER B CA 1
ATOM 5366 C C . SER B 1 326 ? -4.312 -15.922 -11.148 1 96.75 326 SER B C 1
ATOM 5368 O O . SER B 1 326 ? -3.961 -14.742 -11.102 1 96.75 326 SER B O 1
ATOM 5370 N N . GLY B 1 327 ? -5.449 -16.328 -11.641 1 95.5 327 GLY B N 1
ATOM 5371 C CA . GLY B 1 327 ? -6.434 -15.336 -12.039 1 95.5 327 GLY B CA 1
ATOM 5372 C C . GLY B 1 327 ? -6.91 -14.469 -10.883 1 95.5 327 GLY B C 1
ATOM 5373 O O . GLY B 1 327 ? -7.02 -13.25 -11.016 1 95.5 327 GLY B O 1
ATOM 5374 N N . GLU B 1 328 ? -7.176 -15.047 -9.766 1 95.19 328 GLU B N 1
ATOM 5375 C CA . GLU B 1 328 ? -7.57 -14.32 -8.562 1 95.19 328 GLU B CA 1
ATOM 5376 C C . GLU B 1 328 ? -6.453 -13.398 -8.086 1 95.19 328 GLU B C 1
ATOM 5378 O O . GLU B 1 328 ? -6.715 -12.266 -7.668 1 95.19 328 GLU B O 1
ATOM 5383 N N . GLN B 1 329 ? -5.309 -13.859 -8.156 1 95.06 329 GLN B N 1
ATOM 5384 C CA . GLN B 1 329 ? -4.156 -13.055 -7.766 1 95.06 329 GLN B CA 1
ATOM 5385 C C . GLN B 1 329 ? -4.023 -11.812 -8.648 1 95.06 329 GLN B C 1
ATOM 5387 O O . GLN B 1 329 ? -3.756 -10.719 -8.156 1 95.06 329 GLN B O 1
ATOM 5392 N N . SER B 1 330 ? -4.184 -12.094 -9.891 1 96.62 330 SER B N 1
ATOM 5393 C CA . SER B 1 330 ? -4.113 -10.969 -10.82 1 96.62 330 SER B CA 1
ATOM 5394 C C . SER B 1 330 ? -5.137 -9.898 -10.461 1 96.62 330 SER B C 1
ATOM 5396 O O . SER B 1 330 ? -4.824 -8.703 -10.484 1 96.62 330 SER B O 1
ATOM 5398 N N . LYS B 1 331 ? -6.312 -10.289 -10.102 1 94.88 331 LYS B N 1
ATOM 5399 C CA . LYS B 1 331 ? -7.344 -9.352 -9.672 1 94.88 331 LYS B CA 1
ATOM 5400 C C . LYS B 1 331 ? -6.934 -8.641 -8.383 1 94.88 331 LYS B C 1
ATOM 5402 O O . LYS B 1 331 ? -7.121 -7.43 -8.25 1 94.88 331 LYS B O 1
ATOM 5407 N N . GLY B 1 332 ? -6.426 -9.469 -7.477 1 94.56 332 GLY B N 1
ATOM 5408 C CA . GLY B 1 332 ? -5.949 -8.891 -6.234 1 94.56 332 GLY B CA 1
ATOM 5409 C C . GLY B 1 332 ? -4.848 -7.863 -6.438 1 94.56 332 GLY B C 1
ATOM 5410 O O . GLY B 1 332 ? -4.859 -6.797 -5.812 1 94.56 332 GLY B O 1
ATOM 5411 N N . ILE B 1 333 ? -3.965 -8.102 -7.281 1 95.06 333 ILE B N 1
ATOM 5412 C CA . ILE B 1 333 ? -2.873 -7.191 -7.609 1 95.06 333 ILE B CA 1
ATOM 5413 C C . ILE B 1 333 ? -3.436 -5.902 -8.203 1 95.06 333 ILE B C 1
ATOM 5415 O O . ILE B 1 333 ? -2.977 -4.805 -7.879 1 95.06 333 ILE B O 1
ATOM 5419 N N . GLY B 1 334 ? -4.402 -6.039 -9.062 1 93.88 334 GLY B N 1
ATOM 5420 C CA . GLY B 1 334 ? -5.059 -4.867 -9.617 1 93.88 334 GLY B CA 1
ATOM 5421 C C . GLY B 1 334 ? -5.68 -3.977 -8.555 1 93.88 334 GLY B C 1
ATOM 5422 O O . GLY B 1 334 ? -5.559 -2.752 -8.617 1 93.88 334 GLY B O 1
ATOM 5423 N N . GLN B 1 335 ? -6.297 -4.523 -7.605 1 92.44 335 GLN B N 1
ATOM 5424 C CA . GLN B 1 335 ? -6.926 -3.785 -6.516 1 92.44 335 GLN B CA 1
ATOM 5425 C C . GLN B 1 335 ? -5.887 -3.037 -5.684 1 92.44 335 GLN B C 1
ATOM 5427 O O . GLN B 1 335 ? -6.098 -1.881 -5.312 1 92.44 335 GLN B O 1
ATOM 5432 N N . VAL B 1 336 ? -4.816 -3.648 -5.41 1 93.12 336 VAL B N 1
ATOM 5433 C CA . VAL B 1 336 ? -3.744 -2.99 -4.668 1 93.12 336 VAL B CA 1
ATOM 5434 C C . VAL B 1 336 ? -3.172 -1.841 -5.492 1 93.12 336 VAL B C 1
ATOM 5436 O O . VAL B 1 336 ? -2.861 -0.775 -4.957 1 93.12 336 VAL B O 1
ATOM 5439 N N . GLY B 1 337 ? -3.072 -2.148 -6.781 1 92.81 337 GLY B N 1
ATOM 5440 C CA . GLY B 1 337 ? -2.617 -1.089 -7.668 1 92.81 337 GLY B CA 1
ATOM 5441 C C . GLY B 1 337 ? -3.48 0.157 -7.605 1 92.81 337 GLY B C 1
ATOM 5442 O O . GLY B 1 337 ? -2.963 1.275 -7.57 1 92.81 337 GLY B O 1
ATOM 5443 N N . ILE B 1 338 ? -4.723 0.045 -7.527 1 92.31 338 ILE B N 1
ATOM 5444 C CA . ILE B 1 338 ? -5.656 1.158 -7.418 1 92.31 338 ILE B CA 1
ATOM 5445 C C . ILE B 1 338 ? -5.457 1.872 -6.086 1 92.31 338 ILE B C 1
ATOM 5447 O O . ILE B 1 338 ? -5.379 3.102 -6.035 1 92.31 338 ILE B O 1
ATOM 5451 N N . ALA B 1 339 ? -5.367 1.084 -5.082 1 91.38 339 ALA B N 1
ATOM 5452 C CA . ALA B 1 339 ? -5.156 1.642 -3.748 1 91.38 339 ALA B CA 1
ATOM 5453 C C . ALA B 1 339 ? -3.852 2.428 -3.68 1 91.38 339 ALA B C 1
ATOM 5455 O O . ALA B 1 339 ? -3.805 3.516 -3.1 1 91.38 339 ALA B O 1
ATOM 5456 N N . VAL B 1 340 ? -2.836 1.989 -4.262 1 91.88 340 VAL B N 1
ATOM 5457 C CA . VAL B 1 340 ? -1.523 2.627 -4.27 1 91.88 340 VAL B CA 1
ATOM 5458 C C . VAL B 1 340 ? -1.595 3.945 -5.035 1 91.88 340 VAL B C 1
ATOM 5460 O O . VAL B 1 340 ? -1.006 4.945 -4.617 1 91.88 340 VAL B O 1
ATOM 5463 N N . ARG B 1 341 ? -2.307 3.973 -6.066 1 91 341 ARG B N 1
ATOM 5464 C CA . ARG B 1 341 ? -2.486 5.207 -6.82 1 91 341 ARG B CA 1
ATOM 5465 C C . ARG B 1 341 ? -3.211 6.258 -5.984 1 91 341 ARG B C 1
ATOM 5467 O O . ARG B 1 341 ? -2.85 7.438 -6.012 1 91 341 ARG B O 1
ATOM 5474 N N . GLN B 1 342 ? -4.164 5.852 -5.301 1 89.81 342 GLN B N 1
ATOM 5475 C CA . GLN B 1 342 ? -4.895 6.746 -4.406 1 89.81 342 GLN B CA 1
ATOM 5476 C C . GLN B 1 342 ? -3.984 7.289 -3.309 1 89.81 342 GLN B C 1
ATOM 5478 O O . GLN B 1 342 ? -4.004 8.484 -3.014 1 89.81 342 GLN B O 1
ATOM 5483 N N . MET B 1 343 ? -3.199 6.465 -2.781 1 88.94 343 MET B N 1
ATOM 5484 C CA . MET B 1 343 ? -2.271 6.863 -1.728 1 88.94 343 MET B CA 1
ATOM 5485 C C . MET B 1 343 ? -1.213 7.82 -2.266 1 88.94 343 MET B C 1
ATOM 5487 O O . MET B 1 343 ? -0.789 8.742 -1.566 1 88.94 343 MET B O 1
ATOM 5491 N N . ASP B 1 344 ? -0.796 7.602 -3.465 1 93.06 344 ASP B N 1
ATOM 5492 C CA . ASP B 1 344 ? 0.159 8.5 -4.109 1 93.06 344 ASP B CA 1
ATOM 5493 C C . ASP B 1 344 ? -0.436 9.891 -4.293 1 93.06 344 ASP B C 1
ATOM 5495 O O . ASP B 1 344 ? 0.24 10.898 -4.062 1 93.06 344 ASP B O 1
ATOM 5499 N N . ALA B 1 345 ? -1.679 9.938 -4.645 1 90.56 345 ALA B N 1
ATOM 5500 C CA . ALA B 1 345 ? -2.375 11.211 -4.785 1 90.56 345 ALA B CA 1
ATOM 5501 C C . ALA B 1 345 ? -2.459 11.938 -3.443 1 90.56 345 ALA B C 1
ATOM 5503 O O . ALA B 1 345 ? -2.223 13.141 -3.367 1 90.56 345 ALA B O 1
ATOM 5504 N N . VAL B 1 346 ? -2.758 11.219 -2.461 1 86.56 346 VAL B N 1
ATOM 5505 C CA . VAL B 1 346 ? -2.852 11.781 -1.117 1 86.56 346 VAL B CA 1
ATOM 5506 C C . VAL B 1 346 ? -1.484 12.289 -0.672 1 86.56 346 VAL B C 1
ATOM 5508 O O . VAL B 1 346 ? -1.378 13.375 -0.095 1 86.56 346 VAL B O 1
ATOM 5511 N N . THR B 1 347 ? -0.439 11.555 -0.945 1 88 347 THR B N 1
ATOM 5512 C CA . THR B 1 347 ? 0.92 11.938 -0.579 1 88 347 THR B CA 1
ATOM 5513 C C . THR B 1 347 ? 1.323 13.234 -1.274 1 88 347 THR B C 1
ATOM 5515 O O . THR B 1 347 ? 1.908 14.125 -0.652 1 88 347 THR B O 1
ATOM 5518 N N . GLN B 1 348 ? 0.979 13.422 -2.531 1 88.44 348 GLN B N 1
ATOM 5519 C CA . GLN B 1 348 ? 1.277 14.641 -3.275 1 88.44 348 GLN B CA 1
ATOM 5520 C C . GLN B 1 348 ? 0.526 15.836 -2.699 1 88.44 348 GLN B C 1
ATOM 5522 O O . GLN B 1 348 ? 1.072 16.938 -2.615 1 88.44 348 GLN B O 1
ATOM 5527 N N . GLN B 1 349 ? -0.661 15.57 -2.342 1 86.81 349 GLN B N 1
ATOM 5528 C CA . GLN B 1 349 ? -1.464 16.625 -1.735 1 86.81 349 GLN B CA 1
ATOM 5529 C C . GLN B 1 349 ? -0.907 17.031 -0.373 1 86.81 349 GLN B C 1
ATOM 5531 O O . GLN B 1 349 ? -0.949 18.203 -0.001 1 86.81 349 GLN B O 1
ATOM 5536 N N . ASN B 1 350 ? -0.372 16.094 0.363 1 85.06 350 ASN B N 1
ATOM 5537 C CA . ASN B 1 350 ? 0.267 16.391 1.64 1 85.06 350 ASN B CA 1
ATOM 5538 C C . ASN B 1 350 ? 1.472 17.312 1.46 1 85.06 350 ASN B C 1
ATOM 5540 O O . ASN B 1 350 ? 1.701 18.219 2.275 1 85.06 350 ASN B O 1
ATOM 5544 N N . VAL B 1 351 ? 2.184 17.141 0.43 1 86.56 351 VAL B N 1
ATOM 5545 C CA . VAL B 1 351 ? 3.328 18 0.14 1 86.56 351 VAL B CA 1
ATOM 5546 C C . VAL B 1 351 ? 2.855 19.438 -0.079 1 86.56 351 VAL B C 1
ATOM 5548 O O . VAL B 1 351 ? 3.479 20.391 0.409 1 86.56 351 VAL B O 1
ATOM 5551 N N . SER B 1 352 ? 1.71 19.562 -0.722 1 87.06 352 SER B N 1
ATOM 5552 C CA . SER B 1 352 ? 1.129 20.891 -0.946 1 87.06 352 SER B CA 1
ATOM 5553 C C . SER B 1 352 ? 0.671 21.516 0.364 1 87.06 352 SER B C 1
ATOM 5555 O O . SER B 1 352 ? 0.853 22.719 0.578 1 87.06 352 SER B O 1
ATOM 5557 N N . LEU B 1 353 ? 0.11 20.734 1.205 1 82.19 353 LEU B N 1
ATOM 5558 C CA . LEU B 1 353 ? -0.361 21.219 2.502 1 82.19 353 LEU B CA 1
ATOM 5559 C C . LEU B 1 353 ? 0.806 21.672 3.371 1 82.19 353 LEU B C 1
ATOM 5561 O O . LEU B 1 353 ? 0.693 22.641 4.105 1 82.19 353 LEU B O 1
ATOM 5565 N N . VAL B 1 354 ? 1.939 20.969 3.252 1 82.94 354 VAL B N 1
ATOM 5566 C CA . VAL B 1 354 ? 3.143 21.344 3.992 1 82.94 354 VAL B CA 1
ATOM 5567 C C . VAL B 1 354 ? 3.605 22.734 3.57 1 82.94 354 VAL B C 1
ATOM 5569 O O . VAL B 1 354 ? 3.93 23.562 4.418 1 82.94 354 VAL B O 1
ATOM 5572 N N . HIS B 1 355 ? 3.531 23.047 2.326 1 86.62 355 HIS B N 1
ATOM 5573 C CA . HIS B 1 355 ? 3.947 24.344 1.816 1 86.62 355 HIS B CA 1
ATOM 5574 C C . HIS B 1 355 ? 3.018 25.453 2.307 1 86.62 355 HIS B C 1
ATOM 5576 O O . HIS B 1 355 ? 3.48 26.5 2.777 1 86.62 355 HIS B O 1
ATOM 5582 N N . GLN B 1 356 ? 1.788 25.203 2.23 1 82.94 356 GLN B N 1
ATOM 5583 C CA . GLN B 1 356 ? 0.799 26.188 2.664 1 82.94 356 GLN B CA 1
ATOM 5584 C C . GLN B 1 356 ? 0.909 26.453 4.16 1 82.94 356 GLN B C 1
ATOM 5586 O O . GLN B 1 356 ? 0.868 27.594 4.598 1 82.94 356 GLN B O 1
ATOM 5591 N N . SER B 1 357 ? 1.072 25.391 4.91 1 82.56 357 SER B N 1
ATOM 5592 C CA . SER B 1 357 ? 1.184 25.516 6.359 1 82.56 357 SER B CA 1
ATOM 5593 C C . SER B 1 357 ? 2.475 26.219 6.758 1 82.56 357 SER B C 1
ATOM 5595 O O . SER B 1 357 ? 2.496 26.984 7.723 1 82.56 357 SER B O 1
ATOM 5597 N N . ALA B 1 358 ? 3.525 25.969 6.023 1 84.75 358 ALA B N 1
ATOM 5598 C CA . ALA B 1 358 ? 4.789 26.656 6.266 1 84.75 358 ALA B CA 1
ATOM 5599 C C . ALA B 1 358 ? 4.641 28.156 6.062 1 84.75 358 ALA B C 1
ATOM 5601 O O . ALA B 1 358 ? 5.125 28.953 6.875 1 84.75 358 ALA B O 1
ATOM 5602 N N . LEU B 1 359 ? 3.939 28.547 5.043 1 86.62 359 LEU B N 1
ATOM 5603 C CA . LEU B 1 359 ? 3.697 29.969 4.766 1 86.62 359 LEU B CA 1
ATOM 5604 C C . LEU B 1 359 ? 2.875 30.609 5.879 1 86.62 359 LEU B C 1
ATOM 5606 O O . LEU B 1 359 ? 3.172 31.719 6.312 1 86.62 359 LEU B O 1
ATOM 5610 N N . SER B 1 360 ? 1.9 29.859 6.285 1 83.75 360 SER B N 1
ATOM 5611 C CA . SER B 1 360 ? 1.065 30.344 7.375 1 83.75 360 SER B CA 1
ATOM 5612 C C . SER B 1 360 ? 1.877 30.547 8.648 1 83.75 360 SER B C 1
ATOM 5614 O O . SER B 1 360 ? 1.707 31.531 9.352 1 83.75 360 SER B O 1
ATOM 5616 N N . SER B 1 361 ? 2.779 29.625 8.969 1 86.88 361 SER B N 1
ATOM 5617 C CA . SER B 1 361 ? 3.629 29.719 10.148 1 86.88 361 SER B CA 1
ATOM 5618 C C . SER B 1 361 ? 4.547 30.938 10.078 1 86.88 361 SER B C 1
ATOM 5620 O O . SER B 1 361 ? 4.727 31.641 11.07 1 86.88 361 SER B O 1
ATOM 5622 N N . VAL B 1 362 ? 5.102 31.234 8.961 1 89.5 362 VAL B N 1
ATOM 5623 C CA . VAL B 1 362 ? 5.984 32.375 8.758 1 89.5 362 VAL B CA 1
ATOM 5624 C C . VAL B 1 362 ? 5.195 33.656 8.938 1 89.5 362 VAL B C 1
ATOM 5626 O O . VAL B 1 362 ? 5.668 34.625 9.578 1 89.5 362 VAL B O 1
ATOM 5629 N N . ASP B 1 363 ? 3.998 33.625 8.383 1 90.5 363 ASP B N 1
ATOM 5630 C CA . ASP B 1 363 ? 3.143 34.812 8.5 1 90.5 363 ASP B CA 1
ATOM 5631 C C . ASP B 1 363 ? 2.771 35.062 9.961 1 90.5 363 ASP B C 1
ATOM 5633 O O . ASP B 1 363 ? 2.771 36.219 10.406 1 90.5 363 ASP B O 1
ATOM 5637 N N . LEU B 1 364 ? 2.486 34.062 10.68 1 87.75 364 LEU B N 1
ATOM 5638 C CA . LEU B 1 364 ? 2.145 34.188 12.094 1 87.75 364 LEU B CA 1
ATOM 5639 C C . LEU B 1 364 ? 3.328 34.719 12.898 1 87.75 364 LEU B C 1
ATOM 5641 O O . LEU B 1 364 ? 3.156 35.562 13.781 1 87.75 364 LEU B O 1
ATOM 5645 N N . GLU B 1 365 ? 4.492 34.281 12.586 1 90.06 365 GLU B N 1
ATOM 5646 C CA . GLU B 1 365 ? 5.695 34.781 13.25 1 90.06 365 GLU B CA 1
ATOM 5647 C C . GLU B 1 365 ? 5.914 36.25 12.969 1 90.06 365 GLU B C 1
ATOM 5649 O O . GLU B 1 365 ? 6.254 37.031 13.875 1 90.06 365 GLU B O 1
ATOM 5654 N N . LYS B 1 366 ? 5.703 36.625 11.742 1 91.44 366 LYS B N 1
ATOM 5655 C CA . LYS B 1 366 ? 5.824 38.031 11.359 1 91.44 366 LYS B CA 1
ATOM 5656 C C . LYS B 1 366 ? 4.828 38.906 12.133 1 91.44 366 LYS B C 1
ATOM 5658 O O . LYS B 1 366 ? 5.176 40 12.594 1 91.44 366 LYS B O 1
ATOM 5663 N N . GLN B 1 367 ? 3.637 38.344 12.219 1 88.56 367 GLN B N 1
ATOM 5664 C CA . GLN B 1 367 ? 2.609 39.094 12.938 1 88.56 367 GLN B CA 1
ATOM 5665 C C . GLN B 1 367 ? 2.961 39.219 14.422 1 88.56 367 GLN B C 1
ATOM 5667 O O . GLN B 1 367 ? 2.756 40.281 15.023 1 88.56 367 GLN B O 1
ATOM 5672 N N . ALA B 1 368 ? 3.449 38.156 15.031 1 89.38 368 ALA B N 1
ATOM 5673 C CA . ALA B 1 368 ? 3.881 38.219 16.422 1 89.38 368 ALA B CA 1
ATOM 5674 C C . ALA B 1 368 ? 4.984 39.25 16.625 1 89.38 368 ALA B C 1
ATOM 5676 O O . ALA B 1 368 ? 4.957 40.031 17.578 1 89.38 368 ALA B O 1
ATOM 5677 N N . HIS B 1 369 ? 5.906 39.344 15.703 1 90.38 369 HIS B N 1
ATOM 5678 C CA . HIS B 1 369 ? 6.984 40.344 15.758 1 90.38 369 HIS B CA 1
ATOM 5679 C C . HIS B 1 369 ? 6.453 41.75 15.617 1 90.38 369 HIS B C 1
ATOM 5681 O O . HIS B 1 369 ? 6.883 42.656 16.328 1 90.38 369 HIS B O 1
ATOM 5687 N N . GLN B 1 370 ? 5.539 41.875 14.703 1 89.81 370 GLN B N 1
ATOM 5688 C CA . GLN B 1 370 ? 4.949 43.188 14.492 1 89.81 370 GLN B CA 1
ATOM 5689 C C . GLN B 1 370 ? 4.223 43.688 15.742 1 89.81 370 GLN B C 1
ATOM 5691 O O . GLN B 1 370 ? 4.344 44.844 16.125 1 89.81 370 GLN B O 1
ATOM 5696 N N . LEU B 1 371 ? 3.492 42.75 16.391 1 89.38 371 LEU B N 1
ATOM 5697 C CA . LEU B 1 371 ? 2.795 43.094 17.625 1 89.38 371 LEU B CA 1
ATOM 5698 C C . LEU B 1 371 ? 3.785 43.469 18.719 1 89.38 371 LEU B C 1
ATOM 5700 O O . LEU B 1 371 ? 3.566 44.438 19.453 1 89.38 371 LEU B O 1
ATOM 5704 N N . ASN B 1 372 ? 4.855 42.781 18.797 1 88.44 372 ASN B N 1
ATOM 5705 C CA . ASN B 1 372 ? 5.898 43.094 19.766 1 88.44 372 ASN B CA 1
ATOM 5706 C C . ASN B 1 372 ? 6.531 44.469 19.5 1 88.44 372 ASN B C 1
ATOM 5708 O O . ASN B 1 372 ? 6.824 45.219 20.422 1 88.44 372 ASN B O 1
ATOM 5712 N N . ASP B 1 373 ? 6.738 44.781 18.234 1 87.62 373 ASP B N 1
ATOM 5713 C CA . ASP B 1 373 ? 7.312 46.062 17.859 1 87.62 373 ASP B CA 1
ATOM 5714 C C . ASP B 1 373 ? 6.387 47.219 18.25 1 87.62 373 ASP B C 1
ATOM 5716 O O . ASP B 1 373 ? 6.848 48.25 18.703 1 87.62 373 ASP B O 1
ATOM 5720 N N . ILE B 1 374 ? 5.117 46.969 18.078 1 83.75 374 ILE B N 1
ATOM 5721 C CA . ILE B 1 374 ? 4.125 47.969 18.406 1 83.75 374 ILE B CA 1
ATOM 5722 C C . ILE B 1 374 ? 4.145 48.25 19.922 1 83.75 374 ILE B C 1
ATOM 5724 O O . ILE B 1 374 ? 4.141 49.406 20.344 1 83.75 374 ILE B O 1
ATOM 5728 N N . VAL B 1 375 ? 4.309 47.188 20.703 1 84.25 375 VAL B N 1
ATOM 5729 C CA . VAL B 1 375 ? 4.203 47.344 22.156 1 84.25 375 VAL B CA 1
ATOM 5730 C C . VAL B 1 375 ? 5.566 47.719 22.734 1 84.25 375 VAL B C 1
ATOM 5732 O O . VAL B 1 375 ? 5.656 48.219 23.859 1 84.25 375 VAL B O 1
ATOM 5735 N N . ALA B 1 376 ? 6.602 47.469 22.031 1 84.88 376 ALA B N 1
ATOM 5736 C CA . ALA B 1 376 ? 7.949 47.75 22.5 1 84.88 376 ALA B CA 1
ATOM 5737 C C . ALA B 1 376 ? 8.133 49.281 22.703 1 84.88 376 ALA B C 1
ATOM 5739 O O . ALA B 1 376 ? 8.969 49.688 23.5 1 84.88 376 ALA B O 1
ATOM 5740 N N . MET B 1 377 ? 7.359 50.094 22.031 1 78 377 MET B N 1
ATOM 5741 C CA . MET B 1 377 ? 7.418 51.531 22.172 1 78 377 MET B CA 1
ATOM 5742 C C . MET B 1 377 ? 6.844 51.969 23.516 1 78 377 MET B C 1
ATOM 5744 O O . MET B 1 377 ? 7.105 53.094 23.969 1 78 377 MET B O 1
ATOM 5748 N N . PHE B 1 378 ? 6.098 51.094 24.078 1 81.94 378 PHE B N 1
ATOM 5749 C CA . PHE B 1 378 ? 5.473 51.406 25.359 1 81.94 378 PHE B CA 1
ATOM 5750 C C . PHE B 1 378 ? 6.172 50.688 26.5 1 81.94 378 PHE B C 1
ATOM 5752 O O . PHE B 1 378 ? 6.395 49.469 26.422 1 81.94 378 PHE B O 1
ATOM 5759 N N . ARG B 1 379 ? 6.945 51.25 27.391 1 81.38 379 ARG B N 1
ATOM 5760 C CA . ARG B 1 379 ? 7.66 50.656 28.516 1 81.38 379 ARG B CA 1
ATOM 5761 C C . ARG B 1 379 ? 6.73 50.469 29.719 1 81.38 379 ARG B C 1
ATOM 5763 O O . ARG B 1 379 ? 6.199 51.438 30.266 1 81.38 379 ARG B O 1
ATOM 5770 N N . ILE B 1 380 ? 6.25 49.344 29.891 1 69.06 380 ILE B N 1
ATOM 5771 C CA . ILE B 1 380 ? 5.496 49 31.094 1 69.06 380 ILE B CA 1
ATOM 5772 C C . ILE B 1 380 ? 6.312 48.031 31.969 1 69.06 380 ILE B C 1
ATOM 5774 O O . ILE B 1 380 ? 7.211 47.344 31.469 1 69.06 380 ILE B O 1
ATOM 5778 N N . ALA B 1 381 ? 6.391 48.219 33.344 1 59.53 381 ALA B N 1
ATOM 5779 C CA . ALA B 1 381 ? 7.109 47.281 34.188 1 59.53 381 ALA B CA 1
ATOM 5780 C C . ALA B 1 381 ? 6.777 45.812 33.844 1 59.53 381 ALA B C 1
ATOM 5782 O O . ALA B 1 381 ? 5.664 45.531 33.406 1 59.53 381 ALA B O 1
ATOM 5783 N N . LYS B 1 382 ? 7.789 45.031 33.438 1 55.78 382 LYS B N 1
ATOM 5784 C CA . LYS B 1 382 ? 7.699 43.594 33.25 1 55.78 382 LYS B CA 1
ATOM 5785 C C . LYS B 1 382 ? 6.797 42.938 34.281 1 55.78 382 LYS B C 1
ATOM 5787 O O . LYS B 1 382 ? 6.941 43.219 35.469 1 55.78 382 LYS B O 1
ATOM 5792 N N . SER B 1 383 ? 5.531 42.812 34 1 47.41 383 SER B N 1
ATOM 5793 C CA . SER B 1 383 ? 4.906 41.969 35.031 1 47.41 383 SER B CA 1
ATOM 5794 C C . SER B 1 383 ? 5.852 40.875 35.5 1 47.41 383 SER B C 1
ATOM 5796 O O . SER B 1 383 ? 6.57 40.281 34.719 1 47.41 383 SER B O 1
ATOM 5798 N N . ALA B 1 384 ? 6.16 40.812 36.656 1 41.59 384 ALA B N 1
ATOM 5799 C CA . ALA B 1 384 ? 6.863 39.688 37.25 1 41.59 384 ALA B CA 1
ATOM 5800 C C . ALA B 1 384 ? 6.262 38.344 36.781 1 41.59 384 ALA B C 1
ATOM 5802 O O . ALA B 1 384 ? 5.039 38.219 36.719 1 41.59 384 ALA B O 1
#

Secondary structure (DSSP, 8-state):
-TTGGGS-HHHHHHHHHHHHHHHHHHHHHHHHHHHHHHHHHS---HHHHHHHHHHHHHHHHHHHHHHHHHHHHHHHHIIIIIHHHHHHHHHHHHHHTTB--PPPPP--SSTTGGGHHHHHHHHHHHHHHHHHHHHHHHHHHHHHHHHHHHHHHHHHHHHHHHHHHHHHHHHHHHHHHHHHHHHHHHHHHHHHHHHHHHHHHHHHHHHHHHHHHHHHHHHHHHHHHHHHHHHHHHHHHHHHHHHHHHHHHHHTGGGGHHHHHHHHHHHHHHHHHHHHHHHHHHHHHHHHHHHHHHHHHHHHHHHHHHHHHHHHHHHHHHHHHHHHHHHHHHHHHHHHHHHHHHHHHHHHHHHHHHHHHHHHHHHHHHHHHHHHHHHHTSB-----/-TTGGGS-HHHHHHHHHHHHHHHHHHHHHHHHHHHHHHHHHS---HHHHHHHHHHHHHHHHHHHHHHHHHHHHHHHHIIIIIHHHHHHHHHHHHHHTTB--PPPPP--SSTTGGGHHHHHHHHHHHHHHHHHHHHHHHHHHHHHHHHHHHHHHHHHHHHHHHHHHHHHHHHHHHHHHHHHHHHHHHHHHHHHHHHHHHHHHHHHHHHHHHHHHHHHHHHHHHHHHHHHHHHHHHHHHHHHHHHHHHHHHHHTGGGGHHHHHHHHHHHHHHHHHHHHHHHHHHHHHHHHHHHHHHHHHHHHHHHHHHHHHHHHHHHHHHHHHHHHHHHHHHHHHHHHHHHHHHHHHHHHHHHHHHHHHHHHHHHHHHHHHHHHHHHHTSB-----

Organism: NCBI:txid82991

pLDDT: mean 86.34, std 9.81, range [41.59, 97.25]

Nearest PDB structures (foldseek):
  1qu7-assembly1_B  TM=8.648E-01  e=3.433E-12  Escherichia coli
  3g6b-assembly1_A  TM=5.770E-01  e=1.077E-04  Thermotoga maritima
  6grj-assembly1_F  TM=3.447E-01  e=1.565E-02  Aeromonas hydrophila
  5xg2-assembly1_A  TM=4.631E-01  e=1.530E-01  Pyrococcus yayanosii CH1
  6grj-assembly1_I  TM=3.138E-01  e=2.735E-02  Aeromonas hydrophila

Radius of gyration: 77.05 Å; Cα contacts (8 Å, |Δi|>4): 891; chains: 2; bounding box: 29×248×125 Å

Foldseek 3Di:
DVVVVPDDPLVVVLVVLVVVLVVLCVVLVVVLVVLVVCVPPDPDPPVVVVVSVVSNVVSVVVSVVSVVVSVVSSVCCCLQPVVLVVQVVVVVVCVVLQELADQRDQSDDDPSRVVRVVVRVVSVVVLVVLVVLLVVLVVLLVVLVVLLVVLVVLVVVLVVLVVVLVVLVVVLVVLLVVLVVLLVVLVVLLVVLVVLLVVLVVLLVVLVVVLVVLVVVLVVLVVLLVVLVVQLVVLVVQLVVLVVQLVVLVVVPPVSPVSNVVSVVSNVVSVVSNVVSVVSNVVSVVVSVVSVVVSVVSVVVSVVSVVSSVVSVVSSVVSVVSNVVSVVSNVVSVVVVVVSVVSNVVSVVSVVVSVVSNVVSVVSNVVSVVSCVVSVSNDDPPPD/DVVVVPDDPLVVVLVVLVVVLVVLCVVLVVVLVVLVVCVPPDPDPPVVVVVSVVSNVVSVVVSVVSVVVSVVVSVCCCLLPVVLVVQVVVVVVCVVLQELADQRDQSDDDPSRVVRVVVRVVSVVVLVVLVVLLVVLVVLLVVLVVLLVVLVVLVVVLVVLVVVLVVLVVVLVVLLVVLVVLLVVLVVLLVVLVVLLVVLVVLLVVLVVLLVVLVVVLVVLVVLLVVLVVQLVVLVVQLVVLVVQLVVLVVVPPVSPVSNVVSVVSNVVSVVSNVVSVVSNVVSVVVSVVSVVVSVVSVVVSVVSVVSSVVSVVSSVVSVVSNVVSVVSNVVSVVVVVVSVVSNVVSVVSVVVSVVSNVVSVVSNVVSVVSCVVSVSNDDPDPD

InterPro domains:
  IPR004089 Methyl-accepting chemotaxis protein (MCP) signalling domain [PF00015] (190-347)
  IPR004089 Methyl-accepting chemotaxis protein (MCP) signalling domain [PS50111] (136-365)
  IPR004089 Methyl-accepting chemotaxis protein (MCP) signalling domain [SM00283] (132-379)